Protein AF-0000000080837595 (afdb_homodimer)

Structure (mmCIF, N/CA/C/O backbone):
data_AF-0000000080837595-model_v1
#
loop_
_entity.id
_entity.type
_entity.pdbx_description
1 polymer 'ROK family protein'
#
loop_
_atom_site.group_PDB
_atom_site.id
_atom_site.type_symbol
_atom_site.label_atom_id
_atom_site.label_alt_id
_atom_site.label_comp_id
_atom_site.label_asym_id
_atom_site.label_entity_id
_atom_site.label_seq_id
_atom_site.pdbx_PDB_ins_code
_atom_site.Cartn_x
_atom_site.Cartn_y
_atom_site.Cartn_z
_atom_site.occupancy
_atom_site.B_iso_or_equiv
_atom_site.auth_seq_id
_atom_site.auth_comp_id
_atom_site.auth_asym_id
_atom_site.auth_atom_id
_atom_site.pdbx_PDB_model_num
ATOM 1 N N . MET A 1 1 ? -23.562 26.875 9.352 1 89.81 1 MET A N 1
ATOM 2 C CA . MET A 1 1 ? -23.062 26.297 10.602 1 89.81 1 MET A CA 1
ATOM 3 C C . MET A 1 1 ? -21.562 26.531 10.742 1 89.81 1 MET A C 1
ATOM 5 O O . MET A 1 1 ? -20.828 26.5 9.758 1 89.81 1 MET A O 1
ATOM 9 N N . ASN A 1 2 ? -21.172 26.953 11.961 1 97.06 2 ASN A N 1
ATOM 10 C CA . ASN A 1 2 ? -19.766 27.172 12.258 1 97.06 2 ASN A CA 1
ATOM 11 C C . ASN A 1 2 ? -19.141 25.969 12.969 1 97.06 2 ASN A C 1
ATOM 13 O O . ASN A 1 2 ? -19.734 25.422 13.891 1 97.06 2 ASN A O 1
ATOM 17 N N . ILE A 1 3 ? -18.016 25.594 12.461 1 98.75 3 ILE A N 1
ATOM 18 C CA . ILE A 1 3 ? -17.219 24.531 13.094 1 98.75 3 ILE A CA 1
ATOM 19 C C . ILE A 1 3 ? -15.945 25.125 13.672 1 98.75 3 ILE A C 1
ATOM 21 O O . ILE A 1 3 ? -15.242 25.891 13 1 98.75 3 ILE A O 1
ATOM 25 N N . LEU A 1 4 ? -15.711 24.938 14.914 1 98.88 4 LEU A N 1
ATOM 26 C CA . LEU A 1 4 ? -14.398 25.281 15.461 1 98.88 4 LEU A CA 1
ATOM 27 C C . LEU A 1 4 ? -13.383 24.188 15.117 1 98.88 4 LEU A C 1
ATOM 29 O O . LEU A 1 4 ? -13.508 23.047 15.57 1 98.88 4 LEU A O 1
ATOM 33 N N . ALA A 1 5 ? -12.422 24.547 14.281 1 98.94 5 ALA A N 1
ATOM 34 C CA . ALA A 1 5 ? -11.406 23.594 13.836 1 98.94 5 ALA A CA 1
ATOM 35 C C . ALA A 1 5 ? -10.055 23.891 14.484 1 98.94 5 ALA A C 1
ATOM 37 O O . ALA A 1 5 ? -9.641 25.047 14.57 1 98.94 5 ALA A O 1
ATOM 38 N N . ILE A 1 6 ? -9.383 22.859 14.961 1 98.94 6 ILE A N 1
ATOM 39 C CA . ILE A 1 6 ? -8.094 22.969 15.641 1 98.94 6 ILE A CA 1
ATOM 40 C C . ILE A 1 6 ? -7.125 21.938 15.062 1 98.94 6 ILE A C 1
ATOM 42 O O . ILE A 1 6 ? -7.449 20.75 14.984 1 98.94 6 ILE A O 1
ATOM 46 N N . ASP A 1 7 ? -6 22.328 14.602 1 98.75 7 ASP A N 1
ATOM 47 C CA . ASP A 1 7 ? -4.91 21.484 14.133 1 98.75 7 ASP A CA 1
ATOM 48 C C . ASP A 1 7 ? -3.729 21.516 15.094 1 98.75 7 ASP A C 1
ATOM 50 O O . ASP A 1 7 ? -2.984 22.5 15.141 1 98.75 7 ASP A O 1
ATOM 54 N N . ILE A 1 8 ? -3.551 20.469 15.781 1 98.38 8 ILE A N 1
ATOM 55 C CA . ILE A 1 8 ? -2.541 20.406 16.828 1 98.38 8 ILE A CA 1
ATOM 56 C C . ILE A 1 8 ? -1.27 19.75 16.281 1 98.38 8 ILE A C 1
ATOM 58 O O . ILE A 1 8 ? -1.194 18.531 16.156 1 98.38 8 ILE A O 1
ATOM 62 N N . GLY A 1 9 ? -0.281 20.531 16.031 1 95.38 9 GLY A N 1
ATOM 63 C CA . GLY A 1 9 ? 1.039 20.047 15.656 1 95.38 9 GLY A CA 1
ATOM 64 C C . GLY A 1 9 ? 2.029 20.062 16.797 1 95.38 9 GLY A C 1
ATOM 65 O O . GLY A 1 9 ? 1.714 20.547 17.891 1 95.38 9 GLY A O 1
ATOM 66 N N . GLY A 1 10 ? 3.164 19.531 16.562 1 91.25 10 GLY A N 1
ATOM 67 C CA . GLY A 1 10 ? 4.199 19.516 17.594 1 91.25 10 GLY A CA 1
ATOM 68 C C . GLY A 1 10 ? 4.746 20.891 17.906 1 91.25 10 GLY A C 1
ATOM 69 O O . GLY A 1 10 ? 5.211 21.141 19.016 1 91.25 10 GLY A O 1
ATOM 70 N N . THR A 1 11 ? 4.676 21.781 16.953 1 90.62 11 THR A N 1
ATOM 71 C CA . THR A 1 11 ? 5.293 23.109 17.109 1 90.62 11 THR A CA 1
ATOM 72 C C . THR A 1 11 ? 4.23 24.188 17.234 1 90.62 11 THR A C 1
ATOM 74 O O . THR A 1 11 ? 4.344 25.078 18.078 1 90.62 11 THR A O 1
ATOM 77 N N . MET A 1 12 ? 3.246 24.094 16.406 1 95.38 12 MET A N 1
ATOM 78 C CA . MET A 1 12 ? 2.197 25.109 16.391 1 95.38 12 MET A CA 1
ATOM 79 C C . MET A 1 12 ? 0.816 24.469 16.438 1 95.38 12 MET A C 1
ATOM 81 O O . MET A 1 12 ? 0.64 23.328 16 1 95.38 12 MET A O 1
ATOM 85 N N . ILE A 1 13 ? -0.054 25.188 16.953 1 98.31 13 ILE A N 1
ATOM 86 C CA . ILE A 1 13 ? -1.479 24.891 16.875 1 98.31 13 ILE A CA 1
ATOM 87 C C . ILE A 1 13 ? -2.18 25.922 16.016 1 98.31 13 ILE A C 1
ATOM 89 O O . ILE A 1 13 ? -2.068 27.125 16.266 1 98.31 13 ILE A O 1
ATOM 93 N N . LYS A 1 14 ? -2.807 25.453 14.961 1 98.31 14 LYS A N 1
ATOM 94 C CA . LYS A 1 14 ? -3.646 26.312 14.125 1 98.31 14 LYS A CA 1
ATOM 95 C C . LYS A 1 14 ? -5.125 26.094 14.445 1 98.31 14 LYS A C 1
ATOM 97 O O . LYS A 1 14 ? -5.562 24.969 14.68 1 98.31 14 LYS A O 1
ATOM 102 N N . TYR A 1 15 ? -5.816 27.188 14.516 1 98.75 15 TYR A N 1
ATOM 103 C CA . TYR A 1 15 ? -7.234 27.062 14.844 1 98.75 15 TYR A CA 1
ATOM 104 C C . TYR A 1 15 ? -8.055 28.156 14.172 1 98.75 15 TYR A C 1
ATOM 106 O O . TYR A 1 15 ? -7.5 29.156 13.711 1 98.75 15 TYR A O 1
ATOM 114 N N . GLY A 1 16 ? -9.328 27.875 14.031 1 98.25 16 GLY A N 1
ATOM 115 C CA . GLY A 1 16 ? -10.242 28.844 13.445 1 98.25 16 GLY A CA 1
ATOM 116 C C . GLY A 1 16 ? -11.625 28.281 13.18 1 98.25 16 GLY A C 1
ATOM 117 O O . GLY A 1 16 ? -11.984 27.234 13.711 1 98.25 16 GLY A O 1
ATOM 118 N N . LEU A 1 17 ? -12.438 29.109 12.477 1 98.75 17 LEU A N 1
ATOM 119 C CA . LEU A 1 17 ? -13.797 28.719 12.141 1 98.75 17 LEU A CA 1
ATOM 120 C C . LEU A 1 17 ? -13.883 28.25 10.688 1 98.75 17 LEU A C 1
ATOM 122 O O . LEU A 1 17 ? -13.297 28.859 9.797 1 98.75 17 LEU A O 1
ATOM 126 N N . VAL A 1 18 ? -14.5 27.094 10.523 1 98.69 18 VAL A N 1
ATOM 127 C CA . VAL A 1 18 ? -14.773 26.547 9.195 1 98.69 18 VAL A CA 1
ATOM 128 C C . VAL A 1 18 ? -16.281 26.469 8.969 1 98.69 18 VAL A C 1
ATOM 130 O O . VAL A 1 18 ? -17.031 26.047 9.859 1 98.69 18 VAL A O 1
ATOM 133 N N . SER A 1 19 ? -16.75 26.875 7.836 1 98.38 19 SER A N 1
ATOM 134 C CA . SER A 1 19 ? -18.172 26.828 7.512 1 98.38 19 SER A CA 1
ATOM 135 C C . SER A 1 19 ? -18.594 25.406 7.105 1 98.38 19 SER A C 1
ATOM 137 O O . SER A 1 19 ? -17.75 24.547 6.898 1 98.38 19 SER A O 1
ATOM 139 N N . SER A 1 20 ? -19.875 25.25 6.91 1 97.06 20 SER A N 1
ATOM 140 C CA . SER A 1 20 ? -20.438 23.938 6.613 1 97.06 20 SER A CA 1
ATOM 141 C C . SER A 1 20 ? -20.125 23.516 5.18 1 97.06 20 SER A C 1
ATOM 143 O O . SER A 1 20 ? -20.297 22.344 4.82 1 97.06 20 SER A O 1
ATOM 145 N N . ASP A 1 21 ? -19.625 24.453 4.379 1 97.62 21 ASP A N 1
ATOM 146 C CA . ASP A 1 21 ? -19.266 24.109 3.006 1 97.62 21 ASP A CA 1
ATOM 147 C C . ASP A 1 21 ? -17.75 24.062 2.826 1 97.62 21 ASP A C 1
ATOM 149 O O . ASP A 1 21 ? -17.25 24 1.7 1 97.62 21 ASP A O 1
ATOM 153 N N . GLY A 1 22 ? -17.016 24.172 3.943 1 98.19 22 GLY A N 1
ATOM 154 C CA . GLY A 1 22 ? -15.578 23.906 3.922 1 98.19 22 GLY A CA 1
ATOM 155 C C . GLY A 1 22 ? -14.75 25.156 3.727 1 98.19 22 GLY A C 1
ATOM 156 O O . GLY A 1 22 ? -13.555 25.078 3.43 1 98.19 22 GLY A O 1
ATOM 157 N N . LYS A 1 23 ? -15.344 26.359 3.945 1 98 23 LYS A N 1
ATOM 158 C CA . LYS A 1 23 ? -14.609 27.609 3.82 1 98 23 LYS A CA 1
ATOM 159 C C . LYS A 1 23 ? -14.023 28.047 5.16 1 98 23 LYS A C 1
ATOM 161 O O . LYS A 1 23 ? -14.68 27.938 6.195 1 98 23 LYS A O 1
ATOM 166 N N . ILE A 1 24 ? -12.781 28.531 5.121 1 98.19 24 ILE A N 1
ATOM 167 C CA . ILE A 1 24 ? -12.148 29.094 6.309 1 98.19 24 ILE A CA 1
ATOM 168 C C . ILE A 1 24 ? -12.703 30.5 6.578 1 98.19 24 ILE A C 1
ATOM 170 O O . ILE A 1 24 ? -12.625 31.375 5.719 1 98.19 24 ILE A O 1
ATOM 174 N N . LEU A 1 25 ? -13.234 30.719 7.719 1 98 25 LEU A N 1
ATOM 175 C CA . LEU A 1 25 ? -13.82 32 8.094 1 98 25 LEU A CA 1
ATOM 176 C C . LEU A 1 25 ? -12.852 32.812 8.93 1 98 25 LEU A C 1
ATOM 178 O O . LEU A 1 25 ? -12.914 34.062 8.938 1 98 25 LEU A O 1
ATOM 182 N N . SER A 1 26 ? -11.984 32.156 9.633 1 97 26 SER A N 1
ATOM 183 C CA . SER A 1 26 ? -10.93 32.781 10.445 1 97 26 SER A CA 1
ATOM 184 C C . SER A 1 26 ? -9.828 31.75 10.766 1 97 26 SER A C 1
ATOM 186 O O . SER A 1 26 ? -10.094 30.547 10.828 1 97 26 SER A O 1
ATOM 188 N N . THR A 1 27 ? -8.68 32.219 10.859 1 97.5 27 THR A N 1
ATOM 189 C CA . THR A 1 27 ? -7.574 31.359 11.234 1 97.5 27 THR A CA 1
ATOM 190 C C . THR A 1 27 ? -6.578 32.094 12.117 1 97.5 27 THR A C 1
ATOM 192 O O . THR A 1 27 ? -6.305 33.281 11.898 1 97.5 27 THR A O 1
ATOM 195 N N . GLU A 1 28 ? -6.043 31.453 13.102 1 97.75 28 GLU A N 1
ATOM 196 C CA . GLU A 1 28 ? -4.977 31.906 14 1 97.75 28 GLU A CA 1
ATOM 197 C C . GLU A 1 28 ? -4.035 30.766 14.359 1 97.75 28 GLU A C 1
ATOM 199 O O . GLU A 1 28 ? -4.297 29.609 14.023 1 97.75 28 GLU A O 1
ATOM 204 N N . GLU A 1 29 ? -2.934 31.125 14.914 1 98 29 GLU A N 1
ATOM 205 C CA . GLU A 1 29 ? -1.979 30.109 15.336 1 98 29 GLU A CA 1
ATOM 206 C C . GLU A 1 29 ? -1.313 30.484 16.656 1 98 29 GLU A C 1
ATOM 208 O O . GLU A 1 29 ? -1.174 31.672 16.969 1 98 29 GLU A O 1
ATOM 213 N N . ILE A 1 30 ? -0.955 29.562 17.406 1 98.25 30 ILE A N 1
ATOM 214 C CA . ILE A 1 30 ? -0.218 29.719 18.656 1 98.25 30 ILE A CA 1
ATOM 215 C C . ILE A 1 30 ? 0.822 28.609 18.797 1 98.25 30 ILE A C 1
ATOM 217 O O . ILE A 1 30 ? 0.703 27.562 18.156 1 98.25 30 ILE A O 1
ATOM 221 N N . LYS A 1 31 ? 1.827 28.828 19.594 1 98.12 31 LYS A N 1
ATOM 222 C CA . LYS A 1 31 ? 2.82 27.797 19.844 1 98.12 31 LYS A CA 1
ATOM 223 C C . LYS A 1 31 ? 2.205 26.625 20.609 1 98.12 31 LYS A C 1
ATOM 225 O O . LYS A 1 31 ? 1.42 26.828 21.531 1 98.12 31 LYS A O 1
ATOM 230 N N . THR A 1 32 ? 2.545 25.453 20.281 1 97.62 32 THR A N 1
ATOM 231 C CA . THR A 1 32 ? 2.027 24.266 20.953 1 97.62 32 THR A CA 1
ATOM 232 C C . THR A 1 32 ? 2.559 24.172 22.375 1 97.62 32 THR A C 1
ATOM 234 O O . THR A 1 32 ? 1.826 23.812 23.297 1 97.62 32 THR A O 1
ATOM 237 N N . GLU A 1 33 ? 3.871 24.625 22.5 1 98.06 33 GLU A N 1
ATOM 238 C CA . GLU A 1 33 ? 4.562 24.406 23.766 1 98.06 33 GLU A CA 1
ATOM 239 C C . GLU A 1 33 ? 4.441 22.953 24.234 1 98.06 33 GLU A C 1
ATOM 241 O O . GLU A 1 33 ? 4.035 22.703 25.375 1 98.06 33 GLU A O 1
ATOM 246 N N . ALA A 1 34 ? 4.852 22.109 23.375 1 97.06 34 ALA A N 1
ATOM 247 C CA . ALA A 1 34 ? 4.633 20.672 23.516 1 97.06 34 ALA A CA 1
ATOM 248 C C . ALA A 1 34 ? 5.188 20.156 24.828 1 97.06 34 ALA A C 1
ATOM 250 O O . ALA A 1 34 ? 4.582 19.297 25.469 1 97.06 34 ALA A O 1
ATOM 251 N N . SER A 1 35 ? 6.277 20.641 25.234 1 97.19 35 SER A N 1
ATOM 252 C CA . SER A 1 35 ? 6.961 20.156 26.438 1 97.19 35 SER A CA 1
ATOM 253 C C . SER A 1 35 ? 6.094 20.328 27.672 1 97.19 35 SER A C 1
ATOM 255 O O . SER A 1 35 ? 6.332 19.672 28.688 1 97.19 35 SER A O 1
ATOM 257 N N . LYS A 1 36 ? 5.078 21.219 27.547 1 98.06 36 LYS A N 1
ATOM 258 C CA . LYS A 1 36 ? 4.223 21.5 28.688 1 98.06 36 LYS A CA 1
ATOM 259 C C . LYS A 1 36 ? 3.127 20.453 28.828 1 98.06 36 LYS A C 1
ATOM 261 O O . LYS A 1 36 ? 2.41 20.422 29.844 1 98.06 36 LYS A O 1
ATOM 266 N N . GLY A 1 37 ? 2.938 19.656 27.828 1 97.88 37 GLY A N 1
ATOM 267 C CA . GLY A 1 37 ? 2.162 18.422 27.969 1 97.88 37 GLY A CA 1
ATOM 268 C C . GLY A 1 37 ? 0.682 18.625 27.703 1 97.88 37 GLY A C 1
ATOM 269 O O . GLY A 1 37 ? 0.261 19.703 27.281 1 97.88 37 GLY A O 1
ATOM 270 N N . LEU A 1 38 ? -0.055 17.547 28 1 98.19 38 LEU A N 1
ATOM 271 C CA . LEU A 1 38 ? -1.467 17.438 27.641 1 98.19 38 LEU A CA 1
ATOM 272 C C . LEU A 1 38 ? -2.283 18.531 28.328 1 98.19 38 LEU A C 1
ATOM 274 O O . LEU A 1 38 ? -3.152 19.141 27.703 1 98.19 38 LEU A O 1
ATOM 278 N N . ASN A 1 39 ? -2.039 18.75 29.562 1 98.25 39 ASN A N 1
ATOM 279 C CA . ASN A 1 39 ? -2.824 19.719 30.297 1 98.25 39 ASN A CA 1
ATOM 280 C C . ASN A 1 39 ? -2.725 21.109 29.672 1 98.25 39 ASN A C 1
ATOM 282 O O . ASN A 1 39 ? -3.709 21.844 29.625 1 98.25 39 ASN A O 1
ATOM 286 N N . ASN A 1 40 ? -1.543 21.391 29.25 1 98.62 40 ASN A N 1
ATOM 287 C CA . ASN A 1 40 ? -1.356 22.672 28.562 1 98.62 40 ASN A CA 1
ATOM 288 C C . ASN A 1 40 ? -2.145 22.719 27.25 1 98.62 40 ASN A C 1
ATOM 290 O O . ASN A 1 40 ? -2.715 23.75 26.906 1 98.62 40 ASN A O 1
ATOM 294 N N . ILE A 1 41 ? -2.146 21.641 26.531 1 98.69 41 ILE A N 1
ATOM 295 C CA . ILE A 1 41 ? -2.9 21.562 25.281 1 98.69 41 ILE A CA 1
ATOM 296 C C . ILE A 1 41 ? -4.387 21.75 25.562 1 98.69 41 ILE A C 1
ATOM 298 O O . ILE A 1 41 ? -5.07 22.5 24.859 1 98.69 41 ILE A O 1
ATOM 302 N N . LEU A 1 42 ? -4.887 21.094 26.609 1 98.75 42 LEU A N 1
ATOM 303 C CA . LEU A 1 42 ? -6.293 21.203 26.984 1 98.75 42 LEU A CA 1
ATOM 304 C C . LEU A 1 42 ? -6.641 22.641 27.359 1 98.75 42 LEU A C 1
ATOM 306 O O . LEU A 1 42 ? -7.711 23.125 27.016 1 98.75 42 LEU A O 1
ATOM 310 N N . ASN A 1 43 ? -5.746 23.234 28.078 1 98.75 43 ASN A N 1
ATOM 311 C CA . ASN A 1 43 ? -5.949 24.641 28.438 1 98.75 43 ASN A CA 1
ATOM 312 C C . ASN A 1 43 ? -6.012 25.531 27.203 1 98.75 43 ASN A C 1
ATOM 314 O O . ASN A 1 43 ? -6.828 26.453 27.141 1 98.75 43 ASN A O 1
ATOM 318 N N . LYS A 1 44 ? -5.156 25.266 26.297 1 98.81 44 LYS A N 1
ATOM 319 C CA . LYS A 1 44 ? -5.152 26.031 25.062 1 98.81 44 LYS A CA 1
ATOM 320 C C . LYS A 1 44 ? -6.449 25.828 24.281 1 98.81 44 LYS A C 1
ATOM 322 O O . LYS A 1 44 ? -7.016 26.797 23.75 1 98.81 44 LYS A O 1
ATOM 327 N N . ILE A 1 45 ? -6.883 24.594 24.266 1 98.75 45 ILE A N 1
ATOM 328 C CA . ILE A 1 45 ? -8.148 24.312 23.609 1 98.75 45 ILE A CA 1
ATOM 329 C C . ILE A 1 45 ? -9.281 25.062 24.281 1 98.75 45 ILE A C 1
ATOM 331 O O . ILE A 1 45 ? -10.156 25.625 23.625 1 98.75 45 ILE A O 1
ATOM 335 N N . ASP A 1 46 ? -9.234 25.125 25.578 1 98.75 46 ASP A N 1
ATOM 336 C CA . ASP A 1 46 ? -10.25 25.828 26.344 1 98.75 46 ASP A CA 1
ATOM 337 C C . ASP A 1 46 ? -10.25 27.328 26.016 1 98.75 46 ASP A C 1
ATOM 339 O O . ASP A 1 46 ? -11.312 27.922 25.828 1 98.75 46 ASP A O 1
ATOM 343 N N . ASN A 1 47 ? -9.047 27.891 26 1 98.69 47 ASN A N 1
ATOM 344 C CA . ASN A 1 47 ? -8.922 29.297 25.641 1 98.69 47 ASN A CA 1
ATOM 345 C C . ASN A 1 47 ? -9.422 29.562 24.234 1 98.69 47 ASN A C 1
ATOM 347 O O . ASN A 1 47 ? -10.07 30.578 23.984 1 98.69 47 ASN A O 1
ATOM 351 N N . ILE A 1 48 ? -9.156 28.672 23.328 1 98.75 48 ILE A N 1
ATOM 352 C CA . ILE A 1 48 ? -9.617 28.781 21.953 1 98.75 48 ILE A CA 1
ATOM 353 C C . ILE A 1 48 ? -11.141 28.703 21.906 1 98.75 48 ILE A C 1
ATOM 355 O O . ILE A 1 48 ? -11.789 29.516 21.25 1 98.75 48 ILE A O 1
ATOM 359 N N . PHE A 1 49 ? -11.664 27.75 22.609 1 98.56 49 PHE A N 1
ATOM 360 C CA . PHE A 1 49 ? -13.109 27.578 22.641 1 98.56 49 PHE A CA 1
ATOM 361 C C . PHE A 1 49 ? -13.789 28.844 23.156 1 98.56 49 PHE A C 1
ATOM 363 O O . PHE A 1 49 ? -14.789 29.297 22.594 1 98.56 49 PHE A O 1
ATOM 370 N N . LYS A 1 50 ? -13.258 29.422 24.266 1 98.25 50 LYS A N 1
ATOM 371 C CA . LYS A 1 50 ? -13.82 30.625 24.844 1 98.25 50 LYS A CA 1
ATOM 372 C C . LYS A 1 50 ? -13.812 31.781 23.859 1 98.25 50 LYS A C 1
ATOM 374 O O . LYS A 1 50 ? -14.758 32.562 23.797 1 98.25 50 LYS A O 1
ATOM 379 N N . ARG A 1 51 ? -12.766 31.812 23.109 1 97.5 51 ARG A N 1
ATOM 380 C CA . ARG A 1 51 ? -12.609 32.875 22.125 1 97.5 51 ARG A CA 1
ATOM 381 C C . ARG A 1 51 ? -13.695 32.781 21.062 1 97.5 51 ARG A C 1
ATOM 383 O O . ARG A 1 51 ? -14.141 33.812 20.531 1 97.5 51 ARG A O 1
ATOM 390 N N . TYR A 1 52 ? -14.164 31.609 20.75 1 97.69 52 TYR A N 1
ATOM 391 C CA . TYR A 1 52 ? -15.055 31.438 19.609 1 97.69 52 TYR A CA 1
ATOM 392 C C . TYR A 1 52 ? -16.453 31.031 20.078 1 97.69 52 TYR A C 1
ATOM 394 O O . TYR A 1 52 ? -17.328 30.766 19.25 1 97.69 52 TYR A O 1
ATOM 402 N N . LYS A 1 53 ? -16.641 31.016 21.359 1 96.94 53 LYS A N 1
ATOM 403 C CA . LYS A 1 53 ? -17.891 30.547 21.938 1 96.94 53 LYS A CA 1
ATOM 404 C C . LYS A 1 53 ? -19.078 31.328 21.375 1 96.94 53 LYS A C 1
ATOM 406 O O . LYS A 1 53 ? -20.141 30.75 21.109 1 96.94 53 LYS A O 1
ATOM 411 N N . GLU A 1 54 ? -18.922 32.625 21.172 1 97.12 54 GLU A N 1
ATOM 412 C CA . GLU A 1 54 ? -20 33.469 20.734 1 97.12 54 GLU A CA 1
ATOM 413 C C . GLU A 1 54 ? -20.391 33.188 19.281 1 97.12 54 GLU A C 1
ATOM 415 O O . GLU A 1 54 ? -21.469 33.594 18.828 1 97.12 54 GLU A O 1
ATOM 420 N N . ASN A 1 55 ? -19.531 32.5 18.547 1 97.56 55 ASN A N 1
ATOM 421 C CA . ASN A 1 55 ? -19.844 32.125 17.172 1 97.56 55 ASN A CA 1
ATOM 422 C C . ASN A 1 55 ? -20.75 30.891 17.125 1 97.56 55 ASN A C 1
ATOM 424 O O . ASN A 1 55 ? -21.125 30.422 16.047 1 97.56 55 ASN A O 1
ATOM 428 N N . ASN A 1 56 ? -21.062 30.312 18.25 1 97 56 ASN A N 1
ATOM 429 C CA . ASN A 1 56 ? -21.953 29.172 18.391 1 97 56 ASN A CA 1
ATOM 430 C C . ASN A 1 56 ? -21.531 28 17.516 1 97 56 ASN A C 1
ATOM 432 O O . ASN A 1 56 ? -22.312 27.516 16.703 1 97 56 ASN A O 1
ATOM 436 N N . PRO A 1 57 ? -20.359 27.531 17.703 1 98.06 57 PRO A N 1
ATOM 437 C CA . PRO A 1 57 ? -19.938 26.375 16.891 1 98.06 57 PRO A CA 1
ATOM 438 C C . PRO A 1 57 ? -20.797 25.141 17.156 1 98.06 57 PRO A C 1
ATOM 440 O O . PRO A 1 57 ? -21.172 24.875 18.297 1 98.06 57 PRO A O 1
ATOM 443 N N . VAL A 1 58 ? -21.062 24.375 16.078 1 98.12 58 VAL A N 1
ATOM 444 C CA . VAL A 1 58 ? -21.891 23.172 16.188 1 98.12 58 VAL A CA 1
ATOM 445 C C . VAL A 1 58 ? -21.062 22.031 16.766 1 98.12 58 VAL A C 1
ATOM 447 O O . VAL A 1 58 ? -21.625 21.016 17.188 1 98.12 58 VAL A O 1
ATOM 450 N N . GLY A 1 59 ? -19.766 22.156 16.797 1 98.69 59 GLY A N 1
ATOM 451 C CA . GLY A 1 59 ? -18.828 21.172 17.312 1 98.69 59 GLY A CA 1
ATOM 452 C C . GLY A 1 59 ? -17.375 21.594 17.172 1 98.69 59 GLY A C 1
ATOM 453 O O . GLY A 1 59 ? -17.094 22.703 16.688 1 98.69 59 GLY A O 1
ATOM 454 N N . ILE A 1 60 ? -16.453 20.797 17.641 1 98.88 60 ILE A N 1
ATOM 455 C CA . ILE A 1 60 ? -15.016 21.016 17.547 1 98.88 60 ILE A CA 1
ATOM 456 C C . ILE A 1 60 ? -14.367 19.891 16.75 1 98.88 60 ILE A C 1
ATOM 458 O O . ILE A 1 60 ? -14.562 18.719 17.047 1 98.88 60 ILE A O 1
ATOM 462 N N . ALA A 1 61 ? -13.711 20.266 15.68 1 98.94 61 ALA A N 1
ATOM 463 C CA . ALA A 1 61 ? -12.992 19.312 14.828 1 98.94 61 ALA A CA 1
ATOM 464 C C . ALA A 1 61 ? -11.484 19.422 15.039 1 98.94 61 ALA A C 1
ATOM 466 O O . ALA A 1 61 ? -10.891 20.484 14.82 1 98.94 61 ALA A O 1
ATOM 467 N N . VAL A 1 62 ? -10.859 18.328 15.43 1 98.94 62 VAL A N 1
ATOM 468 C CA . VAL A 1 62 ? -9.453 18.391 15.797 1 98.94 62 VAL A CA 1
ATOM 469 C C . VAL A 1 62 ? -8.633 17.5 14.875 1 98.94 62 VAL A C 1
ATOM 471 O O . VAL A 1 62 ? -8.922 16.297 14.727 1 98.94 62 VAL A O 1
ATOM 474 N N . SER A 1 63 ? -7.742 18.047 14.133 1 98.88 63 SER A N 1
ATOM 475 C CA . SER A 1 63 ? -6.617 17.375 13.484 1 98.88 63 SER A CA 1
ATOM 476 C C . SER A 1 63 ? -5.398 17.328 14.398 1 98.88 63 SER A C 1
ATOM 478 O O . SER A 1 63 ? -5.008 18.359 14.969 1 98.88 63 SER A O 1
ATOM 480 N N . GLY A 1 64 ? -4.828 16.188 14.578 1 98.12 64 GLY A N 1
ATOM 481 C CA . GLY A 1 64 ? -3.773 16.109 15.578 1 98.12 64 GLY A CA 1
ATOM 482 C C . GLY A 1 64 ? -2.566 15.32 15.117 1 98.12 64 GLY A C 1
ATOM 483 O O . GLY A 1 64 ? -2.688 14.438 14.266 1 98.12 64 GLY A O 1
ATOM 484 N N . THR A 1 65 ? -1.433 15.609 15.703 1 96.56 65 THR A N 1
ATOM 485 C CA . THR A 1 65 ? -0.216 14.836 15.484 1 96.56 65 THR A CA 1
ATOM 486 C C . THR A 1 65 ? -0.285 13.5 16.219 1 96.56 65 THR A C 1
ATOM 488 O O . THR A 1 65 ? -1.006 13.367 17.219 1 96.56 65 THR A O 1
ATOM 491 N N . GLY A 1 66 ? 0.435 12.523 15.664 1 96.75 66 GLY A N 1
ATOM 492 C CA . GLY A 1 66 ? 0.477 11.211 16.281 1 96.75 66 GLY A CA 1
ATOM 493 C C . GLY A 1 66 ? -0.363 10.18 15.555 1 96.75 66 GLY A C 1
ATOM 494 O O . GLY A 1 66 ? -0.977 10.484 14.531 1 96.75 66 GLY A O 1
ATOM 495 N N . GLN A 1 67 ? -0.235 8.969 16.031 1 98.12 67 GLN A N 1
ATOM 496 C CA . GLN A 1 67 ? -1.087 7.883 15.57 1 98.12 67 GLN A CA 1
ATOM 497 C C . GLN A 1 67 ? -2.426 7.879 16.297 1 98.12 67 GLN A C 1
ATOM 499 O O . GLN A 1 67 ? -2.465 7.809 17.531 1 98.12 67 GLN A O 1
ATOM 504 N N . ILE A 1 68 ? -3.535 7.965 15.547 1 98.69 68 ILE A N 1
ATOM 505 C CA . ILE A 1 68 ? -4.828 8.258 16.156 1 98.69 68 ILE A CA 1
ATOM 506 C C . ILE A 1 68 ? -5.863 7.238 15.68 1 98.69 68 ILE A C 1
ATOM 508 O O . ILE A 1 68 ? -5.965 6.953 14.484 1 98.69 68 ILE A O 1
ATOM 512 N N . ASN A 1 69 ? -6.5 6.594 16.625 1 98.62 69 ASN A N 1
ATOM 513 C CA . ASN A 1 69 ? -7.762 5.922 16.328 1 98.62 69 ASN A CA 1
ATOM 514 C C . ASN A 1 69 ? -8.898 6.922 16.125 1 98.62 69 ASN A C 1
ATOM 516 O O . ASN A 1 69 ? -9.516 7.367 17.094 1 98.62 69 ASN A O 1
ATOM 520 N N . GLY A 1 70 ? -9.117 7.254 14.898 1 98.38 70 GLY A N 1
ATOM 521 C CA . GLY A 1 70 ? -10.07 8.305 14.555 1 98.38 70 GLY A CA 1
ATOM 522 C C . GLY A 1 70 ? -11.508 7.902 14.789 1 98.38 70 GLY A C 1
ATOM 523 O O . GLY A 1 70 ? -12.406 8.75 14.781 1 98.38 70 GLY A O 1
ATOM 524 N N . MET A 1 71 ? -11.758 6.617 15.055 1 97.5 71 MET A N 1
ATOM 525 C CA . MET A 1 71 ? -13.117 6.137 15.305 1 97.5 71 MET A CA 1
ATOM 526 C C . MET A 1 71 ? -13.617 6.598 16.656 1 97.5 71 MET A C 1
ATOM 528 O O . MET A 1 71 ? -14.797 6.934 16.812 1 97.5 71 MET A O 1
ATOM 532 N N . ILE A 1 72 ? -12.664 6.668 17.594 1 97.62 72 ILE A N 1
ATOM 533 C CA . ILE A 1 72 ? -13.102 7.031 18.938 1 97.62 72 ILE A CA 1
ATOM 534 C C . ILE A 1 72 ? -12.391 8.305 19.391 1 97.62 72 ILE A C 1
ATOM 536 O O . ILE A 1 72 ? -12.68 8.836 20.469 1 97.62 72 ILE A O 1
ATOM 540 N N . GLY A 1 73 ? -11.422 8.758 18.547 1 98.31 73 GLY A N 1
ATOM 541 C CA . GLY A 1 73 ? -10.727 10 18.859 1 98.31 73 GLY A CA 1
ATOM 542 C C . GLY A 1 73 ? -9.703 9.859 19.969 1 98.31 73 GLY A C 1
ATOM 543 O O . GLY A 1 73 ? -9.648 10.688 20.875 1 98.31 73 GLY A O 1
ATOM 544 N N . LYS A 1 74 ? -8.906 8.805 19.891 1 98.62 74 LYS A N 1
ATOM 545 C CA . LYS A 1 74 ? -7.883 8.508 20.875 1 98.62 74 LYS A CA 1
ATOM 546 C C . LYS A 1 74 ? -6.5 8.445 20.234 1 98.62 74 LYS A C 1
ATOM 548 O O . LYS A 1 74 ? -6.328 7.859 19.172 1 98.62 74 LYS A O 1
ATOM 553 N N . VAL A 1 75 ? -5.543 9.109 20.906 1 98.62 75 VAL A N 1
ATOM 554 C CA . VAL A 1 75 ? -4.152 9.023 20.469 1 98.62 75 VAL A CA 1
ATOM 555 C C . VAL A 1 75 ? -3.555 7.691 20.922 1 98.62 75 VAL A C 1
ATOM 557 O O . VAL A 1 75 ? -3.436 7.43 22.125 1 98.62 75 VAL A O 1
ATOM 560 N N . ILE A 1 76 ? -3.135 6.883 20 1 98.19 76 ILE A N 1
ATOM 561 C CA . ILE A 1 76 ? -2.797 5.512 20.359 1 98.19 76 ILE A CA 1
ATOM 562 C C . ILE A 1 76 ? -1.286 5.309 20.266 1 98.19 76 ILE A C 1
ATOM 564 O O . ILE A 1 76 ? -0.757 4.305 20.75 1 98.19 76 ILE A O 1
ATOM 568 N N . GLY A 1 77 ? -0.616 6.219 19.641 1 97.19 77 GLY A N 1
ATOM 569 C CA . GLY A 1 77 ? 0.826 6.09 19.484 1 97.19 77 GLY A CA 1
ATOM 570 C C . GLY A 1 77 ? 1.464 7.289 18.812 1 97.19 77 GLY A C 1
ATOM 571 O O . GLY A 1 77 ? 0.835 8.344 18.672 1 97.19 77 GLY A O 1
ATOM 572 N N . GLY A 1 78 ? 2.75 7.133 18.438 1 93.88 78 GLY A N 1
ATOM 573 C CA . GLY A 1 78 ? 3.514 8.188 17.812 1 93.88 78 GLY A CA 1
ATOM 574 C C . GLY A 1 78 ? 4.746 8.594 18.594 1 93.88 78 GLY A C 1
ATOM 575 O O . GLY A 1 78 ? 5.148 7.902 19.531 1 93.88 78 GLY A O 1
ATOM 576 N N . ASN A 1 79 ? 5.391 9.641 18.094 1 89.19 79 ASN A N 1
ATOM 577 C CA . ASN A 1 79 ? 6.535 10.188 18.812 1 89.19 79 ASN A CA 1
ATOM 578 C C . ASN A 1 79 ? 6.105 10.914 20.094 1 89.19 79 ASN A C 1
ATOM 580 O O . ASN A 1 79 ? 5.203 11.75 20.047 1 89.19 79 ASN A O 1
ATOM 584 N N . PRO A 1 80 ? 6.758 10.617 21.109 1 91.12 80 PRO A N 1
ATOM 585 C CA . PRO A 1 80 ? 6.355 11.203 22.391 1 91.12 80 PRO A CA 1
ATOM 586 C C . PRO A 1 80 ? 6.855 12.633 22.562 1 91.12 80 PRO A C 1
ATOM 588 O O . PRO A 1 80 ? 7.562 12.93 23.531 1 91.12 80 PRO A O 1
ATOM 591 N N . ILE A 1 81 ? 6.371 13.484 21.781 1 91 81 ILE A N 1
ATOM 592 C CA . ILE A 1 81 ? 6.797 14.883 21.797 1 91 81 ILE A CA 1
ATOM 593 C C . ILE A 1 81 ? 5.988 15.656 22.828 1 91 81 ILE A C 1
ATOM 595 O O . ILE A 1 81 ? 6.508 16.562 23.484 1 91 81 ILE A O 1
ATOM 599 N N . ILE A 1 82 ? 4.758 15.328 22.984 1 96.06 82 ILE A N 1
ATOM 600 C CA . ILE A 1 82 ? 3.855 15.938 23.953 1 96.06 82 ILE A CA 1
ATOM 601 C C . ILE A 1 82 ? 3.592 14.969 25.094 1 96.06 82 ILE A C 1
ATOM 603 O O . ILE A 1 82 ? 2.889 13.969 24.922 1 96.06 82 ILE A O 1
ATOM 607 N N . PRO A 1 83 ? 4.133 15.297 26.234 1 97.31 83 PRO A N 1
ATOM 608 C CA . PRO A 1 83 ? 3.926 14.406 27.375 1 97.31 83 PRO A CA 1
ATOM 609 C C . PRO A 1 83 ? 2.449 14.117 27.641 1 97.31 83 PRO A C 1
ATOM 611 O O . PRO A 1 83 ? 1.624 15.039 27.625 1 97.31 83 PRO A O 1
ATOM 614 N N . ASN A 1 84 ? 2.084 12.867 27.812 1 97.38 84 ASN A N 1
ATOM 615 C CA . ASN A 1 84 ? 0.762 12.359 28.156 1 97.38 84 ASN A CA 1
ATOM 616 C C . ASN A 1 84 ? -0.219 12.484 27 1 97.38 84 ASN A C 1
ATOM 618 O O . ASN A 1 84 ? -1.429 12.344 27.188 1 97.38 84 ASN A O 1
ATOM 622 N N . TRP A 1 85 ? 0.346 12.812 25.859 1 97.88 85 TRP A N 1
ATOM 623 C CA . TRP A 1 85 ? -0.49 12.891 24.656 1 97.88 85 TRP A CA 1
ATOM 624 C C . TRP A 1 85 ? -0.923 11.508 24.203 1 97.88 85 TRP A C 1
ATOM 626 O O . TRP A 1 85 ? -2.104 11.281 23.922 1 97.88 85 TRP A O 1
ATOM 636 N N . ILE A 1 86 ? 0.038 10.57 24.172 1 97.56 86 ILE A N 1
ATOM 637 C CA . ILE A 1 86 ? -0.243 9.195 23.781 1 97.56 86 ILE A CA 1
ATOM 638 C C . ILE A 1 86 ? -1.105 8.523 24.844 1 97.56 86 ILE A C 1
ATOM 640 O O . ILE A 1 86 ? -0.809 8.609 26.047 1 97.56 86 ILE A O 1
ATOM 644 N N . GLY A 1 87 ? -2.146 7.938 24.422 1 97.81 87 GLY A N 1
ATOM 645 C CA . GLY A 1 87 ? -3.084 7.301 25.328 1 97.81 87 GLY A CA 1
ATOM 646 C C . GLY A 1 87 ? -4.309 8.148 25.625 1 97.81 87 GLY A C 1
ATOM 647 O O . GLY A 1 87 ? -5.305 7.652 26.156 1 97.81 87 GLY A O 1
ATOM 648 N N . THR A 1 88 ? -4.316 9.383 25.234 1 98.12 88 THR A N 1
ATOM 649 C CA . THR A 1 88 ? -5.383 10.328 25.547 1 98.12 88 THR A CA 1
ATOM 650 C C . THR A 1 88 ? -6.594 10.094 24.656 1 98.12 88 THR A C 1
ATOM 652 O O . THR A 1 88 ? -6.477 10.086 23.422 1 98.12 88 THR A O 1
ATOM 655 N N . ASN A 1 89 ? -7.73 9.828 25.25 1 98.69 89 ASN A N 1
ATOM 656 C CA . ASN A 1 89 ? -9 9.883 24.531 1 98.69 89 ASN A CA 1
ATOM 657 C C . ASN A 1 89 ? -9.562 11.305 24.484 1 98.69 89 ASN A C 1
ATOM 659 O O . ASN A 1 89 ? -10.43 11.664 25.297 1 98.69 89 ASN A O 1
ATOM 663 N N . LEU A 1 90 ? -9.031 12.094 23.594 1 98.75 90 LEU A N 1
ATOM 664 C CA . LEU A 1 90 ? -9.297 13.531 23.547 1 98.75 90 LEU A CA 1
ATOM 665 C C . LEU A 1 90 ? -10.781 13.797 23.312 1 98.75 90 LEU A C 1
ATOM 667 O O . LEU A 1 90 ? -11.344 14.727 23.891 1 98.75 90 LEU A O 1
ATOM 671 N N . VAL A 1 91 ? -11.398 13 22.438 1 98.88 91 VAL A N 1
ATOM 672 C CA . VAL A 1 91 ? -12.805 13.211 22.109 1 98.88 91 VAL A CA 1
ATOM 673 C C . VAL A 1 91 ? -13.664 13.039 23.359 1 98.88 91 VAL A C 1
ATOM 675 O O . VAL A 1 91 ? -14.531 13.867 23.641 1 98.88 91 VAL A O 1
ATOM 678 N N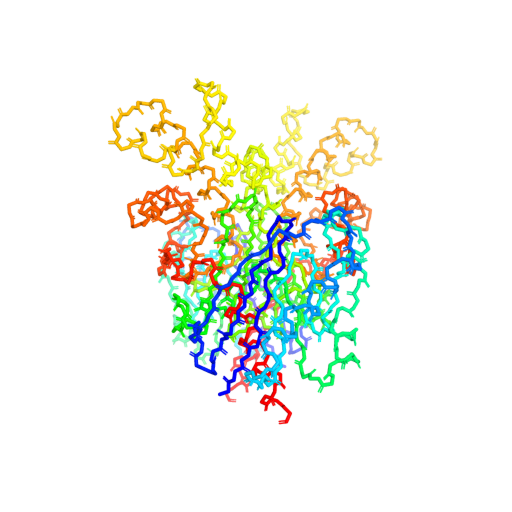 . LYS A 1 92 ? -13.391 11.969 24.094 1 98.75 92 LYS A N 1
ATOM 679 C CA . LYS A 1 92 ? -14.141 11.742 25.328 1 98.75 92 LYS A CA 1
ATOM 680 C C . LYS A 1 92 ? -13.984 12.922 26.281 1 98.75 92 LYS A C 1
ATOM 682 O O . LYS A 1 92 ? -14.977 13.422 26.828 1 98.75 92 LYS A O 1
ATOM 687 N N . ILE A 1 93 ? -12.773 13.375 26.469 1 98.69 93 ILE A N 1
ATOM 688 C CA . ILE A 1 93 ? -12.469 14.469 27.391 1 98.69 93 ILE A CA 1
ATOM 689 C C . ILE A 1 93 ? -13.219 15.727 26.953 1 98.69 93 ILE A C 1
ATOM 691 O O . ILE A 1 93 ? -13.883 16.375 27.766 1 98.69 93 ILE A O 1
ATOM 695 N N . LEU A 1 94 ? -13.156 16.062 25.703 1 98.81 94 LEU A N 1
ATOM 696 C CA . LEU A 1 94 ? -13.703 17.312 25.203 1 98.81 94 LEU A CA 1
ATOM 697 C C . LEU A 1 94 ? -15.227 17.25 25.141 1 98.81 94 LEU A C 1
ATOM 699 O O . LEU A 1 94 ? -15.906 18.25 25.375 1 98.81 94 LEU A O 1
ATOM 703 N N . GLU A 1 95 ? -15.75 16.109 24.75 1 98.62 95 GLU A N 1
ATOM 704 C CA . GLU A 1 95 ? -17.203 15.984 24.703 1 98.62 95 GLU A CA 1
ATOM 705 C C . GLU A 1 95 ? -17.812 16.125 26.094 1 98.62 95 GLU A C 1
ATOM 707 O O . GLU A 1 95 ? -18.875 16.719 26.266 1 98.62 95 GLU A O 1
ATOM 712 N N . GLU A 1 96 ? -17.172 15.492 27.078 1 98.38 96 GLU A N 1
ATOM 713 C CA . GLU A 1 96 ? -17.641 15.625 28.453 1 98.38 96 GLU A CA 1
ATOM 714 C C . GLU A 1 96 ? -17.578 17.078 28.922 1 98.38 96 GLU A C 1
ATOM 716 O O . GLU A 1 96 ? -18.469 17.531 29.656 1 98.38 96 GLU A O 1
ATOM 721 N N . LYS A 1 97 ? -16.625 17.75 28.484 1 98.12 97 LYS A N 1
ATOM 722 C CA . LYS A 1 97 ? -16.406 19.125 28.953 1 98.12 97 LYS A CA 1
ATOM 723 C C . LYS A 1 97 ? -17.344 20.094 28.266 1 98.12 97 LYS A C 1
ATOM 725 O O . LYS A 1 97 ? -17.906 21 28.906 1 98.12 97 LYS A O 1
ATOM 730 N N . TYR A 1 98 ? -17.562 19.984 26.922 1 98.19 98 TYR A N 1
ATOM 731 C CA . TYR A 1 98 ? -18.234 21.031 26.156 1 98.19 98 TYR A CA 1
ATOM 732 C C . TYR A 1 98 ? -19.641 20.609 25.766 1 98.19 98 TYR A C 1
ATOM 734 O O . TYR A 1 98 ? -20.438 21.438 25.328 1 98.19 98 TYR A O 1
ATOM 742 N N . ASN A 1 99 ? -19.969 19.359 25.828 1 97.81 99 ASN A N 1
ATOM 743 C CA . ASN A 1 99 ? -21.266 18.828 25.422 1 97.81 99 ASN A CA 1
ATOM 744 C C . ASN A 1 99 ? -21.562 19.156 23.953 1 97.81 99 ASN A C 1
ATOM 746 O O . ASN A 1 99 ? -22.656 19.656 23.656 1 97.81 99 ASN A O 1
ATOM 750 N N . LEU A 1 100 ? -20.562 19.062 23.141 1 98.19 100 LEU A N 1
ATOM 751 C CA . LEU A 1 100 ? -20.625 19.234 21.688 1 98.19 100 LEU A CA 1
ATOM 752 C C . LEU A 1 100 ? -20.031 18.031 20.969 1 98.19 100 LEU A C 1
ATOM 754 O O . LEU A 1 100 ? -19.219 17.297 21.531 1 98.19 100 LEU A O 1
ATOM 758 N N . PRO A 1 101 ? -20.531 17.812 19.688 1 98.38 101 PRO A N 1
ATOM 759 C CA . PRO A 1 101 ? -19.828 16.812 18.875 1 98.38 101 PRO A CA 1
ATOM 760 C C . PRO A 1 101 ? -18.359 17.141 18.672 1 98.38 101 PRO A C 1
ATOM 762 O O . PRO A 1 101 ? -18.016 18.281 18.359 1 98.38 101 PRO A O 1
ATOM 765 N N . ILE A 1 102 ? -17.5 16.203 18.938 1 98.81 102 ILE A N 1
ATOM 766 C CA . ILE A 1 102 ? -16.047 16.375 18.781 1 98.81 102 ILE A CA 1
ATOM 767 C C . ILE A 1 102 ? -15.492 15.234 17.938 1 98.81 102 ILE A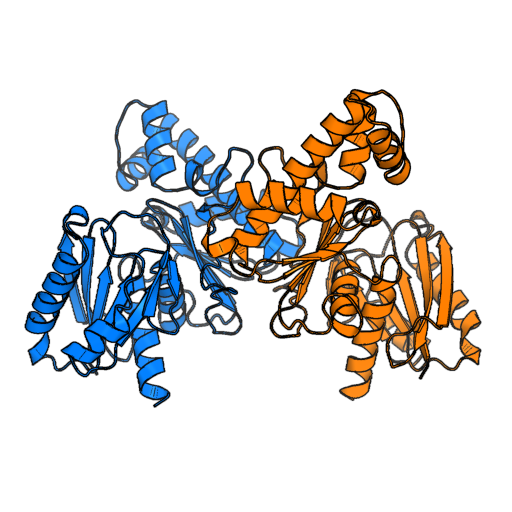 C 1
ATOM 769 O O . ILE A 1 102 ? -15.953 14.094 18.031 1 98.81 102 ILE A O 1
ATOM 773 N N . VAL A 1 103 ? -14.547 15.492 17.078 1 98.88 103 VAL A N 1
ATOM 774 C CA . VAL A 1 103 ? -13.789 14.469 16.375 1 98.88 103 VAL A CA 1
ATOM 775 C C . VAL A 1 103 ? -12.289 14.734 16.531 1 98.88 103 VAL A C 1
ATOM 777 O O . VAL A 1 103 ? -11.883 15.867 16.797 1 98.88 103 VAL A O 1
ATOM 780 N N . LEU A 1 104 ? -11.508 13.734 16.453 1 98.94 104 LEU A N 1
ATOM 781 C CA . LEU A 1 104 ? -10.055 13.75 16.359 1 98.94 104 LEU A CA 1
ATOM 782 C C . LEU A 1 104 ? -9.555 12.75 15.328 1 98.94 104 LEU A C 1
ATOM 784 O O . LEU A 1 104 ? -9.969 11.594 15.32 1 98.94 104 LEU A O 1
ATOM 788 N N . GLU A 1 105 ? -8.727 13.203 14.453 1 98.81 105 GLU A N 1
ATOM 789 C CA . GLU A 1 105 ? -8.086 12.359 13.445 1 98.81 105 GLU A CA 1
ATOM 790 C C . GLU A 1 105 ? -6.641 12.781 13.203 1 98.81 105 GLU A C 1
ATOM 792 O O . GLU A 1 105 ? -6.262 13.914 13.508 1 98.81 105 GLU A O 1
ATOM 797 N N . ASN A 1 106 ? -5.836 11.836 12.758 1 98.62 106 ASN A N 1
ATOM 798 C CA . ASN A 1 106 ? -4.449 12.109 12.391 1 98.62 106 ASN A CA 1
ATOM 799 C C . ASN A 1 106 ? -4.355 13.242 11.375 1 98.62 106 ASN A C 1
ATOM 801 O O . ASN A 1 106 ? -5.172 13.328 10.453 1 98.62 106 ASN A O 1
ATOM 805 N N . ASP A 1 107 ? -3.354 14.039 11.5 1 97.94 107 ASP A N 1
ATOM 806 C CA . ASP A 1 107 ? -3.232 15.266 10.727 1 97.94 107 ASP A CA 1
ATOM 807 C C . ASP A 1 107 ? -3.137 14.969 9.234 1 97.94 107 ASP A C 1
ATOM 809 O O . ASP A 1 107 ? -3.816 15.602 8.422 1 97.94 107 ASP A O 1
ATOM 813 N N . VAL A 1 108 ? -2.363 14.008 8.781 1 97.94 108 VAL A N 1
ATOM 814 C CA . VAL A 1 108 ? -2.205 13.766 7.352 1 97.94 108 VAL A CA 1
ATOM 815 C C . VAL A 1 108 ? -3.455 13.086 6.801 1 97.94 108 VAL A C 1
ATOM 817 O O . VAL A 1 108 ? -3.809 13.273 5.633 1 97.94 108 VAL A O 1
ATOM 820 N N . ASN A 1 109 ? -4.152 12.297 7.598 1 98.81 109 ASN A N 1
ATOM 821 C CA . ASN A 1 109 ? -5.477 11.82 7.211 1 98.81 109 ASN A CA 1
ATOM 822 C C . ASN A 1 109 ? -6.441 12.984 6.988 1 98.81 109 ASN A C 1
ATOM 824 O O . ASN A 1 109 ? -7.203 12.984 6.02 1 98.81 109 ASN A O 1
ATOM 828 N N . CYS A 1 110 ? -6.371 13.953 7.898 1 98.88 110 CYS A N 1
ATOM 829 C CA . CYS A 1 110 ? -7.23 15.125 7.758 1 98.88 110 CYS A CA 1
ATOM 830 C C . CYS A 1 110 ? -6.895 15.898 6.492 1 98.88 110 CYS A C 1
ATOM 832 O O . CYS A 1 110 ? -7.789 16.422 5.824 1 98.88 110 CYS A O 1
ATOM 834 N N . VAL A 1 111 ? -5.602 15.984 6.191 1 98.69 111 VAL A N 1
ATOM 835 C CA . VAL A 1 111 ? -5.199 16.656 4.957 1 98.69 111 VAL A CA 1
ATOM 836 C C . VAL A 1 111 ? -5.855 15.961 3.76 1 98.69 111 VAL A C 1
ATOM 838 O O . VAL A 1 111 ? -6.453 16.625 2.908 1 98.69 111 VAL A O 1
ATOM 841 N N . ALA A 1 112 ? -5.801 14.648 3.707 1 98.88 112 ALA A N 1
ATOM 842 C CA . ALA A 1 112 ? -6.418 13.898 2.617 1 98.88 112 ALA A CA 1
ATOM 843 C C . ALA A 1 112 ? -7.926 14.133 2.574 1 98.88 112 ALA A C 1
ATOM 845 O O . ALA A 1 112 ? -8.5 14.344 1.502 1 98.88 112 ALA A O 1
ATOM 846 N N . LEU A 1 113 ? -8.539 14.141 3.713 1 98.88 113 LEU A N 1
ATOM 847 C CA . LEU A 1 113 ? -9.977 14.336 3.801 1 98.88 113 LEU A CA 1
ATOM 848 C C . LEU A 1 113 ? -10.367 15.742 3.34 1 98.88 113 LEU A C 1
ATOM 850 O O . LEU A 1 113 ? -11.391 15.922 2.676 1 98.88 113 LEU A O 1
ATOM 854 N N . GLY A 1 114 ? -9.547 16.719 3.773 1 98.88 114 GLY A N 1
ATOM 855 C CA . GLY A 1 114 ? -9.797 18.062 3.305 1 98.88 114 GLY A CA 1
ATOM 856 C C . GLY A 1 114 ? -9.75 18.188 1.794 1 98.88 114 GLY A C 1
ATOM 857 O O . GLY A 1 114 ? -10.648 18.766 1.184 1 98.88 114 GLY A O 1
ATOM 858 N N . GLU A 1 115 ? -8.703 17.625 1.216 1 98.88 115 GLU A N 1
ATOM 859 C CA . GLU A 1 115 ? -8.562 17.656 -0.237 1 98.88 115 GLU A CA 1
ATOM 860 C C . GLU A 1 115 ? -9.711 16.906 -0.916 1 98.88 115 GLU A C 1
ATOM 862 O O . GLU A 1 115 ? -10.148 17.281 -2.004 1 98.88 115 GLU A O 1
ATOM 867 N N . LYS A 1 116 ? -10.203 15.844 -0.285 1 98.81 116 LYS A N 1
ATOM 868 C CA . LYS A 1 116 ? -11.344 15.094 -0.797 1 98.81 116 LYS A CA 1
ATOM 869 C C . LYS A 1 116 ? -12.617 15.938 -0.777 1 98.81 116 LYS A C 1
ATOM 871 O O . LYS A 1 116 ? -13.422 15.875 -1.707 1 98.81 116 LYS A O 1
ATOM 876 N N . TRP A 1 117 ? -12.734 16.703 0.233 1 98.69 117 TRP A N 1
ATOM 877 C CA . TRP A 1 117 ? -13.969 17.453 0.451 1 98.69 117 TRP A CA 1
ATOM 878 C C . TRP A 1 117 ? -14.055 18.656 -0.479 1 98.69 117 TRP A C 1
ATOM 880 O O . TRP A 1 117 ? -14.961 18.75 -1.305 1 98.69 117 TRP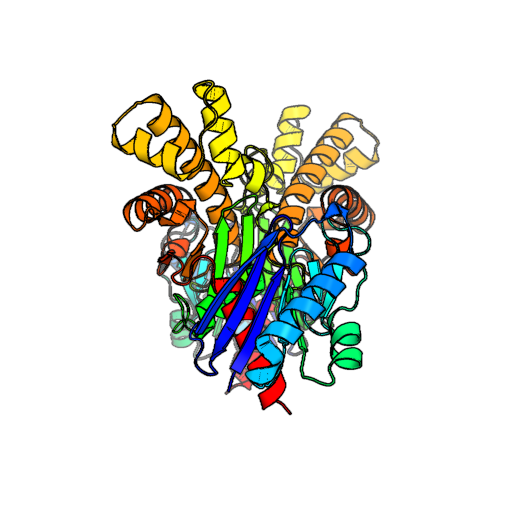 A O 1
ATOM 890 N N . VAL A 1 118 ? -13 19.531 -0.46 1 98.75 118 VAL A N 1
ATOM 891 C CA . VAL A 1 118 ? -13.141 20.781 -1.2 1 98.75 118 VAL A CA 1
ATOM 892 C C . VAL A 1 118 ? -11.82 21.125 -1.895 1 98.75 118 VAL A C 1
ATOM 894 O O . VAL A 1 118 ? -11.633 22.234 -2.373 1 98.75 118 VAL A O 1
ATOM 897 N N . GLY A 1 119 ? -10.883 20.234 -1.919 1 98.69 119 GLY A N 1
ATOM 898 C CA . GLY A 1 119 ? -9.578 20.516 -2.488 1 98.69 119 GLY A CA 1
ATOM 899 C C . GLY A 1 119 ? -9.32 19.781 -3.793 1 98.69 119 GLY A C 1
ATOM 900 O O . GLY A 1 119 ? -10.219 19.672 -4.629 1 98.69 119 GLY A O 1
ATOM 901 N N . ALA A 1 120 ? -8.086 19.312 -3.996 1 98.56 120 ALA A N 1
ATOM 902 C CA . ALA A 1 120 ? -7.613 18.734 -5.254 1 98.56 120 ALA A CA 1
ATOM 903 C C . ALA A 1 120 ? -8.266 17.375 -5.512 1 98.56 120 ALA A C 1
ATOM 905 O O . ALA A 1 120 ? -8.328 16.922 -6.656 1 98.56 120 ALA A O 1
ATOM 906 N N . GLY A 1 121 ? -8.797 16.75 -4.477 1 98.62 121 GLY A N 1
ATOM 907 C CA . GLY A 1 121 ? -9.359 15.414 -4.609 1 98.62 121 GLY A CA 1
ATOM 908 C C . GLY A 1 121 ? -10.883 15.406 -4.648 1 98.62 121 GLY A C 1
ATOM 909 O O . GLY A 1 121 ? -11.508 14.352 -4.531 1 98.62 121 GLY A O 1
ATOM 910 N N . LYS A 1 122 ? -11.492 16.547 -4.75 1 98.38 122 LYS A N 1
ATOM 911 C CA . LYS A 1 122 ? -12.938 16.688 -4.562 1 98.38 122 LYS A CA 1
ATOM 912 C C . LYS A 1 122 ? -13.703 15.812 -5.543 1 98.38 122 LYS A C 1
ATOM 914 O O . LYS A 1 122 ? -14.766 15.273 -5.203 1 98.38 122 LYS A O 1
ATOM 919 N N . ASP A 1 123 ? -13.203 15.594 -6.746 1 98.25 123 ASP A N 1
ATOM 920 C CA . ASP A 1 123 ? -13.906 14.82 -7.766 1 98.25 123 ASP A CA 1
ATOM 921 C C . ASP A 1 123 ? -13.289 13.43 -7.914 1 98.25 123 ASP A C 1
ATOM 923 O O . ASP A 1 123 ? -13.57 12.719 -8.883 1 98.25 123 ASP A O 1
ATOM 927 N N . LEU A 1 124 ? -12.461 13.062 -6.988 1 98.38 124 LEU A N 1
ATOM 928 C CA . LEU A 1 124 ? -11.766 11.781 -7.059 1 98.38 124 LEU A CA 1
ATOM 929 C C . LEU A 1 124 ? -12.305 10.82 -6.008 1 98.38 124 LEU A C 1
ATOM 931 O O . LEU A 1 124 ? -12.57 11.219 -4.871 1 98.38 124 LEU A O 1
ATOM 935 N N . SER A 1 125 ? -12.5 9.586 -6.371 1 98 125 SER A N 1
ATOM 936 C CA . SER A 1 125 ? -12.977 8.57 -5.434 1 98 125 SER A CA 1
ATOM 937 C C . SER A 1 125 ? -11.805 7.812 -4.809 1 98 125 SER A C 1
ATOM 939 O O . SER A 1 125 ? -11.961 7.18 -3.762 1 98 125 SER A O 1
ATOM 941 N N . ASN A 1 126 ? -10.68 7.766 -5.535 1 98.31 126 ASN A N 1
ATOM 942 C CA . ASN A 1 126 ? -9.469 7.062 -5.121 1 98.31 126 ASN A CA 1
ATOM 943 C C . ASN A 1 126 ? -8.227 7.918 -5.336 1 98.31 126 ASN A C 1
ATOM 945 O O . ASN A 1 126 ? -7.961 8.367 -6.453 1 98.31 126 ASN A O 1
ATOM 949 N N . PHE A 1 127 ? -7.488 8.148 -4.207 1 98.81 127 PHE A N 1
ATOM 950 C CA . PHE A 1 127 ? -6.195 8.812 -4.352 1 98.81 127 PHE A CA 1
ATOM 951 C C . PHE A 1 127 ? -5.363 8.648 -3.084 1 98.81 127 PHE A C 1
ATOM 953 O O . PHE A 1 127 ? -5.891 8.273 -2.033 1 98.81 127 PHE A O 1
ATOM 960 N N . ILE A 1 128 ? -4.102 8.852 -3.189 1 98.88 128 ILE A N 1
ATOM 961 C CA . ILE A 1 128 ? -3.152 8.898 -2.084 1 98.88 128 ILE A CA 1
ATOM 962 C C . ILE A 1 128 ? -2.615 10.32 -1.927 1 98.88 128 ILE A C 1
ATOM 964 O O . ILE A 1 128 ? -2.26 10.969 -2.914 1 98.88 128 ILE A O 1
ATOM 968 N N . CYS A 1 129 ? -2.656 10.828 -0.745 1 98.88 129 CYS A N 1
ATOM 969 C CA . CYS A 1 129 ? -2.17 12.164 -0.43 1 98.88 129 CYS A CA 1
ATOM 970 C C . CYS A 1 129 ? -0.905 12.102 0.419 1 98.88 129 CYS A C 1
ATOM 972 O O . CYS A 1 129 ? -0.871 11.406 1.437 1 98.88 129 CYS A O 1
ATOM 974 N N . LEU A 1 130 ? 0.143 12.719 -0.043 1 98.75 130 LEU A N 1
ATOM 975 C CA . LEU A 1 130 ? 1.375 12.805 0.733 1 98.75 130 LEU A CA 1
ATOM 976 C C . LEU A 1 130 ? 1.663 14.242 1.137 1 98.75 130 LEU A C 1
ATOM 978 O O . LEU A 1 130 ? 1.519 15.164 0.325 1 98.75 130 LEU A O 1
ATOM 982 N N . THR A 1 131 ? 1.999 14.414 2.35 1 97.75 131 THR A N 1
ATOM 983 C CA . THR A 1 131 ? 2.48 15.695 2.855 1 97.75 131 THR A CA 1
ATOM 984 C C . THR A 1 131 ? 3.986 15.648 3.107 1 97.75 131 THR A C 1
ATOM 986 O O . THR A 1 131 ? 4.457 14.852 3.926 1 97.75 131 THR A O 1
ATOM 989 N N . ILE A 1 132 ? 4.715 16.469 2.389 1 97.5 132 ILE A N 1
ATOM 990 C CA . ILE A 1 132 ? 6.168 16.531 2.504 1 97.5 132 ILE A CA 1
ATOM 991 C C . ILE A 1 132 ? 6.566 17.719 3.375 1 97.5 132 ILE A C 1
ATOM 993 O O . ILE A 1 132 ? 6.52 18.875 2.93 1 97.5 132 ILE A O 1
ATOM 997 N N . GLY A 1 133 ? 6.938 17.516 4.566 1 94.25 133 GLY A N 1
ATOM 998 C CA . GLY A 1 133 ? 7.355 18.516 5.535 1 94.25 133 GLY A CA 1
ATOM 999 C C . GLY A 1 133 ? 8.5 18.062 6.418 1 94.25 133 GLY A C 1
ATOM 1000 O O . GLY A 1 133 ? 9.523 17.578 5.918 1 94.25 133 GLY A O 1
ATOM 1001 N N . THR A 1 134 ? 8.258 18.172 7.758 1 90.69 134 THR A N 1
ATOM 1002 C CA . THR A 1 134 ? 9.266 17.641 8.664 1 90.69 134 THR A CA 1
ATOM 1003 C C . THR A 1 134 ? 9.523 16.156 8.391 1 90.69 134 THR A C 1
ATOM 1005 O O . THR A 1 134 ? 10.672 15.711 8.391 1 90.69 134 THR A O 1
ATOM 1008 N N . GLY A 1 135 ? 8.578 15.438 8.227 1 94.75 135 GLY A N 1
ATOM 1009 C CA . GLY A 1 135 ? 8.586 14.078 7.711 1 94.75 135 GLY A CA 1
ATOM 1010 C C . GLY A 1 135 ? 7.727 13.898 6.473 1 94.75 135 GLY A C 1
ATOM 1011 O O . GLY A 1 135 ? 7.465 14.859 5.75 1 94.75 135 GLY A O 1
ATOM 1012 N N . ILE A 1 136 ? 7.461 12.719 6.125 1 97.62 136 ILE A N 1
ATOM 1013 C CA . ILE A 1 136 ? 6.523 12.406 5.051 1 97.62 136 ILE A CA 1
ATOM 1014 C C . ILE A 1 136 ? 5.371 11.57 5.602 1 97.62 136 ILE A C 1
ATOM 1016 O O . ILE A 1 136 ? 5.59 10.492 6.168 1 97.62 136 ILE A O 1
ATOM 1020 N N . GLY A 1 137 ? 4.195 12.102 5.57 1 96.25 137 GLY A N 1
ATOM 1021 C CA . GLY A 1 137 ? 2.99 11.383 5.949 1 96.25 137 GLY A CA 1
ATOM 1022 C C . GLY A 1 137 ? 1.977 11.281 4.828 1 96.25 137 GLY A C 1
ATOM 1023 O O . GLY A 1 137 ? 2.08 11.992 3.824 1 96.25 137 GLY A O 1
ATOM 1024 N N . GLY A 1 138 ? 1.116 10.375 4.98 1 97.62 138 GLY A N 1
ATOM 1025 C CA . GLY A 1 138 ? 0.158 10.211 3.9 1 97.62 138 GLY A CA 1
ATOM 1026 C C . GLY A 1 138 ? -1.209 9.758 4.375 1 97.62 138 GLY A C 1
ATOM 1027 O O . GLY A 1 138 ? -1.341 9.219 5.477 1 97.62 138 GLY A O 1
ATOM 1028 N N . GLY A 1 139 ? -2.232 10.148 3.68 1 98.81 139 GLY A N 1
ATOM 1029 C CA . GLY A 1 139 ? -3.59 9.641 3.777 1 98.81 139 GLY A CA 1
ATOM 1030 C C . GLY A 1 139 ? -4.055 8.938 2.516 1 98.81 139 GLY A C 1
ATOM 1031 O O . GLY A 1 139 ? -3.643 9.297 1.412 1 98.81 139 GLY A O 1
ATOM 1032 N N . ILE A 1 140 ? -4.859 7.938 2.719 1 98.94 140 ILE A N 1
ATOM 1033 C CA . ILE A 1 140 ? -5.336 7.117 1.607 1 98.94 140 ILE A CA 1
ATOM 1034 C C . ILE A 1 140 ? -6.859 7.195 1.528 1 98.94 140 ILE A C 1
ATOM 1036 O O . ILE A 1 140 ? -7.551 6.945 2.518 1 98.94 140 ILE A O 1
ATOM 1040 N N . ILE A 1 141 ? -7.367 7.621 0.383 1 98.88 141 ILE A N 1
ATOM 1041 C CA . ILE A 1 141 ? -8.797 7.609 0.116 1 98.88 141 ILE A CA 1
ATOM 1042 C C . ILE A 1 141 ? -9.125 6.52 -0.904 1 98.88 141 ILE A C 1
ATOM 1044 O O . ILE A 1 141 ? -8.617 6.543 -2.029 1 98.88 141 ILE A O 1
ATOM 1048 N N . LEU A 1 142 ? -9.883 5.535 -0.528 1 98.19 142 LEU A N 1
ATOM 1049 C CA . LEU A 1 142 ? -10.383 4.469 -1.386 1 98.19 142 LEU A CA 1
ATOM 1050 C C . LEU A 1 142 ? -11.906 4.441 -1.392 1 98.19 142 LEU A C 1
ATOM 1052 O O . LEU A 1 142 ? -12.531 4.383 -0.332 1 98.19 142 LEU A O 1
ATOM 1056 N N . ASN A 1 143 ? -12.477 4.477 -2.533 1 96.81 143 ASN A N 1
ATOM 1057 C CA . ASN A 1 143 ? -13.93 4.48 -2.674 1 96.81 143 ASN A CA 1
ATOM 1058 C C . ASN A 1 143 ? -14.578 5.559 -1.81 1 96.81 143 ASN A C 1
ATOM 1060 O O . ASN A 1 143 ? -15.492 5.277 -1.039 1 96.81 143 ASN A O 1
ATOM 1064 N N . ASN A 1 144 ? -14.008 6.703 -1.806 1 97.56 144 ASN A N 1
ATOM 1065 C CA . ASN A 1 144 ? -14.5 7.918 -1.165 1 97.56 144 ASN A CA 1
ATOM 1066 C C . ASN A 1 144 ? -14.375 7.84 0.354 1 97.56 144 ASN A C 1
ATOM 1068 O O . ASN A 1 144 ? -14.953 8.656 1.071 1 97.56 144 ASN A O 1
ATOM 1072 N N . GLN A 1 145 ? -13.617 6.836 0.823 1 97.56 145 GLN A N 1
ATOM 1073 C CA . GLN A 1 145 ? -13.477 6.672 2.266 1 97.56 145 GLN A CA 1
ATOM 1074 C C . GLN A 1 145 ? -12.008 6.672 2.676 1 97.56 145 GLN A C 1
ATOM 1076 O O . GLN A 1 145 ? -11.156 6.16 1.946 1 97.56 145 GLN A O 1
ATOM 1081 N N . LEU A 1 146 ? -11.789 7.188 3.842 1 98.56 146 LEU A N 1
ATOM 1082 C CA . LEU A 1 146 ? -10.445 7.152 4.406 1 98.56 146 LEU A CA 1
ATOM 1083 C C . LEU A 1 146 ? -10.039 5.723 4.758 1 98.56 146 LEU A C 1
ATOM 1085 O O . LEU A 1 146 ? -10.797 5.008 5.426 1 98.56 146 LEU A O 1
ATOM 1089 N N . PHE A 1 147 ? -8.977 5.305 4.227 1 98.62 147 PHE A N 1
ATOM 1090 C CA . PHE A 1 147 ? -8.406 4 4.555 1 98.62 147 PHE A CA 1
ATOM 1091 C C . PHE A 1 147 ? -7.441 4.113 5.73 1 98.62 147 PHE A C 1
ATOM 1093 O O . PHE A 1 147 ? -6.324 4.609 5.578 1 98.62 147 PHE A O 1
ATOM 1100 N N . ARG A 1 148 ? -7.801 3.629 6.871 1 98.38 148 ARG A N 1
ATOM 1101 C CA . ARG A 1 148 ? -7.055 3.857 8.102 1 98.38 148 ARG A CA 1
ATOM 1102 C C . ARG A 1 148 ? -6.137 2.678 8.414 1 98.38 148 ARG A C 1
ATOM 1104 O O . ARG A 1 148 ? -5.211 2.801 9.219 1 98.38 148 ARG A O 1
ATOM 1111 N N . GLY A 1 149 ? -6.344 1.442 7.797 1 97.81 149 GLY A N 1
ATOM 1112 C CA . GLY A 1 149 ? -5.633 0.228 8.172 1 97.81 149 GLY A CA 1
ATOM 1113 C C . GLY A 1 149 ? -6.207 -0.443 9.406 1 97.81 149 GLY A C 1
ATOM 1114 O O . GLY A 1 149 ? -7.168 0.049 9.992 1 97.81 149 GLY A O 1
ATOM 1115 N N . GLU A 1 150 ? -5.656 -1.553 9.75 1 97.44 150 GLU A N 1
ATOM 1116 C CA . GLU A 1 150 ? -6.195 -2.383 10.82 1 97.44 150 GLU A CA 1
ATOM 1117 C C . GLU A 1 150 ? -6.141 -1.655 12.164 1 97.44 150 GLU A C 1
ATOM 1119 O O . GLU A 1 150 ? -7.105 -1.685 12.93 1 97.44 150 GLU A O 1
ATOM 1124 N N . ASN A 1 151 ? -5.027 -0.97 12.391 1 97.44 151 ASN A N 1
ATOM 1125 C CA . ASN A 1 151 ? -4.812 -0.297 13.664 1 97.44 151 ASN A CA 1
ATOM 1126 C C . ASN A 1 151 ? -4.707 1.215 13.492 1 97.44 151 ASN A C 1
ATOM 1128 O O . ASN A 1 151 ? -4.031 1.889 14.273 1 97.44 151 ASN A O 1
ATOM 1132 N N . PHE A 1 152 ? -5.27 1.724 12.367 1 98 152 PHE A N 1
ATOM 1133 C CA . PHE A 1 152 ? -5.461 3.152 12.141 1 98 152 PHE A CA 1
ATOM 1134 C C . PHE A 1 152 ? -4.133 3.834 11.828 1 98 152 PHE A C 1
ATOM 1136 O O . PHE A 1 152 ? -3.963 5.023 12.094 1 98 152 PHE A O 1
ATOM 1143 N N . VAL A 1 153 ? -3.156 3.041 11.328 1 98.12 153 VAL A N 1
ATOM 1144 C CA . VAL A 1 153 ? -1.853 3.66 11.117 1 98.12 153 VAL A CA 1
ATOM 1145 C C . VAL A 1 153 ? -1.387 3.406 9.688 1 98.12 153 VAL A C 1
ATOM 1147 O O . VAL A 1 153 ? -0.19 3.467 9.398 1 98.12 153 VAL A O 1
ATOM 1150 N N . ALA A 1 154 ? -2.361 3.086 8.812 1 98.38 154 ALA A N 1
ATOM 1151 C CA . ALA A 1 154 ? -2 2.957 7.398 1 98.38 154 ALA A CA 1
ATOM 1152 C C . ALA A 1 154 ? -1.466 4.273 6.848 1 98.38 154 ALA A C 1
ATOM 1154 O O . ALA A 1 154 ? -1.839 5.352 7.32 1 98.38 154 ALA A O 1
ATOM 1155 N N . GLY A 1 155 ? -0.609 4.188 5.867 1 98.25 155 GLY A N 1
ATOM 1156 C CA . GLY A 1 155 ? -0.177 5.363 5.129 1 98.25 155 GLY A CA 1
ATOM 1157 C C . GLY A 1 155 ? 0.993 6.078 5.777 1 98.25 155 GLY A C 1
ATOM 1158 O O . GLY A 1 155 ? 1.241 7.254 5.5 1 98.25 155 GLY A O 1
ATOM 1159 N N . GLU A 1 156 ? 1.681 5.418 6.703 1 97.94 156 GLU A N 1
ATOM 1160 C CA . GLU A 1 156 ? 2.908 5.996 7.242 1 97.94 156 GLU A CA 1
ATOM 1161 C C . GLU A 1 156 ? 4.07 5.824 6.27 1 97.94 156 GLU A C 1
ATOM 1163 O O . GLU A 1 156 ? 5.086 5.207 6.605 1 97.94 156 GLU A O 1
ATOM 1168 N N . PHE A 1 157 ? 3.959 6.508 5.199 1 98.56 157 PHE A N 1
ATOM 1169 C CA . PHE A 1 157 ? 4.816 6.332 4.031 1 98.56 157 PHE A CA 1
ATOM 1170 C C . PHE A 1 157 ? 6.246 6.754 4.34 1 98.56 157 PHE A C 1
ATOM 1172 O O . PHE A 1 157 ? 7.191 6.27 3.717 1 98.56 157 PHE A O 1
ATOM 1179 N N . GLY A 1 158 ? 6.383 7.656 5.246 1 98.44 158 GLY A N 1
ATOM 1180 C CA . GLY A 1 158 ? 7.719 8.133 5.57 1 98.44 158 GLY A CA 1
ATOM 1181 C C . GLY A 1 158 ? 8.656 7.02 6.008 1 98.44 158 GLY A C 1
ATOM 1182 O O . GLY A 1 158 ? 9.875 7.145 5.875 1 98.44 158 GLY A O 1
ATOM 1183 N N . HIS A 1 159 ? 8.117 5.906 6.422 1 98.38 159 HIS A N 1
ATOM 1184 C CA . HIS A 1 159 ? 8.906 4.84 7.027 1 98.38 159 HIS A CA 1
ATOM 1185 C C . HIS A 1 159 ? 9.219 3.746 6.016 1 98.38 159 HIS A C 1
ATOM 1187 O O . HIS A 1 159 ? 10 2.832 6.305 1 98.38 159 HIS A O 1
ATOM 1193 N N . ILE A 1 160 ? 8.633 3.809 4.84 1 98.81 160 ILE A N 1
ATOM 1194 C CA . ILE A 1 160 ? 9.008 2.795 3.859 1 98.81 160 ILE A CA 1
ATOM 1195 C C . ILE A 1 160 ? 10.469 2.984 3.459 1 98.81 160 ILE A C 1
ATOM 1197 O O . ILE A 1 160 ? 11.094 3.99 3.809 1 98.81 160 ILE A O 1
ATOM 1201 N N . LEU A 1 161 ? 11.008 2.002 2.77 1 98.75 161 LEU A N 1
ATOM 1202 C CA . LEU A 1 161 ? 12.43 2.047 2.459 1 98.75 161 LEU A CA 1
ATOM 1203 C C . LEU A 1 161 ? 12.656 2.482 1.015 1 98.75 161 LEU A C 1
ATOM 1205 O O . LEU A 1 161 ? 11.875 2.139 0.127 1 98.75 161 LEU A O 1
ATOM 1209 N N . ILE A 1 162 ? 13.633 3.256 0.817 1 98.62 162 ILE A N 1
ATOM 1210 C CA . ILE A 1 162 ? 14.297 3.447 -0.468 1 98.62 162 ILE A CA 1
ATOM 1211 C C . ILE A 1 162 ? 15.742 2.973 -0.38 1 98.62 162 ILE A C 1
ATOM 1213 O O . ILE A 1 162 ? 16.172 2.475 0.662 1 98.62 162 ILE A O 1
ATOM 1217 N N . LYS A 1 163 ? 16.5 3.055 -1.445 1 98 163 LYS A N 1
ATOM 1218 C CA . LYS A 1 163 ? 17.844 2.479 -1.515 1 98 163 LYS A CA 1
ATOM 1219 C C . LYS A 1 163 ?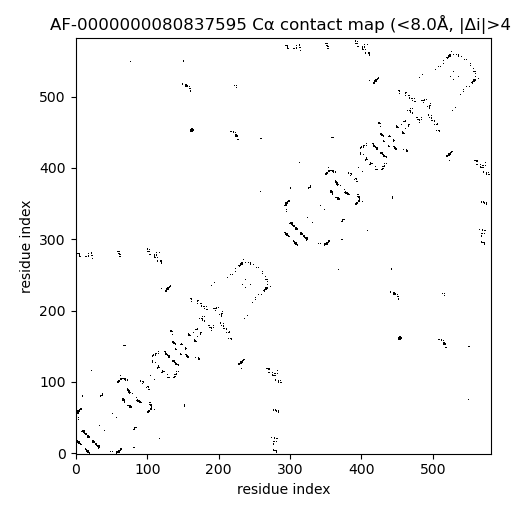 18.734 3.043 -0.419 1 98 163 LYS A C 1
ATOM 1221 O O . LYS A 1 163 ? 19.562 2.324 0.147 1 98 163 LYS A O 1
ATOM 1226 N N . LYS A 1 164 ? 18.5 4.273 -0.006 1 97.94 164 LYS A N 1
ATOM 1227 C CA . LYS A 1 164 ? 19.391 4.953 0.934 1 97.94 164 LYS A CA 1
ATOM 1228 C C . LYS A 1 164 ? 18.953 4.719 2.375 1 97.94 164 LYS A C 1
ATOM 1230 O O . LYS A 1 164 ? 19.703 4.973 3.312 1 97.94 164 LYS A O 1
ATOM 1235 N N . GLY A 1 165 ? 17.75 4.297 2.594 1 98 165 GLY A N 1
ATOM 1236 C CA . GLY A 1 165 ? 17.203 4.129 3.928 1 98 165 GLY A CA 1
ATOM 1237 C C . GLY A 1 165 ? 15.719 4.461 4.008 1 98 165 GLY A C 1
ATOM 1238 O O . GLY A 1 165 ? 14.977 4.238 3.049 1 98 165 GLY A O 1
ATOM 1239 N N . GLU A 1 166 ? 15.297 4.926 5.164 1 98.19 166 GLU A N 1
ATOM 1240 C CA . GLU A 1 166 ? 13.898 5.301 5.332 1 98.19 166 GLU A CA 1
ATOM 1241 C C . GLU A 1 166 ? 13.539 6.492 4.445 1 98.19 166 GLU A C 1
ATOM 1243 O O . GLU A 1 166 ? 14.273 7.48 4.398 1 98.19 166 GLU A O 1
ATOM 1248 N N . PHE A 1 167 ? 12.469 6.445 3.82 1 98.81 167 PHE A N 1
ATOM 1249 C CA . PHE A 1 167 ? 11.992 7.359 2.789 1 98.81 167 PHE A CA 1
ATOM 1250 C C . PHE A 1 167 ? 12.055 8.805 3.273 1 98.81 167 PHE A C 1
ATOM 1252 O O . PHE A 1 167 ? 12.695 9.648 2.648 1 98.81 167 PHE A O 1
ATOM 1259 N N . GLU A 1 168 ? 11.562 9.141 4.453 1 98.5 168 GLU A N 1
ATOM 1260 C CA . GLU A 1 168 ? 11.453 10.531 4.879 1 98.5 168 GLU A CA 1
ATOM 1261 C C . GLU A 1 168 ? 12.82 11.094 5.266 1 98.5 168 GLU A C 1
ATOM 1263 O O . GLU A 1 168 ? 13.023 12.312 5.238 1 98.5 168 GLU A O 1
ATOM 1268 N N . GLN A 1 169 ? 13.805 10.25 5.566 1 98.25 169 GLN A N 1
ATOM 1269 C CA . GLN A 1 169 ? 15.141 10.695 5.941 1 98.25 169 GLN A CA 1
ATOM 1270 C C . GLN A 1 169 ? 15.883 11.281 4.742 1 98.25 169 GLN A C 1
ATOM 1272 O O . GLN A 1 169 ? 16.891 11.977 4.902 1 98.25 169 GLN A O 1
ATOM 1277 N N . PHE A 1 170 ? 15.328 11.062 3.576 1 98.44 170 PHE A N 1
ATOM 1278 C CA . PHE A 1 170 ? 16.078 11.477 2.396 1 98.44 170 PHE A CA 1
ATOM 1279 C C . PHE A 1 170 ? 15.203 12.305 1.46 1 98.44 170 PHE A C 1
ATOM 1281 O O . PHE A 1 170 ? 15.703 12.93 0.526 1 98.44 170 PHE A O 1
ATOM 1288 N N . ALA A 1 171 ? 13.906 12.32 1.733 1 98.69 171 ALA A N 1
ATOM 1289 C CA . ALA A 1 171 ? 13.039 12.93 0.733 1 98.69 171 ALA A CA 1
ATOM 1290 C C . ALA A 1 171 ? 12.141 13.992 1.362 1 98.69 171 ALA A C 1
ATOM 1292 O O . ALA A 1 171 ? 11.375 14.664 0.664 1 98.69 171 ALA A O 1
ATOM 1293 N N . SER A 1 172 ? 12.156 14.172 2.686 1 98.25 172 SER A N 1
ATOM 1294 C CA . SER A 1 172 ? 11.367 15.203 3.35 1 98.25 172 SER A CA 1
ATOM 1295 C C . SER A 1 172 ? 11.984 16.578 3.145 1 98.25 172 SER A C 1
ATOM 1297 O O . SER A 1 172 ? 13.07 16.703 2.578 1 98.25 172 SER A O 1
ATOM 1299 N N . THR A 1 173 ? 11.258 17.609 3.543 1 97.19 173 THR A N 1
ATOM 1300 C CA . THR A 1 173 ? 11.82 18.953 3.525 1 97.19 173 THR A CA 1
ATOM 1301 C C . THR A 1 173 ? 13 19.062 4.484 1 97.19 173 THR A C 1
ATOM 1303 O O . THR A 1 173 ? 14.008 19.703 4.172 1 97.19 173 THR A O 1
ATOM 1306 N N . THR A 1 174 ? 12.867 18.406 5.645 1 96.62 174 THR A N 1
ATOM 1307 C CA . THR A 1 174 ? 13.977 18.344 6.59 1 96.62 174 THR A CA 1
ATOM 1308 C C . THR A 1 174 ? 15.211 17.734 5.934 1 96.62 174 THR A C 1
ATOM 1310 O O . THR A 1 174 ? 16.328 18.219 6.125 1 96.62 174 THR A O 1
ATOM 1313 N N . ALA A 1 175 ? 15.016 16.719 5.176 1 98.12 175 ALA A N 1
ATOM 1314 C CA . ALA A 1 175 ? 16.125 16.078 4.473 1 98.12 175 ALA A CA 1
ATOM 1315 C C . ALA A 1 175 ? 16.75 17.016 3.459 1 98.12 175 ALA A C 1
ATOM 1317 O O . ALA A 1 175 ? 17.984 17.078 3.344 1 98.12 175 ALA A O 1
ATOM 1318 N N . LEU A 1 176 ? 15.938 17.75 2.725 1 98.06 176 LEU A N 1
ATOM 1319 C CA . LEU A 1 176 ? 16.438 18.719 1.748 1 98.06 176 LEU A CA 1
ATOM 1320 C C . LEU A 1 176 ? 17.312 19.766 2.418 1 98.06 176 LEU A C 1
ATOM 1322 O O . LEU A 1 176 ? 18.406 20.062 1.944 1 98.06 176 LEU A O 1
ATOM 1326 N N . ILE A 1 177 ? 16.812 20.266 3.5 1 97.75 177 ILE A N 1
ATOM 1327 C CA . ILE A 1 177 ? 17.531 21.281 4.254 1 97.75 177 ILE A CA 1
ATOM 1328 C C . ILE A 1 177 ? 18.875 20.719 4.734 1 97.75 177 ILE A C 1
ATOM 1330 O O . ILE A 1 177 ? 19.906 21.391 4.613 1 97.75 177 ILE A O 1
ATOM 1334 N N . ARG A 1 178 ? 18.859 19.531 5.219 1 97.81 178 ARG A N 1
ATOM 1335 C CA . ARG A 1 178 ? 20.078 18.875 5.691 1 97.81 178 ARG A CA 1
ATOM 1336 C C . ARG A 1 178 ? 21.062 18.672 4.555 1 97.81 178 ARG A C 1
ATOM 1338 O O . ARG A 1 178 ? 22.25 18.953 4.703 1 97.81 178 ARG A O 1
ATOM 1345 N N . LEU A 1 179 ? 20.594 18.188 3.436 1 96.75 179 LEU A N 1
ATOM 1346 C CA . LEU A 1 179 ? 21.453 17.953 2.275 1 96.75 179 LEU A CA 1
ATOM 1347 C C . LEU A 1 179 ? 22.109 19.25 1.815 1 96.75 179 LEU A C 1
ATOM 1349 O O . LEU A 1 179 ? 23.297 19.25 1.464 1 96.75 179 LEU A O 1
ATOM 1353 N N . VAL A 1 180 ? 21.391 20.344 1.823 1 97.38 180 VAL A N 1
ATOM 1354 C CA . VAL A 1 180 ? 21.922 21.641 1.413 1 97.38 180 VAL A CA 1
ATOM 1355 C C . VAL A 1 180 ? 23 22.094 2.395 1 97.38 180 VAL A C 1
ATOM 1357 O O . VAL A 1 180 ? 24.062 22.562 1.983 1 97.38 180 VAL A O 1
ATOM 1360 N N . LYS A 1 181 ? 22.656 21.922 3.615 1 97.75 181 LYS A N 1
ATOM 1361 C CA . LYS A 1 181 ? 23.625 22.297 4.637 1 97.75 181 LYS A CA 1
ATOM 1362 C C . LYS A 1 181 ? 24.938 21.516 4.484 1 97.75 181 LYS A C 1
ATOM 1364 O O . LYS A 1 181 ? 26.016 22.078 4.594 1 97.75 181 LYS A O 1
ATOM 1369 N N . GLU A 1 182 ? 24.812 20.25 4.285 1 96.94 182 GLU A N 1
ATOM 1370 C CA . GLU A 1 182 ? 25.969 19.391 4.113 1 96.94 182 GLU A CA 1
ATOM 1371 C C . GLU A 1 182 ? 26.797 19.812 2.902 1 96.94 182 GLU A C 1
ATOM 1373 O O . GLU A 1 182 ? 28.031 19.734 2.932 1 96.94 182 GLU A O 1
ATOM 1378 N N . ARG A 1 183 ? 26.094 20.281 1.901 1 95.5 183 ARG A N 1
ATOM 1379 C CA . ARG A 1 183 ? 26.766 20.578 0.636 1 95.5 183 ARG A CA 1
ATOM 1380 C C . ARG A 1 183 ? 27.312 22 0.633 1 95.5 183 ARG A C 1
ATOM 1382 O O . ARG A 1 183 ? 28.391 22.25 0.074 1 95.5 183 ARG A O 1
ATOM 1389 N N . THR A 1 184 ? 26.688 22.953 1.257 1 95.44 184 THR A N 1
ATOM 1390 C CA . THR A 1 184 ? 27.016 24.359 1.063 1 95.44 184 THR A CA 1
ATOM 1391 C C . THR A 1 184 ? 27.484 25 2.375 1 95.44 184 THR A C 1
ATOM 1393 O O . THR A 1 184 ? 28.047 26.094 2.377 1 95.44 184 THR A O 1
ATOM 1396 N N . GLY A 1 185 ? 27.125 24.297 3.467 1 96 185 GLY A N 1
ATOM 1397 C CA . GLY A 1 185 ? 27.453 24.844 4.777 1 96 185 GLY A CA 1
ATOM 1398 C C . GLY A 1 185 ? 26.422 25.859 5.262 1 96 185 GLY A C 1
ATOM 1399 O O . GLY A 1 185 ? 26.516 26.344 6.391 1 96 185 GLY A O 1
ATOM 1400 N N . LYS A 1 186 ? 25.406 26.141 4.504 1 96.19 186 LYS A N 1
ATOM 1401 C CA . LYS A 1 186 ? 24.406 27.172 4.84 1 96.19 186 LYS A CA 1
ATOM 1402 C C . LYS A 1 186 ? 23.125 26.531 5.367 1 96.19 186 LYS A C 1
ATOM 1404 O O . LYS A 1 186 ? 22.688 25.484 4.871 1 96.19 186 LYS A O 1
ATOM 1409 N N . THR A 1 187 ? 22.609 27.109 6.418 1 95.81 187 THR A N 1
ATOM 1410 C CA . THR A 1 187 ? 21.297 26.719 6.914 1 95.81 187 THR A CA 1
ATOM 1411 C C . THR A 1 187 ? 20.203 27.562 6.27 1 95.81 187 THR A C 1
ATOM 1413 O O . THR A 1 187 ? 20.094 28.766 6.531 1 95.81 187 THR A O 1
ATOM 1416 N N . LEU A 1 188 ? 19.453 26.984 5.418 1 95.94 188 LEU A N 1
ATOM 1417 C CA . LEU A 1 188 ? 18.406 27.641 4.652 1 95.94 188 LEU A CA 1
ATOM 1418 C C . LEU A 1 188 ? 17.078 26.922 4.832 1 95.94 188 LEU A C 1
ATOM 1420 O O . LEU A 1 188 ? 17.047 25.75 5.184 1 95.94 188 LEU A O 1
ATOM 1424 N N . ASN A 1 189 ? 15.984 27.594 4.715 1 94.38 189 ASN A N 1
ATOM 1425 C CA . ASN A 1 189 ? 14.688 26.938 4.664 1 94.38 189 ASN A CA 1
ATOM 1426 C C . ASN A 1 189 ? 14.297 26.562 3.236 1 94.38 189 ASN A C 1
ATOM 1428 O O . ASN A 1 189 ? 15.016 26.891 2.291 1 94.38 189 ASN A O 1
ATOM 1432 N N . GLY A 1 190 ? 13.227 25.859 3.064 1 93.5 190 GLY A N 1
ATOM 1433 C CA . GLY A 1 190 ? 12.797 25.359 1.766 1 93.5 190 GLY A CA 1
ATOM 1434 C C . GLY A 1 190 ? 12.672 26.469 0.724 1 93.5 190 GLY A C 1
ATOM 1435 O O . GLY A 1 190 ? 13.172 26.328 -0.395 1 93.5 190 GLY A O 1
ATOM 1436 N N . LYS A 1 191 ? 12.07 27.531 1.117 1 92.94 191 LYS A N 1
ATOM 1437 C CA . LYS A 1 191 ? 11.844 28.641 0.192 1 92.94 191 LYS A CA 1
ATOM 1438 C C . LYS A 1 191 ? 13.172 29.234 -0.291 1 92.94 191 LYS A C 1
ATOM 1440 O O . LYS A 1 191 ? 13.352 29.469 -1.486 1 92.94 191 LYS A O 1
ATOM 1445 N N . GLU A 1 192 ? 14.047 29.406 0.577 1 95.19 192 GLU A N 1
ATOM 1446 C CA . GLU A 1 192 ? 15.352 29.969 0.247 1 95.19 192 GLU A CA 1
ATOM 1447 C C . GLU A 1 192 ? 16.125 29.062 -0.704 1 95.19 192 GLU A C 1
ATOM 1449 O O . GLU A 1 192 ? 16.781 29.531 -1.634 1 95.19 192 GLU A O 1
ATOM 1454 N N . ILE A 1 193 ? 16.016 27.828 -0.42 1 96.44 193 ILE A N 1
ATOM 1455 C CA . ILE A 1 193 ? 16.734 26.844 -1.234 1 96.44 193 ILE A CA 1
ATOM 1456 C C . ILE A 1 193 ? 16.25 26.922 -2.68 1 96.44 193 ILE A C 1
ATOM 1458 O O . ILE A 1 193 ? 17.047 27.016 -3.607 1 96.44 193 ILE A O 1
ATOM 1462 N N . PHE A 1 194 ? 14.992 26.953 -2.916 1 94.88 194 PHE A N 1
ATOM 1463 C CA . PHE A 1 194 ? 14.438 26.969 -4.266 1 94.88 194 PHE A CA 1
ATOM 1464 C C . PHE A 1 194 ? 14.664 28.312 -4.938 1 94.88 194 PHE A C 1
ATOM 1466 O O . PHE A 1 194 ? 14.844 28.391 -6.152 1 94.88 194 PHE A O 1
ATOM 1473 N N . ASP A 1 195 ? 14.688 29.375 -4.133 1 93.88 195 ASP A N 1
ATOM 1474 C CA . ASP A 1 195 ? 15.016 30.688 -4.68 1 93.88 195 ASP A CA 1
ATOM 1475 C C . ASP A 1 195 ? 16.438 30.703 -5.238 1 93.88 195 ASP A C 1
ATOM 1477 O O . ASP A 1 195 ? 16.688 31.297 -6.293 1 93.88 195 ASP A O 1
ATOM 1481 N N . LEU A 1 196 ? 17.281 30.094 -4.547 1 94.25 196 LEU A N 1
ATOM 1482 C CA . LEU A 1 196 ? 18.672 30.047 -4.977 1 94.25 196 LEU A CA 1
ATOM 1483 C C . LEU A 1 196 ? 18.828 29.125 -6.191 1 94.25 196 LEU A C 1
ATOM 1485 O O . LEU A 1 196 ? 19.688 29.375 -7.051 1 94.25 196 LEU A O 1
ATOM 1489 N N . GLU A 1 197 ? 18.109 28.062 -6.234 1 93.38 197 GLU A N 1
ATOM 1490 C CA . GLU A 1 197 ? 18.125 27.219 -7.418 1 93.38 197 GLU A CA 1
ATOM 1491 C C . GLU A 1 197 ? 17.734 28 -8.672 1 93.38 197 GLU A C 1
ATOM 1493 O O . GLU A 1 197 ? 18.328 27.812 -9.734 1 93.38 197 GLU A O 1
ATOM 1498 N N . LYS A 1 198 ? 16.766 28.875 -8.531 1 92.12 198 LYS A N 1
ATOM 1499 C CA . LYS A 1 198 ? 16.281 29.688 -9.648 1 92.12 198 LYS A CA 1
ATOM 1500 C C . LYS A 1 198 ? 17.375 30.625 -10.148 1 92.12 198 LYS A C 1
ATOM 1502 O O . LYS A 1 198 ? 17.344 31.062 -11.305 1 92.12 198 LYS A O 1
ATOM 1507 N N . LYS A 1 199 ? 18.281 30.891 -9.312 1 93.69 199 LYS A N 1
ATOM 1508 C CA . LYS A 1 199 ? 19.406 31.734 -9.703 1 93.69 199 LYS A CA 1
ATOM 1509 C C . LYS A 1 199 ? 20.484 30.922 -10.414 1 93.69 199 LYS A C 1
ATOM 1511 O O . LYS A 1 199 ? 21.578 31.406 -10.656 1 93.69 199 LYS A O 1
ATOM 1516 N N . GLU A 1 200 ? 20.219 29.641 -10.594 1 91.81 200 GLU A N 1
ATOM 1517 C CA . GLU A 1 200 ? 21.016 28.719 -11.391 1 91.81 200 GLU A CA 1
ATOM 1518 C C . GLU A 1 200 ? 22.359 28.438 -10.711 1 91.81 200 GLU A C 1
ATOM 1520 O O . GLU A 1 200 ? 23.375 28.297 -11.391 1 91.81 200 GLU A O 1
ATOM 1525 N N . ILE A 1 201 ? 22.359 28.5 -9.484 1 91.69 201 ILE A N 1
ATOM 1526 C CA . ILE A 1 201 ? 23.547 28.062 -8.742 1 91.69 201 ILE A CA 1
ATOM 1527 C C . ILE A 1 201 ? 23.625 26.547 -8.734 1 91.69 201 ILE A C 1
ATOM 1529 O O . ILE A 1 201 ? 22.734 25.859 -8.195 1 91.69 201 ILE A O 1
ATOM 1533 N N . VAL A 1 202 ? 24.672 25.984 -9.195 1 93.12 202 VAL A N 1
ATOM 1534 C CA . VAL A 1 202 ? 24.812 24.578 -9.578 1 93.12 202 VAL A CA 1
ATOM 1535 C C . VAL A 1 202 ? 24.656 23.688 -8.344 1 93.12 202 VAL A C 1
ATOM 1537 O O . VAL A 1 202 ? 24.031 22.625 -8.414 1 93.12 202 VAL A O 1
ATOM 1540 N N . GLU A 1 203 ? 25.188 24.141 -7.211 1 94.19 203 GLU A N 1
ATOM 1541 C CA . GLU A 1 203 ? 25.156 23.344 -5.988 1 94.19 203 GLU A CA 1
ATOM 1542 C C . GLU A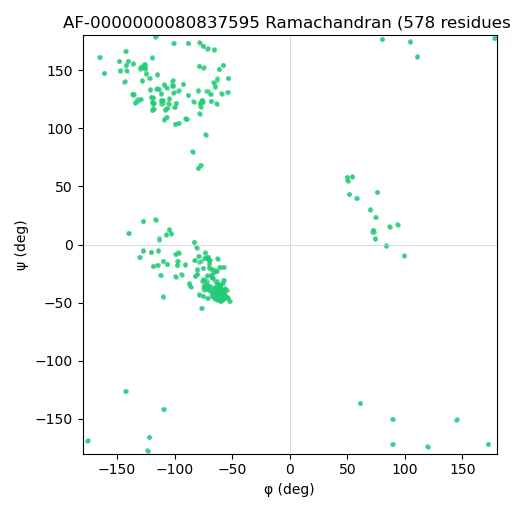 1 203 ? 23.719 23.062 -5.566 1 94.19 203 GLU A C 1
ATOM 1544 O O . GLU A 1 203 ? 23.391 21.938 -5.16 1 94.19 203 GLU A O 1
ATOM 1549 N N . TYR A 1 204 ? 22.891 24.047 -5.676 1 95.94 204 TYR A N 1
ATOM 1550 C CA . TYR A 1 204 ? 21.5 23.906 -5.266 1 95.94 204 TYR A CA 1
ATOM 1551 C C . TYR A 1 204 ? 20.719 23.078 -6.281 1 95.94 204 TYR A C 1
ATOM 1553 O O . TYR A 1 204 ? 19.828 22.297 -5.91 1 95.94 204 TYR A O 1
ATOM 1561 N N . GLN A 1 205 ? 21.016 23.188 -7.516 1 96.19 205 GLN A N 1
ATOM 1562 C CA . GLN A 1 205 ? 20.391 22.391 -8.555 1 96.19 205 GLN A CA 1
ATOM 1563 C C . GLN A 1 205 ? 20.672 20.906 -8.352 1 96.19 205 GLN A C 1
ATOM 1565 O O . GLN A 1 205 ? 19.781 20.062 -8.477 1 96.19 205 GLN A O 1
ATOM 1570 N N . GLU A 1 206 ? 21.891 20.625 -8.008 1 96.94 206 GLU A N 1
ATOM 1571 C CA . GLU A 1 206 ? 22.297 19.234 -7.805 1 96.94 206 GLU A CA 1
ATOM 1572 C C . GLU A 1 206 ? 21.609 18.625 -6.594 1 96.94 206 GLU A C 1
ATOM 1574 O O . GLU A 1 206 ? 21.156 17.484 -6.645 1 96.94 206 GLU A O 1
ATOM 1579 N N . VAL A 1 207 ? 21.547 19.375 -5.523 1 97.5 207 VAL A N 1
ATOM 1580 C CA . VAL A 1 207 ? 20.938 18.875 -4.297 1 97.5 207 VAL A CA 1
ATOM 1581 C C . VAL A 1 207 ? 19.453 18.656 -4.508 1 97.5 207 VAL A C 1
ATOM 1583 O O . VAL A 1 207 ? 18.906 17.625 -4.078 1 97.5 207 VAL A O 1
ATOM 1586 N N . ILE A 1 208 ? 18.812 19.562 -5.172 1 97.75 208 ILE A N 1
ATOM 1587 C CA . ILE A 1 208 ? 17.375 19.453 -5.438 1 97.75 208 ILE A CA 1
ATOM 1588 C C . ILE A 1 208 ? 17.125 18.25 -6.352 1 97.75 208 ILE A C 1
ATOM 1590 O O . ILE A 1 208 ? 16.172 17.5 -6.145 1 97.75 208 ILE A O 1
ATOM 1594 N N . SER A 1 209 ? 17.984 18.109 -7.324 1 97.94 209 SER A N 1
ATOM 1595 C CA . SER A 1 209 ? 17.859 16.969 -8.219 1 97.94 209 SER A CA 1
ATOM 1596 C C . SER A 1 209 ? 17.969 15.656 -7.457 1 97.94 209 SER A C 1
ATOM 1598 O O . SER A 1 209 ? 17.188 14.727 -7.688 1 97.94 209 SER A O 1
ATOM 1600 N N . GLU A 1 210 ? 18.922 15.586 -6.586 1 98.25 210 GLU A N 1
ATOM 1601 C CA . GLU A 1 210 ? 19.094 14.398 -5.75 1 98.25 210 GLU A CA 1
ATOM 1602 C C . GLU A 1 210 ? 17.859 14.164 -4.875 1 98.25 210 GLU A C 1
ATOM 1604 O O . GLU A 1 210 ? 17.391 13.031 -4.75 1 98.25 210 GLU A O 1
ATOM 1609 N N . TRP A 1 211 ? 17.391 15.211 -4.281 1 98.56 211 TRP A N 1
ATOM 1610 C CA . TRP A 1 211 ? 16.219 15.148 -3.428 1 98.56 211 TRP A CA 1
ATOM 1611 C C . TRP A 1 211 ? 15 14.648 -4.207 1 98.56 211 TRP A C 1
ATOM 1613 O O . TRP A 1 211 ? 14.258 13.789 -3.732 1 98.56 211 TRP A O 1
ATOM 1623 N N . ILE A 1 212 ? 14.82 15.109 -5.406 1 98.69 212 ILE A N 1
ATOM 1624 C CA . ILE A 1 212 ? 13.719 14.711 -6.273 1 98.69 212 ILE A CA 1
ATOM 1625 C C . ILE A 1 212 ? 13.844 13.227 -6.617 1 98.69 212 ILE A C 1
ATOM 1627 O O . ILE A 1 212 ? 12.844 12.5 -6.656 1 98.69 212 ILE A O 1
ATOM 1631 N N . GLU A 1 213 ? 15.047 12.773 -6.824 1 98.81 213 GLU A N 1
ATOM 1632 C CA . GLU A 1 213 ? 15.289 11.359 -7.102 1 98.81 213 GLU A CA 1
ATOM 1633 C C . GLU A 1 213 ? 14.867 10.484 -5.93 1 98.81 213 GLU A C 1
ATOM 1635 O O . GLU A 1 213 ? 14.227 9.445 -6.125 1 98.81 213 GLU A O 1
ATOM 1640 N N . ASN A 1 214 ? 15.219 10.906 -4.754 1 98.81 214 ASN A N 1
ATOM 1641 C CA . ASN A 1 214 ? 14.828 10.164 -3.559 1 98.81 214 ASN A CA 1
ATOM 1642 C C . ASN A 1 214 ? 13.312 10.148 -3.385 1 98.81 214 ASN A C 1
ATOM 1644 O O . ASN A 1 214 ? 12.734 9.117 -3.033 1 98.81 214 ASN A O 1
ATOM 1648 N N . LEU A 1 215 ? 12.695 11.273 -3.641 1 98.88 215 LEU A N 1
ATOM 1649 C CA . LEU A 1 215 ? 11.242 11.375 -3.562 1 98.88 215 LEU A CA 1
ATOM 1650 C C . LEU A 1 215 ? 10.578 10.43 -4.559 1 98.88 215 LEU A C 1
ATOM 1652 O O . LEU A 1 215 ? 9.633 9.719 -4.211 1 98.88 215 LEU A O 1
ATOM 1656 N N . ALA A 1 216 ? 11.102 10.398 -5.75 1 98.88 216 ALA A N 1
ATOM 1657 C CA . ALA A 1 216 ? 10.562 9.547 -6.805 1 98.88 216 ALA A CA 1
ATOM 1658 C C . ALA A 1 216 ? 10.711 8.07 -6.441 1 98.88 216 ALA A C 1
ATOM 1660 O O . ALA A 1 216 ? 9.836 7.258 -6.77 1 98.88 216 ALA A O 1
ATOM 1661 N N . GLU A 1 217 ? 11.773 7.723 -5.781 1 98.81 217 GLU A N 1
ATOM 1662 C CA . GLU A 1 217 ? 11.969 6.34 -5.355 1 98.81 217 GLU A CA 1
ATOM 1663 C C . GLU A 1 217 ? 10.875 5.906 -4.383 1 98.81 217 GLU A C 1
ATOM 1665 O O . GLU A 1 217 ? 10.281 4.836 -4.543 1 98.81 217 GLU A O 1
ATOM 1670 N N . GLY A 1 218 ? 10.609 6.727 -3.387 1 98.88 218 GLY A N 1
ATOM 1671 C CA . GLY A 1 218 ? 9.539 6.406 -2.455 1 98.88 218 GLY A CA 1
ATOM 1672 C C . GLY A 1 218 ? 8.18 6.324 -3.115 1 98.88 218 GLY A C 1
ATOM 1673 O O . GLY A 1 218 ? 7.41 5.395 -2.857 1 98.88 218 GLY A O 1
ATOM 1674 N N . LEU A 1 219 ? 7.906 7.266 -3.988 1 98.88 219 LEU A N 1
ATOM 1675 C CA . LEU A 1 219 ? 6.645 7.281 -4.715 1 98.88 219 LEU A CA 1
ATOM 1676 C C . LEU A 1 219 ? 6.496 6.031 -5.578 1 98.88 219 LEU A C 1
ATOM 1678 O O . LEU A 1 219 ? 5.398 5.484 -5.703 1 98.88 219 LEU A O 1
ATOM 1682 N N . SER A 1 220 ? 7.582 5.617 -6.184 1 98.88 220 SER A N 1
ATOM 1683 C CA . SER A 1 220 ? 7.527 4.422 -7.02 1 98.88 220 SER A CA 1
ATOM 1684 C C . SER A 1 220 ? 7.051 3.211 -6.227 1 98.88 220 SER A C 1
ATOM 1686 O O . SER A 1 220 ? 6.215 2.439 -6.703 1 98.88 220 SER A O 1
ATOM 1688 N N . SER A 1 221 ? 7.547 3.049 -5.008 1 98.88 221 SER A N 1
ATOM 1689 C CA . SER A 1 221 ? 7.133 1.929 -4.164 1 98.88 221 SER A CA 1
ATOM 1690 C C . SER A 1 221 ? 5.652 2.012 -3.822 1 98.88 221 SER A C 1
ATOM 1692 O O . SER A 1 221 ? 4.945 1.003 -3.852 1 98.88 221 SER A O 1
ATOM 1694 N N . ILE A 1 222 ? 5.199 3.205 -3.523 1 98.88 222 ILE A N 1
ATOM 1695 C CA . ILE A 1 222 ? 3.791 3.414 -3.209 1 98.88 222 ILE A CA 1
ATOM 1696 C C . ILE A 1 222 ? 2.934 3.047 -4.418 1 98.88 222 ILE A C 1
ATOM 1698 O O . ILE A 1 222 ? 1.905 2.379 -4.277 1 98.88 222 ILE A O 1
ATOM 1702 N N . ILE A 1 223 ? 3.387 3.379 -5.586 1 98.81 223 ILE A N 1
ATOM 1703 C CA . ILE A 1 223 ? 2.658 3.141 -6.828 1 98.81 223 ILE A CA 1
ATOM 1704 C C . ILE A 1 223 ? 2.617 1.644 -7.121 1 98.81 223 ILE A C 1
ATOM 1706 O O . ILE A 1 223 ? 1.578 1.11 -7.52 1 98.81 223 ILE A O 1
ATOM 1710 N N . TYR A 1 224 ? 3.676 0.951 -6.891 1 98.69 224 TYR A N 1
ATOM 1711 C CA . TYR A 1 224 ? 3.701 -0.491 -7.109 1 98.69 224 TYR A CA 1
ATOM 1712 C C . TYR A 1 224 ? 2.783 -1.208 -6.125 1 98.69 224 TYR A C 1
ATOM 1714 O O . TYR A 1 224 ? 2.213 -2.252 -6.449 1 98.69 224 TYR A O 1
ATOM 1722 N N . CYS A 1 225 ? 2.592 -0.639 -4.953 1 98.69 225 CYS A N 1
ATOM 1723 C CA . CYS A 1 225 ? 1.721 -1.226 -3.939 1 98.69 225 CYS A CA 1
ATOM 1724 C C . CYS A 1 225 ? 0.254 -1.021 -4.297 1 98.69 225 CYS A C 1
ATOM 1726 O O . CYS A 1 225 ? -0.531 -1.972 -4.285 1 98.69 225 CYS A O 1
ATOM 1728 N N . PHE A 1 226 ? -0.08 0.221 -4.734 1 98.69 226 PHE A N 1
ATOM 1729 C CA . PHE A 1 226 ? -1.493 0.578 -4.742 1 98.69 226 PHE A CA 1
ATOM 1730 C C . PHE A 1 226 ? -2.006 0.73 -6.172 1 98.69 226 PHE A C 1
ATOM 1732 O O . PHE A 1 226 ? -3.215 0.69 -6.41 1 98.69 226 PHE A O 1
ATOM 1739 N N . ASN A 1 227 ? -1.119 1.058 -7.121 1 98.56 227 ASN A N 1
ATOM 1740 C CA . ASN A 1 227 ? -1.51 1.41 -8.484 1 98.56 227 ASN A CA 1
ATOM 1741 C C . ASN A 1 227 ? -2.613 2.465 -8.492 1 98.56 227 ASN A C 1
ATOM 1743 O O . ASN A 1 227 ? -3.678 2.248 -9.07 1 98.56 227 ASN A O 1
ATOM 1747 N N . PRO A 1 228 ? -2.311 3.643 -7.863 1 98.25 228 PRO A N 1
ATOM 1748 C CA . PRO A 1 228 ? -3.318 4.703 -7.84 1 98.25 228 PRO A CA 1
ATOM 1749 C C . PRO A 1 228 ? -3.396 5.473 -9.156 1 98.25 228 PRO A C 1
ATOM 1751 O O . PRO A 1 228 ? -2.406 5.559 -9.891 1 98.25 228 PRO A O 1
ATOM 1754 N N . ALA A 1 229 ? -4.566 6.043 -9.453 1 97.25 229 ALA A N 1
ATOM 1755 C CA . ALA A 1 229 ? -4.676 6.945 -10.594 1 97.25 229 ALA A CA 1
ATOM 1756 C C . ALA A 1 229 ? -4.203 8.352 -10.234 1 97.25 229 ALA A C 1
ATOM 1758 O O . ALA A 1 229 ? -3.781 9.117 -11.102 1 97.25 229 ALA A O 1
ATOM 1759 N N . ASN A 1 230 ? -4.312 8.695 -8.945 1 98.62 230 ASN A N 1
ATOM 1760 C CA . ASN A 1 230 ? -4.027 10.055 -8.5 1 98.62 230 ASN A CA 1
ATOM 1761 C C . ASN A 1 230 ? -3.197 10.07 -7.223 1 98.62 230 ASN A C 1
ATOM 1763 O O . ASN A 1 230 ? -3.516 9.359 -6.266 1 98.62 230 ASN A O 1
ATOM 1767 N N . ILE A 1 231 ? -2.139 10.797 -7.246 1 98.88 231 ILE A N 1
ATOM 1768 C CA . ILE A 1 231 ? -1.355 11.125 -6.062 1 98.88 231 ILE A CA 1
ATOM 1769 C C . ILE A 1 231 ? -1.356 12.641 -5.852 1 98.88 231 ILE A C 1
ATOM 1771 O O . ILE A 1 231 ? -1.004 13.398 -6.758 1 98.88 231 ILE A O 1
ATOM 1775 N N . ILE A 1 232 ? -1.83 13.078 -4.711 1 98.88 232 ILE A N 1
ATOM 1776 C CA . ILE A 1 232 ? -1.833 14.484 -4.344 1 98.88 232 ILE A CA 1
ATOM 1777 C C . ILE A 1 232 ? -0.645 14.789 -3.432 1 98.88 232 ILE A C 1
ATOM 1779 O O . ILE A 1 232 ? -0.474 14.141 -2.395 1 98.88 232 ILE A O 1
ATOM 1783 N N . LEU A 1 233 ? 0.204 15.695 -3.83 1 98.75 233 LEU A N 1
ATOM 1784 C CA . LEU A 1 233 ? 1.374 16.078 -3.047 1 98.75 233 LEU A CA 1
ATOM 1785 C C . LEU A 1 233 ? 1.161 17.438 -2.385 1 98.75 233 LEU A C 1
ATOM 1787 O O . LEU A 1 233 ? 0.767 18.391 -3.045 1 98.75 233 LEU A O 1
ATOM 1791 N N . GLY A 1 234 ? 1.339 17.438 -1.095 1 97.81 234 GLY A N 1
ATOM 1792 C CA . GLY A 1 234 ? 1.294 18.672 -0.329 1 97.81 234 GLY A CA 1
ATOM 1793 C C . GLY A 1 234 ? 2.561 18.922 0.465 1 97.81 234 GLY A C 1
ATOM 1794 O O . GLY A 1 234 ? 3.531 18.172 0.356 1 97.81 234 GLY A O 1
ATOM 1795 N N . GLY A 1 235 ? 2.529 20 1.21 1 94.81 235 GLY A N 1
ATOM 1796 C CA . GLY A 1 235 ? 3.695 20.469 1.948 1 94.81 235 GLY A CA 1
ATOM 1797 C C . GLY A 1 235 ? 4.277 21.75 1.407 1 94.81 235 GLY A C 1
ATOM 1798 O O . GLY A 1 235 ? 3.996 22.141 0.27 1 94.81 235 GLY A O 1
ATOM 1799 N N . GLY A 1 236 ? 5.066 22.422 2.225 1 91.81 236 GLY A N 1
ATOM 1800 C CA . GLY A 1 236 ? 5.582 23.734 1.906 1 91.81 236 GLY A CA 1
ATOM 1801 C C . GLY A 1 236 ? 6.375 23.781 0.615 1 91.81 236 GLY A C 1
ATOM 1802 O O . GLY A 1 236 ? 6.172 24.656 -0.223 1 91.81 236 GLY A O 1
ATOM 1803 N N . VAL A 1 237 ? 7.191 22.797 0.403 1 92.75 237 VAL A N 1
ATOM 1804 C CA . VAL A 1 237 ? 8.094 22.797 -0.744 1 92.75 237 VAL A CA 1
ATOM 1805 C C . VAL A 1 237 ? 7.297 22.562 -2.027 1 92.75 237 VAL A C 1
ATOM 1807 O O . VAL A 1 237 ? 7.707 23.016 -3.105 1 92.75 237 VAL A O 1
ATOM 1810 N N . ILE A 1 238 ? 6.18 21.922 -1.946 1 94.75 238 ILE A N 1
ATOM 1811 C CA . ILE A 1 238 ? 5.355 21.641 -3.113 1 94.75 238 ILE A CA 1
ATOM 1812 C C . ILE A 1 238 ? 4.68 22.906 -3.604 1 94.75 238 ILE A C 1
ATOM 1814 O O . ILE A 1 238 ? 4.203 22.969 -4.738 1 94.75 238 ILE A O 1
ATOM 1818 N N . GLY A 1 239 ? 4.77 23.938 -2.791 1 90.88 239 GLY A N 1
ATOM 1819 C CA . GLY A 1 239 ? 4.254 25.25 -3.164 1 90.88 239 GLY A CA 1
ATOM 1820 C C . GLY A 1 239 ? 4.953 25.844 -4.371 1 90.88 239 GLY A C 1
ATOM 1821 O O . GLY A 1 239 ? 4.461 26.797 -4.977 1 90.88 239 GLY A O 1
ATOM 1822 N N . GLN A 1 240 ? 6.098 25.266 -4.828 1 91.5 240 GLN A N 1
ATOM 1823 C CA . GLN A 1 240 ? 6.801 25.688 -6.035 1 91.5 240 GLN A CA 1
ATOM 1824 C C . GLN A 1 240 ? 5.941 25.469 -7.277 1 91.5 240 GLN A C 1
ATOM 1826 O O . GLN A 1 240 ? 6.23 26.016 -8.344 1 91.5 240 GLN A O 1
ATOM 1831 N N . GLY A 1 241 ? 4.992 24.562 -7.148 1 93.25 241 GLY A N 1
ATOM 1832 C CA . GLY A 1 241 ? 3.959 24.453 -8.164 1 93.25 241 GLY A CA 1
ATOM 1833 C C . GLY A 1 241 ? 4.328 23.5 -9.289 1 93.25 241 GLY A C 1
ATOM 1834 O O . GLY A 1 241 ? 5.016 22.5 -9.07 1 93.25 241 GLY A O 1
ATOM 1835 N N . GLU A 1 242 ? 3.824 23.766 -10.438 1 95.44 242 GLU A N 1
ATOM 1836 C CA . GLU A 1 242 ? 3.844 22.859 -11.586 1 95.44 242 GLU A CA 1
ATOM 1837 C C . GLU A 1 242 ? 5.273 22.516 -11.992 1 95.44 242 GLU A C 1
ATOM 1839 O O . GLU A 1 242 ? 5.562 21.375 -12.336 1 95.44 242 GLU A O 1
ATOM 1844 N N . PRO A 1 243 ? 6.188 23.438 -11.93 1 95.62 243 PRO A N 1
ATOM 1845 C CA . PRO A 1 243 ? 7.547 23.094 -12.336 1 95.62 243 PRO A CA 1
ATOM 1846 C C . PRO A 1 243 ? 8.141 21.969 -11.492 1 95.62 243 PRO A C 1
ATOM 1848 O O . PRO A 1 243 ? 8.758 21.047 -12.023 1 95.62 243 PRO A O 1
ATOM 1851 N N . LEU A 1 244 ? 7.973 22.078 -10.203 1 97.12 244 LEU A N 1
ATOM 1852 C CA . LEU A 1 244 ? 8.5 21.031 -9.328 1 97.12 244 LEU A CA 1
ATOM 1853 C C . LEU A 1 244 ? 7.75 19.734 -9.531 1 97.12 244 LEU A C 1
ATOM 1855 O O . LEU A 1 244 ? 8.359 18.656 -9.609 1 97.12 244 LEU A O 1
ATOM 1859 N N . ILE A 1 245 ? 6.426 19.797 -9.648 1 98.06 245 ILE A N 1
ATOM 1860 C CA . ILE A 1 245 ? 5.586 18.625 -9.844 1 98.06 245 ILE A CA 1
ATOM 1861 C C . ILE A 1 245 ? 6.012 17.891 -11.117 1 98.06 245 ILE A C 1
ATOM 1863 O O . ILE A 1 245 ? 6.121 16.672 -11.125 1 98.06 245 ILE A O 1
ATOM 1867 N N . ASN A 1 246 ? 6.277 18.641 -12.148 1 97.94 246 ASN A N 1
ATOM 1868 C CA . ASN A 1 246 ? 6.691 18.062 -13.414 1 97.94 246 ASN A CA 1
ATOM 1869 C C . ASN A 1 246 ? 8.031 17.344 -13.289 1 97.94 246 ASN A C 1
ATOM 1871 O O . ASN A 1 246 ? 8.227 16.266 -13.859 1 97.94 246 ASN A O 1
ATOM 1875 N N . ARG A 1 247 ? 8.93 17.953 -12.57 1 98.12 247 ARG A N 1
ATOM 1876 C CA . ARG A 1 247 ? 10.227 17.328 -12.352 1 98.12 247 ARG A CA 1
ATOM 1877 C C . ARG A 1 247 ? 10.07 16.016 -11.578 1 98.12 247 ARG A C 1
ATOM 1879 O O . ARG A 1 247 ? 10.727 15.023 -11.891 1 98.12 247 ARG A O 1
ATOM 1886 N N . ILE A 1 248 ? 9.227 16.031 -10.594 1 98.62 248 ILE A N 1
ATOM 1887 C CA . ILE A 1 248 ? 8.953 14.844 -9.805 1 98.62 248 ILE A CA 1
ATOM 1888 C C . ILE A 1 248 ? 8.352 13.758 -10.688 1 98.62 248 ILE A C 1
ATOM 1890 O O . ILE A 1 248 ? 8.789 12.609 -10.664 1 98.62 248 ILE A O 1
ATOM 1894 N N . LYS A 1 249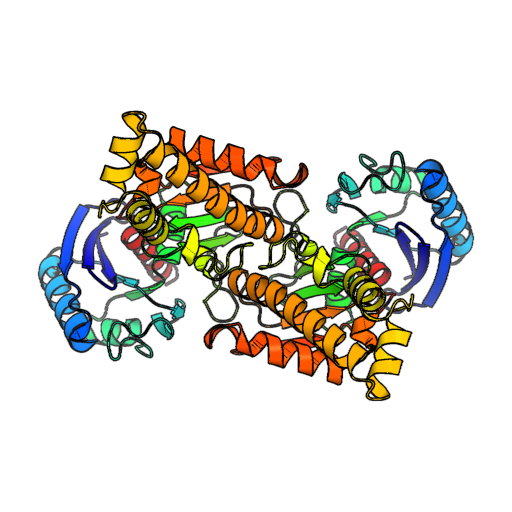 ? 7.391 14.148 -11.477 1 98.25 249 LYS A N 1
ATOM 1895 C CA . LYS A 1 249 ? 6.715 13.227 -12.383 1 98.25 249 LYS A CA 1
ATOM 1896 C C . LYS A 1 249 ? 7.703 12.594 -13.359 1 98.25 249 LYS A C 1
ATOM 1898 O O . LYS A 1 249 ? 7.676 11.383 -13.586 1 98.25 249 LYS A O 1
ATOM 1903 N N . ASN A 1 250 ? 8.555 13.383 -13.93 1 98.31 250 ASN A N 1
ATOM 1904 C CA . ASN A 1 250 ? 9.539 12.898 -14.891 1 98.31 250 ASN A CA 1
ATOM 1905 C C . ASN A 1 250 ? 10.484 11.883 -14.258 1 98.31 250 ASN A C 1
ATOM 1907 O O . ASN A 1 250 ? 10.789 10.852 -14.859 1 98.31 250 ASN A O 1
ATOM 1911 N N . SER A 1 251 ? 10.977 12.227 -13.086 1 98.62 251 SER A N 1
ATOM 1912 C CA . SER A 1 251 ? 11.852 11.305 -12.367 1 98.62 251 SER A CA 1
ATOM 1913 C C . SER A 1 251 ? 11.117 10.008 -12.031 1 98.62 251 SER A C 1
ATOM 1915 O O . SER A 1 251 ? 11.672 8.914 -12.203 1 98.62 251 SER A O 1
ATOM 1917 N N . LEU A 1 252 ? 9.875 10.125 -11.609 1 98.69 252 LEU A N 1
ATOM 1918 C CA . LEU A 1 252 ? 9.039 8.992 -11.219 1 98.69 252 LEU A CA 1
ATOM 1919 C C . LEU A 1 252 ? 8.766 8.086 -12.414 1 98.69 252 LEU A C 1
ATOM 1921 O O . LEU A 1 252 ? 8.867 6.859 -12.297 1 98.69 252 LEU A O 1
ATOM 1925 N N . PHE A 1 253 ? 8.484 8.633 -13.562 1 98.25 253 PHE A N 1
ATOM 1926 C CA . PHE A 1 253 ? 8.086 7.887 -14.75 1 98.25 253 PHE A CA 1
ATOM 1927 C C . PHE A 1 253 ? 9.258 7.055 -15.266 1 98.25 253 PHE A C 1
ATOM 1929 O O . PHE A 1 253 ? 9.047 6.051 -15.953 1 98.25 253 PHE A O 1
ATOM 1936 N N . LYS A 1 254 ? 10.438 7.414 -14.906 1 98.06 254 LYS A N 1
ATOM 1937 C CA . LYS A 1 254 ? 11.609 6.633 -15.273 1 98.06 254 LYS A CA 1
ATOM 1938 C C . LYS A 1 254 ? 11.766 5.414 -14.367 1 98.06 254 LYS A C 1
ATOM 1940 O O . LYS A 1 254 ? 12.555 4.516 -14.664 1 98.06 254 LYS A O 1
ATOM 1945 N N . LYS A 1 255 ? 10.984 5.363 -13.305 1 98 255 LYS A N 1
ATOM 1946 C CA . LYS A 1 255 ? 11.234 4.367 -12.266 1 98 255 LYS A CA 1
ATOM 1947 C C . LYS A 1 255 ? 10.094 3.359 -12.18 1 98 255 LYS A C 1
ATOM 1949 O O . LYS A 1 255 ? 10.18 2.383 -11.43 1 98 255 LYS A O 1
ATOM 1954 N N . ILE A 1 256 ? 9.031 3.559 -12.93 1 98.06 256 ILE A N 1
ATOM 1955 C CA . ILE A 1 256 ? 7.887 2.664 -12.82 1 98.06 256 ILE A CA 1
ATOM 1956 C C . ILE A 1 256 ? 7.527 2.115 -14.195 1 98.06 256 ILE A C 1
ATOM 1958 O O . ILE A 1 256 ? 7.863 2.715 -15.219 1 98.06 256 ILE A O 1
ATOM 1962 N N . GLY A 1 257 ? 6.863 0.934 -14.227 1 96.81 257 GLY A N 1
ATOM 1963 C CA . GLY A 1 257 ? 6.496 0.265 -15.469 1 96.81 257 GLY A CA 1
ATOM 1964 C C . GLY A 1 257 ? 5.383 0.971 -16.219 1 96.81 257 GLY A C 1
ATOM 1965 O O . GLY A 1 257 ? 4.695 1.827 -15.656 1 96.81 257 GLY A O 1
ATOM 1966 N N . LEU A 1 258 ? 5.152 0.592 -17.391 1 95.88 258 LEU A N 1
ATOM 1967 C CA . LEU A 1 258 ? 4.25 1.247 -18.328 1 95.88 258 LEU A CA 1
ATOM 1968 C C . LEU A 1 258 ? 2.82 1.251 -17.797 1 95.88 258 LEU A C 1
ATOM 1970 O O . LEU A 1 258 ? 2.156 2.291 -17.797 1 95.88 258 LEU A O 1
ATOM 1974 N N . GLN A 1 259 ? 2.369 0.126 -17.344 1 96.12 259 GLN A N 1
ATOM 1975 C CA . GLN A 1 259 ? 0.981 0.011 -16.906 1 96.12 259 GLN A CA 1
ATOM 1976 C C . GLN A 1 259 ? 0.72 0.871 -15.664 1 96.12 259 GLN A C 1
ATOM 1978 O O . GLN A 1 259 ? -0.416 1.277 -15.414 1 96.12 259 GLN A O 1
ATOM 1983 N N . PHE A 1 260 ? 1.8 1.161 -14.914 1 97.19 260 PHE A N 1
ATOM 1984 C CA . PHE A 1 260 ? 1.671 1.982 -13.711 1 97.19 260 PHE A CA 1
ATOM 1985 C C . PHE A 1 260 ? 1.612 3.461 -14.078 1 97.19 260 PHE A C 1
ATOM 1987 O O . PHE A 1 260 ? 1.118 4.277 -13.297 1 97.19 260 PHE A O 1
ATOM 1994 N N . LYS A 1 261 ? 2.117 3.82 -15.266 1 96.19 261 LYS A N 1
ATOM 1995 C CA . LYS A 1 261 ? 2.105 5.203 -15.742 1 96.19 261 LYS A CA 1
ATOM 1996 C C . LYS A 1 261 ? 0.745 5.57 -16.328 1 96.19 261 LYS A C 1
ATOM 1998 O O . LYS A 1 261 ? 0.351 6.738 -16.297 1 96.19 261 LYS A O 1
ATOM 2003 N N . GLU A 1 262 ? 0.127 4.477 -16.75 1 93 262 GLU A N 1
ATOM 2004 C CA . GLU A 1 262 ? -1.143 4.727 -17.422 1 93 262 GLU A CA 1
ATOM 2005 C C . GLU A 1 262 ? -2.16 5.348 -16.469 1 93 262 GLU A C 1
ATOM 2007 O O . GLU A 1 262 ? -2.422 4.809 -15.398 1 93 262 GLU A O 1
ATOM 2012 N N . LYS A 1 263 ? -2.68 6.531 -16.781 1 94 263 LYS A N 1
ATOM 2013 C CA . LYS A 1 263 ? -3.734 7.246 -16.062 1 94 263 LYS A CA 1
ATOM 2014 C C . LYS A 1 263 ? -3.211 7.852 -14.766 1 94 263 LYS A C 1
ATOM 2016 O O . LYS A 1 263 ? -3.992 8.328 -13.938 1 94 263 LYS A O 1
ATOM 2021 N N . LEU A 1 264 ? -1.843 7.738 -14.523 1 97.81 264 LEU A N 1
ATOM 2022 C CA . LEU A 1 264 ? -1.289 8.266 -13.281 1 97.81 264 LEU A CA 1
ATOM 2023 C C . LEU A 1 264 ? -1.187 9.789 -13.336 1 97.81 264 LEU A C 1
ATOM 2025 O O . LEU A 1 264 ? -0.599 10.344 -14.266 1 97.81 264 LEU A O 1
ATOM 2029 N N . ASN A 1 265 ? -1.784 10.445 -12.375 1 97.88 265 ASN A N 1
ATOM 2030 C CA . ASN A 1 265 ? -1.711 11.898 -12.227 1 97.88 265 ASN A CA 1
ATOM 2031 C C . ASN A 1 265 ? -1.061 12.289 -10.898 1 97.88 265 ASN A C 1
ATOM 2033 O O . ASN A 1 265 ? -1.4 11.742 -9.852 1 97.88 265 ASN A O 1
ATOM 2037 N N . ILE A 1 266 ? -0.049 13.109 -10.977 1 98.5 266 ILE A N 1
ATOM 2038 C CA . ILE A 1 266 ? 0.529 13.75 -9.805 1 98.5 266 ILE A CA 1
ATOM 2039 C C . ILE A 1 266 ? 0.001 15.18 -9.688 1 98.5 266 ILE A C 1
ATOM 2041 O O . ILE A 1 266 ? 0.222 16 -10.57 1 98.5 266 ILE A O 1
ATOM 2045 N N . ILE A 1 267 ? -0.684 15.445 -8.594 1 97.88 267 ILE A N 1
ATOM 2046 C CA . ILE A 1 267 ? -1.427 16.688 -8.445 1 97.88 267 ILE A CA 1
ATOM 2047 C C . ILE A 1 267 ? -0.929 17.453 -7.215 1 97.88 267 ILE A C 1
ATOM 2049 O O . ILE A 1 267 ? -0.552 16.828 -6.211 1 97.88 267 ILE A O 1
ATOM 2053 N N . GLN A 1 268 ? -0.892 18.75 -7.336 1 98.19 268 GLN A N 1
ATOM 2054 C CA . GLN A 1 268 ? -0.569 19.594 -6.184 1 98.19 268 GLN A CA 1
ATOM 2055 C C . GLN A 1 268 ? -1.78 19.766 -5.27 1 98.19 268 GLN A C 1
ATOM 2057 O O . GLN A 1 268 ? -2.889 20.016 -5.742 1 98.19 268 GLN A O 1
ATOM 2062 N N . ALA A 1 269 ? -1.576 19.578 -3.994 1 98.25 269 ALA A N 1
ATOM 2063 C CA . ALA A 1 269 ? -2.621 19.875 -3.021 1 98.25 269 ALA A CA 1
ATOM 2064 C C . ALA A 1 269 ? -3.049 21.344 -3.117 1 98.25 269 ALA A C 1
ATOM 2066 O O . ALA A 1 269 ? -2.256 22.203 -3.51 1 98.25 269 ALA A O 1
ATOM 2067 N N . LYS A 1 270 ? -4.277 21.641 -2.715 1 97.88 270 LYS A N 1
ATOM 2068 C CA . LYS A 1 270 ? -4.812 22.969 -2.984 1 97.88 270 LYS A CA 1
ATOM 2069 C C . LYS A 1 270 ? -5.051 23.75 -1.688 1 97.88 270 LYS A C 1
ATOM 2071 O O . LYS A 1 270 ? -5.105 24.969 -1.691 1 97.88 270 LYS A O 1
ATOM 2076 N N . LEU A 1 271 ? -5.109 23.047 -0.576 1 97.44 271 LEU A N 1
ATOM 2077 C CA . LEU A 1 271 ? -5.664 23.688 0.613 1 97.44 271 LEU A CA 1
ATOM 2078 C C . LEU A 1 271 ? -4.555 24.234 1.507 1 97.44 271 LEU A C 1
ATOM 2080 O O . LEU A 1 271 ? -4.816 24.969 2.455 1 97.44 271 LEU A O 1
ATOM 2084 N N . GLY A 1 272 ? -3.32 23.797 1.239 1 94.19 272 GLY A N 1
ATOM 2085 C CA . GLY A 1 272 ? -2.184 24.312 1.99 1 94.19 272 GLY A CA 1
ATOM 2086 C C . GLY A 1 272 ? -2.273 24.016 3.477 1 94.19 272 GLY A C 1
ATOM 2087 O O . GLY A 1 272 ? -2.609 22.906 3.879 1 94.19 272 GLY A O 1
ATOM 2088 N N . ASN A 1 273 ? -1.951 25.016 4.262 1 92.69 273 ASN A N 1
ATOM 2089 C CA . ASN A 1 273 ? -1.81 24.844 5.707 1 92.69 273 ASN A CA 1
ATOM 2090 C C . ASN A 1 273 ? -3.166 24.688 6.387 1 92.69 273 ASN A C 1
ATOM 2092 O O . ASN A 1 273 ? -3.236 24.328 7.562 1 92.69 273 ASN A O 1
ATOM 2096 N N . ASN A 1 274 ? -4.219 24.859 5.668 1 96.44 274 ASN A N 1
ATOM 2097 C CA . ASN A 1 274 ? -5.555 24.781 6.25 1 96.44 274 ASN A CA 1
ATOM 2098 C C . ASN A 1 274 ? -6.164 23.391 6.062 1 96.44 274 ASN A C 1
ATOM 2100 O O . ASN A 1 274 ? -7.223 23.094 6.621 1 96.44 274 ASN A O 1
ATOM 2104 N N . ALA A 1 275 ? -5.5 22.547 5.312 1 97.69 275 ALA A N 1
ATOM 2105 C CA . ALA A 1 275 ? -6.066 21.266 4.91 1 97.69 275 ALA A CA 1
ATOM 2106 C C . ALA A 1 275 ? -6.461 20.422 6.125 1 97.69 275 ALA A C 1
ATOM 2108 O O . ALA A 1 275 ? -7.516 19.797 6.133 1 97.69 275 ALA A O 1
ATOM 2109 N N . GLY A 1 276 ? -5.625 20.453 7.117 1 98.25 276 GLY A N 1
ATOM 2110 C CA . GLY A 1 276 ? -5.906 19.672 8.32 1 98.25 276 GLY A CA 1
ATOM 2111 C C . GLY A 1 276 ? -7.203 20.078 8.992 1 98.25 276 GLY A C 1
ATOM 2112 O O . GLY A 1 276 ? -8.039 19.234 9.305 1 98.25 276 GLY A O 1
ATOM 2113 N N . MET A 1 277 ? -7.387 21.391 9.195 1 98.75 277 MET A N 1
ATOM 2114 C CA . MET A 1 277 ? -8.602 21.906 9.82 1 98.75 277 MET A CA 1
ATOM 2115 C C . MET A 1 277 ? -9.828 21.594 8.969 1 98.75 277 MET A C 1
ATOM 2117 O O . MET A 1 277 ? -10.867 21.188 9.5 1 98.75 277 MET A O 1
ATOM 2121 N N . ILE A 1 278 ? -9.672 21.734 7.707 1 98.81 278 ILE A N 1
ATOM 2122 C CA . ILE A 1 278 ? -10.789 21.516 6.793 1 98.81 278 ILE A CA 1
ATOM 2123 C C . ILE A 1 278 ? -11.164 20.031 6.801 1 98.81 278 ILE A C 1
ATOM 2125 O O . ILE A 1 278 ? -12.344 19.688 6.875 1 98.81 278 ILE A O 1
ATOM 2129 N N . GLY A 1 279 ? -10.172 19.172 6.746 1 98.88 279 GLY A N 1
ATOM 2130 C CA . GLY A 1 279 ? -10.438 17.75 6.785 1 98.88 279 GLY A CA 1
ATOM 2131 C C . GLY A 1 279 ? -11.109 17.297 8.062 1 98.88 279 GLY A C 1
ATOM 2132 O O . GLY A 1 279 ? -12.031 16.484 8.031 1 98.88 279 GLY A O 1
ATOM 2133 N N . ALA A 1 280 ? -10.602 17.781 9.188 1 98.88 280 ALA A N 1
ATOM 2134 C CA . ALA A 1 280 ? -11.234 17.469 10.469 1 98.88 280 ALA A CA 1
ATOM 2135 C C . ALA A 1 280 ? -12.688 17.938 10.484 1 98.88 280 ALA A C 1
ATOM 2137 O O . ALA A 1 280 ? -13.57 17.25 11.008 1 98.88 280 ALA A O 1
ATOM 2138 N N . SER A 1 281 ? -12.969 19.078 9.922 1 98.88 281 SER A N 1
ATOM 2139 C CA . SER A 1 281 ? -14.32 19.625 9.859 1 98.88 281 SER A CA 1
ATOM 2140 C C . SER A 1 281 ? -15.242 18.734 9.047 1 98.88 281 SER A C 1
ATOM 2142 O O . SER A 1 281 ? -16.406 18.531 9.414 1 98.88 281 SER A O 1
ATOM 2144 N N . TYR A 1 282 ? -14.734 18.266 7.98 1 98.69 282 TYR A N 1
ATOM 2145 C CA . TYR A 1 282 ? -15.492 17.312 7.164 1 98.69 282 TYR A CA 1
ATOM 2146 C C . TYR A 1 282 ? -15.938 16.125 7.992 1 98.69 282 TYR A C 1
ATOM 2148 O O . TYR A 1 282 ? -17.109 15.719 7.934 1 98.69 282 TYR A O 1
ATOM 2156 N N . LEU A 1 283 ? -15.039 15.578 8.781 1 98.5 283 LEU A N 1
ATOM 2157 C CA . LEU A 1 283 ? -15.328 14.43 9.625 1 98.5 283 LEU A CA 1
ATOM 2158 C C . LEU A 1 283 ? -16.406 14.766 10.656 1 98.5 283 LEU A C 1
ATOM 2160 O O . LEU A 1 283 ? -17.266 13.945 10.961 1 98.5 283 LEU A O 1
ATOM 2164 N N . LEU A 1 284 ? -16.297 15.953 11.18 1 98.75 284 LEU A N 1
ATOM 2165 C CA . LEU A 1 284 ? -17.281 16.375 12.172 1 98.75 284 LEU A CA 1
ATOM 2166 C C . LEU A 1 284 ? -18.672 16.438 11.562 1 98.75 284 LEU A C 1
ATOM 2168 O O . LEU A 1 284 ? -19.656 16.031 12.188 1 98.75 284 LEU A O 1
ATOM 2172 N N . LEU A 1 285 ? -18.766 16.984 10.391 1 98.25 285 LEU A N 1
ATOM 2173 C CA . LEU A 1 285 ? -20.062 17.062 9.711 1 98.25 285 LEU A CA 1
ATOM 2174 C C . LEU A 1 285 ? -20.625 15.68 9.445 1 98.25 285 LEU A C 1
ATOM 2176 O O . LEU A 1 285 ? -21.828 15.461 9.57 1 98.25 285 LEU A O 1
ATOM 2180 N N . GLU A 1 286 ? -19.781 14.773 9.062 1 97.38 286 GLU A N 1
ATOM 2181 C CA . GLU A 1 286 ? -20.234 13.398 8.867 1 97.38 286 GLU A CA 1
ATOM 2182 C C . GLU A 1 286 ? -20.797 12.812 10.156 1 97.38 286 GLU A C 1
ATOM 2184 O O . GLU A 1 286 ? -21.797 12.102 10.133 1 97.38 286 GLU A O 1
ATOM 2189 N N . LYS A 1 287 ? -20.062 13.094 11.242 1 97.19 287 LYS A N 1
ATOM 2190 C CA . LYS A 1 287 ? -20.5 12.617 12.547 1 97.19 287 LYS A CA 1
ATOM 2191 C C . LYS A 1 287 ? -21.875 13.195 12.914 1 97.19 287 LYS A C 1
ATOM 2193 O O . LYS A 1 287 ? -22.75 12.477 13.398 1 97.19 287 LYS A O 1
ATOM 2198 N N . ILE A 1 288 ? -22.078 14.477 12.617 1 96.81 288 ILE A N 1
ATOM 2199 C CA . ILE A 1 288 ? -23.312 15.172 12.969 1 96.81 288 ILE A CA 1
ATOM 2200 C C . ILE A 1 288 ? -24.453 14.68 12.078 1 96.81 288 ILE A C 1
ATOM 2202 O O . ILE A 1 288 ? -25.594 14.5 12.547 1 96.81 288 ILE A O 1
ATOM 2206 N N . ASN A 1 289 ? -24.219 14.422 10.836 1 92.75 289 ASN A N 1
ATOM 2207 C CA . ASN A 1 289 ? -25.25 14 9.883 1 92.75 289 ASN A CA 1
ATOM 2208 C C . ASN A 1 289 ? -25.641 12.539 10.086 1 92.75 289 ASN A C 1
ATOM 2210 O O . ASN A 1 289 ? -26.719 12.125 9.695 1 92.75 289 ASN A O 1
ATOM 2214 N N . LYS A 1 290 ? -24.797 11.727 10.492 1 80.94 290 LYS A N 1
ATOM 2215 C CA . LYS A 1 290 ? -25.109 10.328 10.773 1 80.94 290 LYS A CA 1
ATOM 2216 C C . LYS A 1 290 ? -26 10.195 12.008 1 80.94 290 LYS A C 1
ATOM 2218 O O . LYS A 1 290 ? -26.609 9.148 12.234 1 80.94 290 LYS A O 1
ATOM 2223 N N . ARG A 1 291 ? -26.141 11.203 12.758 1 62.91 291 ARG A N 1
ATOM 2224 C CA . ARG A 1 291 ? -27.047 11.227 13.906 1 62.91 291 ARG A CA 1
ATOM 2225 C C . ARG A 1 291 ? -28.438 11.68 13.492 1 62.91 291 ARG A C 1
ATOM 2227 O O . ARG A 1 291 ? -28.594 12.461 12.555 1 62.91 291 ARG A O 1
ATOM 2234 N N . MET B 1 1 ? -20.688 -29.391 -9.461 1 89.81 1 MET B N 1
ATOM 2235 C CA . MET B 1 1 ? -20.266 -28.766 -10.711 1 89.81 1 MET B CA 1
ATOM 2236 C C . MET B 1 1 ? -18.75 -28.828 -10.859 1 89.81 1 MET B C 1
ATOM 2238 O O . MET B 1 1 ? -18.016 -28.703 -9.875 1 89.81 1 MET B O 1
ATOM 2242 N N . ASN B 1 2 ? -18.312 -29.219 -12.086 1 97.12 2 ASN B N 1
ATOM 2243 C CA . ASN B 1 2 ? -16.891 -29.281 -12.391 1 97.12 2 ASN B CA 1
ATOM 2244 C C . ASN B 1 2 ? -16.406 -28.016 -13.102 1 97.12 2 ASN B C 1
ATOM 2246 O O . ASN B 1 2 ? -17.078 -27.531 -14.016 1 97.12 2 ASN B O 1
ATOM 2250 N N . ILE B 1 3 ? -15.32 -27.516 -12.617 1 98.75 3 ILE B N 1
ATOM 2251 C CA . ILE B 1 3 ? -14.656 -26.391 -13.258 1 98.75 3 ILE B CA 1
ATOM 2252 C C . ILE B 1 3 ? -13.32 -26.844 -13.852 1 98.75 3 ILE B C 1
ATOM 2254 O O . ILE B 1 3 ? -12.539 -27.531 -13.195 1 98.75 3 ILE B O 1
ATOM 2258 N N . LEU B 1 4 ? -13.125 -26.641 -15.102 1 98.88 4 LEU B N 1
ATOM 2259 C CA . LEU B 1 4 ? -11.797 -26.828 -15.656 1 98.88 4 LEU B CA 1
ATOM 2260 C C . LEU B 1 4 ? -10.891 -25.641 -15.328 1 98.88 4 LEU B C 1
ATOM 2262 O O . LEU B 1 4 ? -11.141 -24.531 -15.781 1 98.88 4 LEU B O 1
ATOM 2266 N N . ALA B 1 5 ? -9.898 -25.891 -14.5 1 98.94 5 ALA B N 1
ATOM 2267 C CA . ALA B 1 5 ? -8.977 -24.844 -14.062 1 98.94 5 ALA B CA 1
ATOM 2268 C C . ALA B 1 5 ? -7.613 -25 -14.734 1 98.94 5 ALA B C 1
ATOM 2270 O O . ALA B 1 5 ? -7.082 -26.109 -14.828 1 98.94 5 ALA B O 1
ATOM 2271 N N . ILE B 1 6 ? -7.062 -23.906 -15.227 1 98.94 6 ILE B N 1
ATOM 2272 C CA . ILE B 1 6 ? -5.781 -23.875 -15.914 1 98.94 6 ILE B CA 1
ATOM 2273 C C . ILE B 1 6 ? -4.914 -22.75 -15.359 1 98.94 6 ILE B C 1
ATOM 2275 O O . ILE B 1 6 ? -5.355 -21.609 -15.281 1 98.94 6 ILE B O 1
ATOM 2279 N N . ASP B 1 7 ? -3.754 -23.031 -14.898 1 98.75 7 ASP B N 1
ATOM 2280 C CA . ASP B 1 7 ? -2.754 -22.062 -14.438 1 98.75 7 ASP B CA 1
ATOM 2281 C C . ASP B 1 7 ? -1.583 -21.984 -15.414 1 98.75 7 ASP B C 1
ATOM 2283 O O . ASP B 1 7 ? -0.742 -22.891 -15.461 1 98.75 7 ASP B O 1
ATOM 2287 N N . ILE B 1 8 ? -1.524 -20.922 -16.109 1 98.38 8 ILE B N 1
ATOM 2288 C CA . ILE B 1 8 ? -0.54 -20.75 -17.172 1 98.38 8 ILE B CA 1
ATOM 2289 C C . ILE B 1 8 ? 0.664 -19.984 -16.641 1 98.38 8 ILE B C 1
ATOM 2291 O O . ILE B 1 8 ? 0.612 -18.75 -16.5 1 98.38 8 ILE B O 1
ATOM 2295 N N . GLY B 1 9 ? 1.739 -20.641 -16.406 1 95.44 9 GLY B N 1
ATOM 2296 C CA . GLY B 1 9 ? 3.006 -20.031 -16.047 1 95.44 9 GLY B CA 1
ATOM 2297 C C . GLY B 1 9 ? 3.979 -19.938 -17.203 1 95.44 9 GLY B C 1
ATOM 2298 O O . GLY B 1 9 ? 3.701 -20.453 -18.297 1 95.44 9 GLY B O 1
ATOM 2299 N N . GLY B 1 10 ? 5.051 -19.297 -16.984 1 91.25 10 GLY B N 1
ATOM 2300 C CA . GLY B 1 10 ? 6.062 -19.172 -18.016 1 91.25 10 GLY B CA 1
ATOM 2301 C C . GLY B 1 10 ? 6.746 -20.484 -18.344 1 91.25 10 GLY B C 1
ATOM 2302 O O . GLY B 1 10 ? 7.215 -20.688 -19.469 1 91.25 10 GLY B O 1
ATOM 2303 N N . THR B 1 11 ? 6.785 -21.391 -17.406 1 90.62 11 THR B N 1
ATOM 2304 C CA . THR B 1 11 ? 7.535 -22.625 -17.562 1 90.62 11 THR B CA 1
ATOM 2305 C C . THR B 1 11 ? 6.59 -23.812 -17.688 1 90.62 11 THR B C 1
ATOM 2307 O O . THR B 1 11 ? 6.781 -24.688 -18.531 1 90.62 11 THR B O 1
ATOM 2310 N N . MET B 1 12 ? 5.613 -23.828 -16.844 1 95.44 12 MET B N 1
ATOM 2311 C CA . MET B 1 12 ? 4.676 -24.953 -16.797 1 95.44 12 MET B CA 1
ATOM 2312 C C . MET B 1 12 ? 3.234 -24.453 -16.828 1 95.44 12 MET B C 1
ATOM 2314 O O . MET B 1 12 ? 2.947 -23.344 -16.391 1 95.44 12 MET B O 1
ATOM 2318 N N . ILE B 1 13 ? 2.443 -25.234 -17.344 1 98.25 13 ILE B N 1
ATOM 2319 C CA . ILE B 1 13 ? 0.995 -25.094 -17.234 1 98.25 13 ILE B CA 1
ATOM 2320 C C . ILE B 1 13 ? 0.418 -26.203 -16.359 1 98.25 13 ILE B C 1
ATOM 2322 O O . ILE B 1 13 ? 0.652 -27.391 -16.625 1 98.25 13 ILE B O 1
ATOM 2326 N N . LYS B 1 14 ? -0.245 -25.797 -15.305 1 98.31 14 LYS B N 1
ATOM 2327 C CA . LYS B 1 14 ? -0.984 -26.734 -14.461 1 98.31 14 LYS B CA 1
ATOM 2328 C C . LYS B 1 14 ? -2.48 -26.672 -14.758 1 98.31 14 LYS B C 1
ATOM 2330 O O . LYS B 1 14 ? -3.035 -25.594 -14.992 1 98.31 14 LYS B O 1
ATOM 2335 N N . TYR B 1 15 ? -3.045 -27.844 -14.812 1 98.75 15 TYR B N 1
ATOM 2336 C CA . TYR B 1 15 ? -4.469 -27.859 -15.133 1 98.75 15 TYR B CA 1
ATOM 2337 C C . TYR B 1 15 ? -5.16 -29.031 -14.453 1 98.75 15 TYR B C 1
ATOM 2339 O O . TYR B 1 15 ? -4.5 -29.969 -14 1 98.75 15 TYR B O 1
ATOM 2347 N N . GLY B 1 16 ? -6.461 -28.875 -14.297 1 98.31 16 GLY B N 1
ATOM 2348 C CA . GLY B 1 16 ? -7.258 -29.938 -13.703 1 98.31 16 GLY B CA 1
ATOM 2349 C C . GLY B 1 16 ? -8.688 -29.531 -13.414 1 98.31 16 GLY B C 1
ATOM 2350 O O . GLY B 1 16 ? -9.164 -28.516 -13.93 1 98.31 16 GLY B O 1
ATOM 2351 N N . LEU B 1 17 ? -9.398 -30.438 -12.711 1 98.75 17 LEU B N 1
ATOM 2352 C CA . LEU B 1 17 ? -10.789 -30.188 -12.359 1 98.75 17 LEU B CA 1
ATOM 2353 C C . LEU B 1 17 ? -10.906 -29.719 -10.906 1 98.75 17 LEU B C 1
ATOM 2355 O O . LEU B 1 17 ? -10.242 -30.266 -10.023 1 98.75 17 LEU B O 1
ATOM 2359 N N . VAL B 1 18 ? -11.641 -28.641 -10.727 1 98.69 18 VAL B N 1
ATOM 2360 C CA . VAL B 1 18 ? -11.945 -28.125 -9.398 1 98.69 18 VAL B CA 1
ATOM 2361 C C . VAL B 1 18 ? -13.453 -28.203 -9.148 1 98.69 18 VAL B C 1
ATOM 2363 O O . VAL B 1 18 ? -14.25 -27.891 -10.031 1 98.69 18 VAL B O 1
ATOM 2366 N N . SER B 1 19 ? -13.867 -28.672 -8.008 1 98.38 19 SER B N 1
ATOM 2367 C CA . SER B 1 19 ? -15.281 -28.766 -7.664 1 98.38 19 SER B CA 1
ATOM 2368 C C . SER B 1 19 ? -15.852 -27.406 -7.258 1 98.38 19 SER B C 1
ATOM 2370 O O . SER B 1 19 ? -15.102 -26.453 -7.062 1 98.38 19 SER B O 1
ATOM 2372 N N . SER B 1 20 ? -17.141 -27.391 -7.059 1 97.06 20 SER B N 1
ATOM 2373 C CA . SER B 1 20 ? -17.844 -26.141 -6.754 1 97.06 20 SER B CA 1
ATOM 2374 C C . SER B 1 20 ? -17.562 -25.688 -5.328 1 97.06 20 SER B C 1
ATOM 2376 O O . SER B 1 20 ? -17.859 -24.547 -4.965 1 97.06 20 SER B O 1
ATOM 2378 N N . ASP B 1 21 ? -16.953 -26.562 -4.523 1 97.56 21 ASP B N 1
ATOM 2379 C CA . ASP B 1 21 ? -16.609 -26.172 -3.154 1 97.56 21 ASP B CA 1
ATOM 2380 C C . ASP B 1 21 ? -15.109 -25.969 -2.99 1 97.56 21 ASP B C 1
ATOM 2382 O O . ASP B 1 21 ? -14.609 -25.859 -1.868 1 97.56 21 ASP B O 1
ATOM 2386 N N . GLY B 1 22 ? -14.375 -25.984 -4.113 1 98.12 22 GLY B N 1
ATOM 2387 C CA . GLY B 1 22 ? -12.977 -25.578 -4.105 1 98.12 22 GLY B CA 1
ATOM 2388 C C . GLY B 1 22 ? -12.016 -26.734 -3.916 1 98.12 22 GLY B C 1
ATOM 2389 O O . GLY B 1 22 ? -10.844 -26.531 -3.611 1 98.12 22 GLY B O 1
ATOM 2390 N N . LYS B 1 23 ? -12.484 -27.984 -4.141 1 97.94 23 LYS B N 1
ATOM 2391 C CA . LYS B 1 23 ? -11.625 -29.156 -4.023 1 97.94 23 LYS B CA 1
ATOM 2392 C C . LYS B 1 23 ? -11.008 -29.531 -5.371 1 97.94 23 LYS B C 1
ATOM 2394 O O . LYS B 1 23 ? -11.688 -29.5 -6.398 1 97.94 23 LYS B O 1
ATOM 2399 N N . ILE B 1 24 ? -9.719 -29.891 -5.34 1 98.12 24 ILE B N 1
ATOM 2400 C CA . ILE B 1 24 ? -9.047 -30.375 -6.539 1 98.12 24 ILE B CA 1
ATOM 2401 C C . ILE B 1 24 ? -9.461 -31.828 -6.801 1 98.12 24 ILE B C 1
ATOM 2403 O O . ILE B 1 24 ? -9.281 -32.688 -5.945 1 98.12 24 ILE B O 1
ATOM 2407 N N . LEU B 1 25 ? -9.969 -32.094 -7.934 1 97.94 25 LEU B N 1
ATOM 2408 C CA . LEU B 1 25 ? -10.422 -33.438 -8.297 1 97.94 25 LEU B CA 1
ATOM 2409 C C . LEU B 1 25 ? -9.383 -34.156 -9.156 1 97.94 25 LEU B C 1
ATOM 2411 O O . LEU B 1 25 ? -9.312 -35.375 -9.156 1 97.94 25 LEU B O 1
ATOM 2415 N N . SER B 1 26 ? -8.602 -33.406 -9.867 1 97.06 26 SER B N 1
ATOM 2416 C CA . SER B 1 26 ? -7.496 -33.906 -10.688 1 97.06 26 SER B CA 1
ATOM 2417 C C . SER B 1 26 ? -6.512 -32.781 -11.016 1 97.06 26 SER B C 1
ATOM 2419 O O . SER B 1 26 ? -6.895 -31.609 -11.07 1 97.06 26 SER B O 1
ATOM 2421 N N . THR B 1 27 ? -5.328 -33.125 -11.125 1 97.5 27 THR B N 1
ATOM 2422 C CA . THR B 1 27 ? -4.316 -32.156 -11.508 1 97.5 27 THR B CA 1
ATOM 2423 C C . THR B 1 27 ? -3.256 -32.781 -12.398 1 97.5 27 THR B C 1
ATOM 2425 O O . THR B 1 27 ? -2.857 -33.938 -12.18 1 97.5 27 THR B O 1
ATOM 2428 N N . GLU B 1 28 ? -2.812 -32.094 -13.398 1 97.75 28 GLU B N 1
ATOM 2429 C CA . GLU B 1 28 ? -1.719 -32.438 -14.305 1 97.75 28 GLU B CA 1
ATOM 2430 C C . GLU B 1 28 ? -0.909 -31.203 -14.68 1 97.75 28 GLU B C 1
ATOM 2432 O O . GLU B 1 28 ? -1.287 -30.078 -14.336 1 97.75 28 GLU B O 1
ATOM 2437 N N . GLU B 1 29 ? 0.219 -31.438 -15.242 1 98 29 GLU B N 1
ATOM 2438 C CA . GLU B 1 29 ? 1.054 -30.328 -15.688 1 98 29 GLU B CA 1
ATOM 2439 C C . GLU B 1 29 ? 1.741 -30.641 -17.016 1 98 29 GLU B C 1
ATOM 2441 O O . GLU B 1 29 ? 2.004 -31.812 -17.312 1 98 29 GLU B O 1
ATOM 2446 N N . ILE B 1 30 ? 1.984 -29.688 -17.781 1 98.25 30 ILE B N 1
ATOM 2447 C CA . ILE B 1 30 ? 2.717 -29.781 -19.031 1 98.25 30 ILE B CA 1
ATOM 2448 C C . ILE B 1 30 ? 3.633 -28.562 -19.188 1 98.25 30 ILE B C 1
ATOM 2450 O O . ILE B 1 30 ? 3.416 -27.531 -18.531 1 98.25 30 ILE B O 1
ATOM 2454 N N . LYS B 1 31 ? 4.652 -28.688 -20 1 98.12 31 LYS B N 1
ATOM 2455 C CA . LYS B 1 31 ? 5.527 -27.562 -20.266 1 98.12 31 LYS B CA 1
ATOM 2456 C C . LYS B 1 31 ? 4.785 -26.453 -21.016 1 98.12 31 LYS B C 1
ATOM 2458 O O . LYS B 1 31 ? 4.016 -26.734 -21.938 1 98.12 31 LYS B O 1
ATOM 2463 N N . THR B 1 32 ? 4.996 -25.25 -20.688 1 97.62 32 THR B N 1
ATOM 2464 C CA . THR B 1 32 ? 4.348 -24.125 -21.359 1 97.62 32 THR B CA 1
ATOM 2465 C C . THR B 1 32 ? 4.848 -23.984 -22.781 1 97.62 32 THR B C 1
ATOM 2467 O O . THR B 1 32 ? 4.066 -23.703 -23.703 1 97.62 32 THR B O 1
ATOM 2470 N N . GLU B 1 33 ? 6.215 -24.281 -22.922 1 98.06 33 GLU B N 1
ATOM 2471 C CA . GLU B 1 33 ? 6.863 -24 -24.203 1 98.06 33 GLU B CA 1
ATOM 2472 C C . GLU B 1 33 ? 6.59 -22.578 -24.656 1 98.06 33 GLU B C 1
ATOM 2474 O O . GLU B 1 33 ? 6.141 -22.359 -25.797 1 98.06 33 GLU B O 1
ATOM 2479 N N . ALA B 1 34 ? 6.91 -21.688 -23.812 1 97.06 34 ALA B N 1
ATOM 2480 C CA . ALA B 1 34 ? 6.543 -20.281 -23.953 1 97.06 34 ALA B CA 1
ATOM 2481 C C . ALA B 1 34 ? 7.027 -19.703 -25.281 1 97.06 34 ALA B C 1
ATOM 2483 O O . ALA B 1 34 ? 6.328 -18.906 -25.906 1 97.06 34 ALA B O 1
ATOM 2484 N N . SER B 1 35 ? 8.148 -20.094 -25.688 1 97.19 35 SER B N 1
ATOM 2485 C CA . SER B 1 35 ? 8.766 -19.531 -26.891 1 97.19 35 SER B CA 1
ATOM 2486 C C . SER B 1 35 ? 7.91 -19.781 -28.125 1 97.19 35 SER B C 1
ATOM 2488 O O . SER B 1 35 ? 8.062 -19.109 -29.156 1 97.19 35 SER B O 1
ATOM 2490 N N . LYS B 1 36 ? 6.996 -20.781 -27.984 1 98 36 LYS B N 1
ATOM 2491 C CA . LYS B 1 36 ? 6.16 -21.156 -29.125 1 98 36 LYS B CA 1
ATOM 2492 C C . LYS B 1 36 ? 4.957 -20.219 -29.25 1 98 36 LYS B C 1
ATOM 2494 O O . LYS B 1 36 ? 4.23 -20.281 -30.25 1 98 36 LYS B O 1
ATOM 2499 N N . GLY B 1 37 ? 4.711 -19.453 -28.25 1 97.88 37 GLY B N 1
ATOM 2500 C CA . GLY B 1 37 ? 3.811 -18.312 -28.375 1 97.88 37 GLY B CA 1
ATOM 2501 C C . GLY B 1 37 ? 2.363 -18.656 -28.094 1 97.88 37 GLY B C 1
ATOM 2502 O O . GLY B 1 37 ? 2.061 -19.781 -27.656 1 97.88 37 GLY B O 1
ATOM 2503 N N . LEU B 1 38 ? 1.512 -17.656 -28.375 1 98.19 38 LEU B N 1
ATOM 2504 C CA . LEU B 1 38 ? 0.099 -17.688 -28 1 98.19 38 LEU B CA 1
ATOM 2505 C C . LEU B 1 38 ? -0.609 -18.859 -28.688 1 98.19 38 LEU B C 1
ATOM 2507 O O . LEU B 1 38 ? -1.399 -19.562 -28.047 1 98.19 38 LEU B O 1
ATOM 2511 N N . ASN B 1 39 ? -0.355 -19.062 -29.906 1 98.25 39 ASN B N 1
ATOM 2512 C CA . ASN B 1 39 ? -1.045 -20.125 -30.641 1 98.25 39 ASN B CA 1
ATOM 2513 C C . ASN B 1 39 ? -0.791 -21.484 -30 1 98.25 39 ASN B C 1
ATOM 2515 O O . ASN B 1 39 ? -1.693 -22.328 -29.953 1 98.25 39 ASN B O 1
ATOM 2519 N N . ASN B 1 40 ? 0.412 -21.641 -29.609 1 98.62 40 ASN B N 1
ATOM 2520 C CA . ASN B 1 40 ? 0.739 -22.891 -28.922 1 98.62 40 ASN B CA 1
ATOM 2521 C C . ASN B 1 40 ? -0.022 -23.016 -27.594 1 98.62 40 ASN B C 1
ATOM 2523 O O . ASN B 1 40 ? -0.479 -24.109 -27.25 1 98.62 40 ASN B O 1
ATOM 2527 N N . ILE B 1 41 ? -0.129 -21.953 -26.891 1 98.69 41 ILE B N 1
ATOM 2528 C CA . ILE B 1 41 ? -0.871 -21.938 -25.625 1 98.69 41 ILE B CA 1
ATOM 2529 C C . ILE B 1 41 ? -2.334 -22.297 -25.891 1 98.69 41 ILE B C 1
ATOM 2531 O O . ILE B 1 41 ? -2.924 -23.109 -25.188 1 98.69 41 ILE B O 1
ATOM 2535 N N . LEU B 1 42 ? -2.91 -21.688 -26.922 1 98.75 42 LEU B N 1
ATOM 2536 C CA . LEU B 1 42 ? -4.301 -21.938 -27.281 1 98.75 42 LEU B CA 1
ATOM 2537 C C . LEU B 1 42 ? -4.504 -23.406 -27.656 1 98.75 42 LEU B C 1
ATOM 2539 O O . LEU B 1 42 ? -5.512 -24.016 -27.297 1 98.75 42 LEU B O 1
ATOM 2543 N N . ASN B 1 43 ? -3.562 -23.906 -28.391 1 98.75 43 ASN B N 1
ATOM 2544 C CA . ASN B 1 43 ? -3.623 -25.328 -28.75 1 98.75 43 ASN B CA 1
ATOM 2545 C C . ASN B 1 43 ? -3.572 -26.219 -27.5 1 98.75 43 ASN B C 1
ATOM 2547 O O . ASN B 1 43 ? -4.289 -27.219 -27.422 1 98.75 43 ASN B O 1
ATOM 2551 N N . LYS B 1 44 ? -2.738 -25.875 -26.625 1 98.81 44 LYS B N 1
ATOM 2552 C CA . LYS B 1 44 ? -2.639 -26.625 -25.375 1 98.81 44 LYS B CA 1
ATOM 2553 C C . LYS B 1 44 ? -3.943 -26.562 -24.578 1 98.81 44 LYS B C 1
ATOM 2555 O O . LYS B 1 44 ? -4.398 -27.562 -24.047 1 98.81 44 LYS B O 1
ATOM 2560 N N . ILE B 1 45 ? -4.496 -25.391 -24.547 1 98.75 45 ILE B N 1
ATOM 2561 C CA . ILE B 1 45 ? -5.777 -25.219 -23.875 1 98.75 45 ILE B CA 1
ATOM 2562 C C . ILE B 1 45 ? -6.832 -26.094 -24.547 1 98.75 45 ILE B C 1
ATOM 2564 O O . ILE B 1 45 ? -7.637 -26.75 -23.875 1 98.75 45 ILE B O 1
ATOM 2568 N N . ASP B 1 46 ? -6.797 -26.141 -25.844 1 98.69 46 ASP B N 1
ATOM 2569 C CA . ASP B 1 46 ? -7.742 -26.953 -26.609 1 98.69 46 ASP B CA 1
ATOM 2570 C C . ASP B 1 46 ? -7.582 -28.438 -26.266 1 98.69 46 ASP B C 1
ATOM 2572 O O . ASP B 1 46 ? -8.57 -29.141 -26.078 1 98.69 46 ASP B O 1
ATOM 2576 N N . ASN B 1 47 ? -6.328 -28.875 -26.25 1 98.69 47 ASN B N 1
ATOM 2577 C CA . ASN B 1 47 ? -6.059 -30.266 -25.906 1 98.69 47 ASN B CA 1
ATOM 2578 C C . ASN B 1 47 ? -6.512 -30.594 -24.484 1 98.69 47 ASN B C 1
ATOM 2580 O O . ASN B 1 47 ? -7.047 -31.672 -24.234 1 98.69 47 ASN B O 1
ATOM 2584 N N . ILE B 1 48 ? -6.32 -29.656 -23.594 1 98.75 48 ILE B N 1
ATOM 2585 C CA . ILE B 1 48 ? -6.75 -29.828 -22.219 1 98.75 48 ILE B CA 1
ATOM 2586 C C . ILE B 1 48 ? -8.273 -29.906 -22.156 1 98.75 48 ILE B C 1
ATOM 2588 O O . ILE B 1 48 ? -8.828 -30.781 -21.469 1 98.75 48 ILE B O 1
ATOM 2592 N N . PHE B 1 49 ? -8.906 -29.016 -22.844 1 98.56 49 PHE B N 1
ATOM 2593 C CA . PHE B 1 49 ? -10.359 -29 -22.859 1 98.56 49 PHE B CA 1
ATOM 2594 C C . PHE B 1 49 ? -10.914 -30.312 -23.375 1 98.56 49 PHE B C 1
ATOM 2596 O O . PHE B 1 49 ? -11.844 -30.875 -22.797 1 98.56 49 PHE B O 1
ATOM 2603 N N . LYS B 1 50 ? -10.32 -30.844 -24.469 1 98.25 50 LYS B N 1
ATOM 2604 C CA . LYS B 1 50 ? -10.766 -32.094 -25.047 1 98.25 50 LYS B CA 1
ATOM 2605 C C . LYS B 1 50 ? -10.625 -33.25 -24.062 1 98.25 50 LYS B C 1
ATOM 2607 O O . LYS B 1 50 ? -11.484 -34.125 -24 1 98.25 50 LYS B O 1
ATOM 2612 N N . ARG B 1 51 ? -9.562 -33.188 -23.328 1 97.5 51 ARG B N 1
ATOM 2613 C CA . ARG B 1 51 ? -9.281 -34.219 -22.344 1 97.5 51 ARG B CA 1
ATOM 2614 C C . ARG B 1 51 ? -10.359 -34.25 -21.266 1 97.5 51 ARG B C 1
ATOM 2616 O O . ARG B 1 51 ? -10.695 -35.312 -20.734 1 97.5 51 ARG B O 1
ATOM 2623 N N . TYR B 1 52 ? -10.953 -33.125 -20.953 1 97.75 52 TYR B N 1
ATOM 2624 C CA . TYR B 1 52 ? -11.844 -33.031 -19.797 1 97.75 52 TYR B CA 1
ATOM 2625 C C . TYR B 1 52 ? -13.281 -32.781 -20.25 1 97.75 52 TYR B C 1
ATOM 2627 O O . TYR B 1 52 ? -14.172 -32.594 -19.406 1 97.75 52 TYR B O 1
ATOM 2635 N N . LYS B 1 53 ? -13.484 -32.781 -21.531 1 96.88 53 LYS B N 1
ATOM 2636 C CA . LYS B 1 53 ? -14.789 -32.469 -22.094 1 96.88 53 LYS B CA 1
ATOM 2637 C C . LYS B 1 53 ? -15.883 -33.344 -21.516 1 96.88 53 LYS B C 1
ATOM 2639 O O . LYS B 1 53 ? -16.984 -32.875 -21.234 1 96.88 53 LYS B O 1
ATOM 2644 N N . GLU B 1 54 ? -15.578 -34.625 -21.312 1 97.06 54 GLU B N 1
ATOM 2645 C CA . GLU B 1 54 ? -16.562 -35.594 -20.859 1 97.06 54 GLU B CA 1
ATOM 2646 C C . GLU B 1 54 ? -16.969 -35.344 -19.406 1 97.06 54 GLU B C 1
ATOM 2648 O O . GLU B 1 54 ? -17.984 -35.844 -18.938 1 97.06 54 GLU B O 1
ATOM 2653 N N . ASN B 1 55 ? -16.188 -34.562 -18.672 1 97.56 55 ASN B N 1
ATOM 2654 C CA . ASN B 1 55 ? -16.516 -34.219 -17.297 1 97.56 55 ASN B CA 1
ATOM 2655 C C . ASN B 1 55 ? -17.531 -33.062 -17.25 1 97.56 55 ASN B C 1
ATOM 2657 O O . ASN B 1 55 ? -17.938 -32.656 -16.172 1 97.56 55 ASN B O 1
ATOM 2661 N N . ASN B 1 56 ? -17.922 -32.531 -18.359 1 96.94 56 ASN B N 1
ATOM 2662 C CA . ASN B 1 56 ? -18.938 -31.5 -18.5 1 96.94 56 ASN B CA 1
ATOM 2663 C C . ASN B 1 56 ? -18.625 -30.297 -17.625 1 96.94 56 ASN B C 1
ATOM 2665 O O . ASN B 1 56 ? -19.438 -29.891 -16.812 1 96.94 56 ASN B O 1
ATOM 2669 N N . PRO B 1 57 ? -17.5 -29.703 -17.828 1 98.06 57 PRO B N 1
ATOM 2670 C CA . PRO B 1 57 ? -17.203 -28.516 -17.031 1 98.06 57 PRO B CA 1
ATOM 2671 C C . PRO B 1 57 ? -18.172 -27.359 -17.281 1 98.06 57 PRO B C 1
ATOM 2673 O O . PRO B 1 57 ? -18.594 -27.141 -18.422 1 98.06 57 PRO B O 1
ATOM 2676 N N . VAL B 1 58 ? -18.516 -26.641 -16.203 1 98.12 58 VAL B N 1
ATOM 2677 C CA . VAL B 1 58 ? -19.469 -25.531 -16.297 1 98.12 58 VAL B CA 1
ATOM 2678 C C . VAL B 1 58 ? -18.781 -24.312 -16.891 1 98.12 58 VAL B C 1
ATOM 2680 O O . VAL B 1 58 ? -19.453 -23.359 -17.297 1 98.12 58 VAL B O 1
ATOM 2683 N N . GLY B 1 59 ? -17.484 -24.297 -16.953 1 98.69 59 GLY B N 1
ATOM 2684 C CA . GLY B 1 59 ? -16.656 -23.219 -17.469 1 98.69 59 GLY B CA 1
ATOM 2685 C C . GLY B 1 59 ? -15.164 -23.484 -17.344 1 98.69 59 GLY B C 1
ATOM 2686 O O . GLY B 1 59 ? -14.766 -24.562 -16.875 1 98.69 59 GLY B O 1
ATOM 2687 N N . ILE B 1 60 ? -14.344 -22.594 -17.828 1 98.88 60 ILE B N 1
ATOM 2688 C CA . ILE B 1 60 ? -12.883 -22.656 -17.75 1 98.88 60 ILE B CA 1
ATOM 2689 C C . ILE B 1 60 ? -12.352 -21.484 -16.953 1 98.88 60 ILE B C 1
ATOM 2691 O O . ILE B 1 60 ? -12.672 -20.328 -17.25 1 98.88 60 ILE B O 1
ATOM 2695 N N . ALA B 1 61 ? -11.641 -21.781 -15.883 1 98.94 61 ALA B N 1
ATOM 2696 C CA . ALA B 1 61 ? -11.016 -20.766 -15.039 1 98.94 61 ALA B CA 1
ATOM 2697 C C . ALA B 1 61 ? -9.508 -20.703 -15.273 1 98.94 61 ALA B C 1
ATOM 2699 O O . ALA B 1 61 ? -8.805 -21.703 -15.062 1 98.94 61 ALA B O 1
ATOM 2700 N N . VAL B 1 62 ? -9.008 -19.547 -15.672 1 98.94 62 VAL B N 1
ATOM 2701 C CA . VAL B 1 62 ? -7.605 -19.453 -16.062 1 98.94 62 VAL B CA 1
ATOM 2702 C C . VAL B 1 62 ? -6.871 -18.484 -15.141 1 98.94 62 VAL B C 1
ATOM 2704 O O . VAL B 1 62 ? -7.281 -17.328 -15 1 98.94 62 VAL B O 1
ATOM 2707 N N . SER B 1 63 ? -5.918 -18.938 -14.406 1 98.88 63 SER B N 1
ATOM 2708 C CA . SER B 1 63 ? -4.863 -18.156 -13.781 1 98.88 63 SER B CA 1
ATOM 2709 C C . SER B 1 63 ? -3.668 -17.984 -14.711 1 98.88 63 SER B C 1
ATOM 2711 O O . SER B 1 63 ? -3.18 -18.969 -15.289 1 98.88 63 SER B O 1
ATOM 2713 N N . GLY B 1 64 ? -3.225 -16.781 -14.906 1 98.12 64 GLY B N 1
ATOM 2714 C CA . GLY B 1 64 ? -2.197 -16.609 -15.914 1 98.12 64 GLY B CA 1
ATOM 2715 C C . GLY B 1 64 ? -1.072 -15.695 -15.469 1 98.12 64 GLY B C 1
ATOM 2716 O O . GLY B 1 64 ? -1.273 -14.82 -14.617 1 98.12 64 GLY B O 1
ATOM 2717 N N . THR B 1 65 ? 0.074 -15.867 -16.078 1 96.56 65 THR B N 1
ATOM 2718 C CA . THR B 1 65 ? 1.207 -14.969 -15.875 1 96.56 65 THR B CA 1
ATOM 2719 C C . THR B 1 65 ? 0.987 -13.648 -16.609 1 96.56 65 THR B C 1
ATOM 2721 O O . THR B 1 65 ? 0.247 -13.586 -17.594 1 96.56 65 THR B O 1
ATOM 2724 N N . GLY B 1 66 ? 1.613 -12.594 -16.047 1 96.69 66 GLY B N 1
ATOM 2725 C CA . GLY B 1 66 ? 1.509 -11.281 -16.656 1 96.69 66 GLY B CA 1
ATOM 2726 C C . GLY B 1 66 ? 0.57 -10.344 -15.922 1 96.69 66 GLY B C 1
ATOM 2727 O O . GLY B 1 66 ? 0.008 -10.711 -14.891 1 96.69 66 GLY B O 1
ATOM 2728 N N . GLN B 1 67 ? 0.556 -9.133 -16.406 1 98.12 67 GLN B N 1
ATOM 2729 C CA . GLN B 1 67 ? -0.403 -8.148 -15.922 1 98.12 67 GLN B CA 1
ATOM 2730 C C . GLN B 1 67 ? -1.741 -8.281 -16.641 1 98.12 67 GLN B C 1
ATOM 2732 O O . GLN B 1 67 ? -1.802 -8.219 -17.875 1 98.12 67 GLN B O 1
ATOM 2737 N N . ILE B 1 68 ? -2.822 -8.484 -15.875 1 98.69 68 ILE B N 1
ATOM 2738 C CA . ILE B 1 68 ? -4.086 -8.914 -16.469 1 98.69 68 ILE B CA 1
ATOM 2739 C C . ILE B 1 68 ? -5.215 -8 -15.984 1 98.69 68 ILE B C 1
ATOM 2741 O O . ILE B 1 68 ? -5.332 -7.727 -14.789 1 98.69 68 ILE B O 1
ATOM 2745 N N . ASN B 1 69 ? -5.93 -7.434 -16.922 1 98.62 69 ASN B N 1
ATOM 2746 C CA . ASN B 1 69 ? -7.25 -6.898 -16.609 1 98.62 69 ASN B CA 1
ATOM 2747 C C . ASN B 1 69 ? -8.273 -8.008 -16.406 1 98.62 69 ASN B C 1
ATOM 2749 O O . ASN B 1 69 ? -8.859 -8.516 -17.375 1 98.62 69 ASN B O 1
ATOM 2753 N N . GLY B 1 70 ? -8.453 -8.367 -15.172 1 98.31 70 GLY B N 1
ATOM 2754 C CA . GLY B 1 70 ? -9.281 -9.508 -14.82 1 98.31 70 GLY B CA 1
ATOM 2755 C C . GLY B 1 70 ? -10.758 -9.258 -15.039 1 98.31 70 GLY B C 1
ATOM 2756 O O . GLY B 1 70 ? -11.555 -10.195 -15.031 1 98.31 70 GLY B O 1
ATOM 2757 N N . MET B 1 71 ? -11.133 -8 -15.305 1 97.44 71 MET B N 1
ATOM 2758 C CA . MET B 1 71 ? -12.539 -7.668 -15.531 1 97.44 71 MET B CA 1
ATOM 2759 C C . MET B 1 71 ? -13 -8.18 -16.891 1 97.44 71 MET B C 1
ATOM 2761 O O . MET B 1 71 ? -14.141 -8.633 -17.031 1 97.44 71 MET B O 1
ATOM 2765 N N . ILE B 1 72 ? -12.055 -8.148 -17.828 1 97.5 72 ILE B N 1
ATOM 2766 C CA . ILE B 1 72 ? -12.469 -8.555 -19.172 1 97.5 72 ILE B CA 1
ATOM 2767 C C . ILE B 1 72 ? -11.633 -9.742 -19.625 1 97.5 72 ILE B C 1
ATOM 2769 O O . ILE B 1 72 ? -11.867 -10.297 -20.703 1 97.5 72 ILE B O 1
ATOM 2773 N N . GLY B 1 73 ? -10.609 -10.109 -18.797 1 98.25 73 GLY B N 1
ATOM 2774 C CA . GLY B 1 73 ? -9.797 -11.273 -19.109 1 98.25 73 GLY B CA 1
ATOM 2775 C C . GLY B 1 73 ? -8.797 -11.023 -20.234 1 98.25 73 GLY B C 1
ATOM 2776 O O . GLY B 1 73 ? -8.664 -11.836 -21.141 1 98.25 73 GLY B O 1
ATOM 2777 N N . LYS B 1 74 ? -8.125 -9.883 -20.156 1 98.62 74 LYS B N 1
ATOM 2778 C CA . LYS B 1 74 ? -7.145 -9.469 -21.172 1 98.62 74 LYS B CA 1
ATOM 2779 C C . LYS B 1 74 ? -5.77 -9.266 -20.531 1 98.62 74 LYS B C 1
ATOM 2781 O O . LYS B 1 74 ? -5.648 -8.664 -19.469 1 98.62 74 LYS B O 1
ATOM 2786 N N . VAL B 1 75 ? -4.754 -9.844 -21.219 1 98.62 75 VAL B N 1
ATOM 2787 C CA . VAL B 1 75 ? -3.377 -9.609 -20.797 1 98.62 75 VAL B CA 1
ATOM 2788 C C . VAL B 1 75 ? -2.924 -8.219 -21.25 1 98.62 75 VAL B C 1
ATOM 2790 O O . VAL B 1 75 ? -2.852 -7.949 -22.453 1 98.62 75 VAL B O 1
ATOM 2793 N N . ILE B 1 76 ? -2.588 -7.363 -20.328 1 98.19 76 ILE B N 1
ATOM 2794 C CA . ILE B 1 76 ? -2.4 -5.965 -20.703 1 98.19 76 ILE B CA 1
ATOM 2795 C C . ILE B 1 76 ? -0.919 -5.602 -20.625 1 98.19 76 ILE B C 1
ATOM 2797 O O . ILE B 1 76 ? -0.504 -4.547 -21.094 1 98.19 76 ILE B O 1
ATOM 2801 N N . GLY B 1 77 ? -0.148 -6.441 -19.984 1 97.19 77 GLY B N 1
ATOM 2802 C CA . GLY B 1 77 ? 1.273 -6.164 -19.859 1 97.19 77 GLY B CA 1
ATOM 2803 C C . GLY B 1 77 ? 2.039 -7.289 -19.188 1 97.19 77 GLY B C 1
ATOM 2804 O O . GLY B 1 77 ? 1.524 -8.398 -19.047 1 97.19 77 GLY B O 1
ATOM 2805 N N . GLY B 1 78 ? 3.305 -6.984 -18.828 1 93.88 78 GLY B N 1
ATOM 2806 C CA . GLY B 1 78 ? 4.184 -7.957 -18.203 1 93.88 78 GLY B CA 1
ATOM 2807 C C . GLY B 1 78 ? 5.438 -8.234 -19 1 93.88 78 GLY B C 1
ATOM 2808 O O . GLY B 1 78 ? 5.75 -7.508 -19.953 1 93.88 78 GLY B O 1
ATOM 2809 N N . ASN B 1 79 ? 6.195 -9.219 -18.516 1 89.31 79 ASN B N 1
ATOM 2810 C CA . ASN B 1 79 ? 7.383 -9.641 -19.25 1 89.31 79 ASN B CA 1
ATOM 2811 C C . ASN B 1 79 ? 7.016 -10.414 -20.516 1 89.31 79 ASN B C 1
ATOM 2813 O O . ASN B 1 79 ? 6.199 -11.328 -20.469 1 89.31 79 ASN B O 1
ATOM 2817 N N . PRO B 1 80 ? 7.621 -10.047 -21.547 1 91.06 80 PRO B N 1
ATOM 2818 C CA . PRO B 1 80 ? 7.273 -10.672 -22.828 1 91.06 80 PRO B CA 1
ATOM 2819 C C . PRO B 1 80 ? 7.918 -12.047 -23 1 91.06 80 PRO B C 1
ATOM 2821 O O . PRO B 1 80 ? 8.648 -12.273 -23.969 1 91.06 80 PRO B O 1
ATOM 2824 N N . ILE B 1 81 ? 7.527 -12.938 -22.203 1 90.94 81 ILE B N 1
ATOM 2825 C CA . ILE B 1 81 ? 8.094 -14.289 -22.219 1 90.94 81 ILE B CA 1
ATOM 2826 C C . ILE B 1 81 ? 7.363 -15.141 -23.25 1 90.94 81 ILE B C 1
ATOM 2828 O O . ILE B 1 81 ? 7.973 -15.984 -23.906 1 90.94 81 ILE B O 1
ATOM 2832 N N . ILE B 1 82 ? 6.109 -14.961 -23.391 1 95.94 82 ILE B N 1
ATOM 2833 C CA . ILE B 1 82 ? 5.27 -15.664 -24.344 1 95.94 82 ILE B CA 1
ATOM 2834 C C . ILE B 1 82 ? 4.898 -14.727 -25.484 1 95.94 82 ILE B C 1
ATOM 2836 O O . ILE B 1 82 ? 4.098 -13.805 -25.312 1 95.94 82 ILE B O 1
ATOM 2840 N N . PRO B 1 83 ? 5.453 -15 -26.641 1 97.31 83 PRO B N 1
ATOM 2841 C CA . PRO B 1 83 ? 5.145 -14.133 -27.781 1 97.31 83 PRO B CA 1
ATOM 2842 C C . PRO B 1 83 ? 3.646 -14 -28.031 1 97.31 83 PRO B C 1
ATOM 2844 O O . PRO B 1 83 ? 2.92 -15 -28.016 1 97.31 83 PRO B O 1
ATOM 2847 N N . ASN B 1 84 ? 3.152 -12.789 -28.188 1 97.31 84 ASN B N 1
ATOM 2848 C CA . ASN B 1 84 ? 1.781 -12.422 -28.531 1 97.31 84 ASN B CA 1
ATOM 2849 C C . ASN B 1 84 ? 0.831 -12.648 -27.359 1 97.31 84 ASN B C 1
ATOM 2851 O O . ASN B 1 84 ? -0.389 -12.633 -27.531 1 97.31 84 ASN B O 1
ATOM 2855 N N . TRP B 1 85 ? 1.445 -12.898 -26.219 1 97.88 85 TRP B N 1
ATOM 2856 C CA . TRP B 1 85 ? 0.637 -13.07 -25.016 1 97.88 85 TRP B CA 1
ATOM 2857 C C . TRP B 1 85 ? 0.063 -11.742 -24.562 1 97.88 85 TRP B C 1
ATOM 2859 O O . TRP B 1 85 ? -1.132 -11.641 -24.266 1 97.88 85 TRP B O 1
ATOM 2869 N N . ILE B 1 86 ? 0.913 -10.719 -24.547 1 97.56 86 ILE B N 1
ATOM 2870 C CA . ILE B 1 86 ? 0.492 -9.375 -24.141 1 97.56 86 ILE B CA 1
ATOM 2871 C C . ILE B 1 86 ? -0.448 -8.797 -25.203 1 97.56 86 ILE B C 1
ATOM 2873 O O . ILE B 1 86 ? -0.155 -8.852 -26.406 1 97.56 86 ILE B O 1
ATOM 2877 N N . GLY B 1 87 ? -1.539 -8.32 -24.781 1 97.75 87 GLY B N 1
ATOM 2878 C CA . GLY B 1 87 ? -2.547 -7.785 -25.672 1 97.75 87 GLY B CA 1
ATOM 2879 C C . GLY B 1 87 ? -3.678 -8.758 -25.953 1 97.75 87 GLY B C 1
ATOM 2880 O O . GLY B 1 87 ? -4.727 -8.375 -26.469 1 97.75 87 GLY B O 1
ATOM 2881 N N . THR B 1 88 ? -3.553 -9.992 -25.547 1 98.12 88 THR B N 1
ATOM 2882 C CA . THR B 1 88 ? -4.516 -11.047 -25.844 1 98.12 88 THR B CA 1
ATOM 2883 C C . THR B 1 88 ? -5.738 -10.93 -24.938 1 98.12 88 THR B C 1
ATOM 2885 O O . THR B 1 88 ? -5.609 -10.906 -23.719 1 98.12 88 THR B O 1
ATOM 2888 N N . ASN B 1 89 ? -6.898 -10.789 -25.531 1 98.69 89 ASN B N 1
ATOM 2889 C CA . ASN B 1 89 ? -8.148 -10.977 -24.797 1 98.69 89 ASN B CA 1
ATOM 2890 C C . ASN B 1 89 ? -8.555 -12.445 -24.75 1 98.69 89 ASN B C 1
ATOM 2892 O O . ASN B 1 89 ? -9.383 -12.891 -25.547 1 98.69 89 ASN B O 1
ATOM 2896 N N . LEU B 1 90 ? -7.934 -13.172 -23.844 1 98.75 90 LEU B N 1
ATOM 2897 C CA . LEU B 1 90 ? -8.047 -14.625 -23.797 1 98.75 90 LEU B CA 1
ATOM 2898 C C . LEU B 1 90 ? -9.492 -15.047 -23.547 1 98.75 90 LEU B C 1
ATOM 2900 O O . LEU B 1 90 ? -9.969 -16.031 -24.109 1 98.75 90 LEU B O 1
ATOM 2904 N N . VAL B 1 91 ? -10.188 -14.312 -22.672 1 98.88 91 VAL B N 1
ATOM 2905 C CA . VAL B 1 91 ? -11.555 -14.672 -22.312 1 98.88 91 VAL B CA 1
ATOM 2906 C C . VAL B 1 91 ? -12.445 -14.594 -23.562 1 98.88 91 VAL B C 1
ATOM 2908 O O . VAL B 1 91 ? -13.227 -15.508 -23.828 1 98.88 91 VAL B O 1
ATOM 2911 N N . LYS B 1 92 ? -12.297 -13.5 -24.297 1 98.75 92 LYS B N 1
ATOM 2912 C CA . LYS B 1 92 ? -13.078 -13.359 -25.516 1 98.75 92 LYS B CA 1
ATOM 2913 C C . LYS B 1 92 ? -12.812 -14.516 -26.484 1 98.75 92 LYS B C 1
ATOM 2915 O O . LYS B 1 92 ? -13.75 -15.117 -27 1 98.75 92 LYS B O 1
ATOM 2920 N N . ILE B 1 93 ? -11.562 -14.836 -26.688 1 98.69 93 ILE B N 1
ATOM 2921 C CA . ILE B 1 93 ? -11.156 -15.898 -27.594 1 98.69 93 ILE B CA 1
ATOM 2922 C C . ILE B 1 93 ? -11.758 -17.219 -27.156 1 98.69 93 ILE B C 1
ATOM 2924 O O . ILE B 1 93 ? -12.359 -17.938 -27.969 1 98.69 93 ILE B O 1
ATOM 2928 N N . LEU B 1 94 ? -11.656 -17.547 -25.922 1 98.81 94 LEU B N 1
ATOM 2929 C CA . LEU B 1 94 ? -12.062 -18.859 -25.422 1 98.81 94 LEU B CA 1
ATOM 2930 C C . LEU B 1 94 ? -13.578 -18.953 -25.328 1 98.81 94 LEU B C 1
ATOM 2932 O O . LEU B 1 94 ? -14.148 -20.031 -25.562 1 98.81 94 LEU B O 1
ATOM 2936 N N . GLU B 1 95 ? -14.211 -17.875 -24.938 1 98.62 95 GLU B N 1
ATOM 2937 C CA . GLU B 1 95 ? -15.672 -17.906 -24.875 1 98.62 95 GLU B CA 1
ATOM 2938 C C . GLU B 1 95 ? -16.281 -18.094 -26.25 1 98.62 95 GLU B C 1
ATOM 2940 O O . GLU B 1 95 ? -17.266 -18.812 -26.406 1 98.62 95 GLU B O 1
ATOM 2945 N N . GLU B 1 96 ? -15.727 -17.406 -27.234 1 98.38 96 GLU B N 1
ATOM 2946 C CA . GLU B 1 96 ? -16.188 -17.594 -28.609 1 98.38 96 GLU B CA 1
ATOM 2947 C C . GLU B 1 96 ? -15.984 -19.031 -29.078 1 98.38 96 GLU B C 1
ATOM 2949 O O . GLU B 1 96 ? -16.828 -19.562 -29.797 1 98.38 96 GLU B O 1
ATOM 2954 N N . LYS B 1 97 ? -14.953 -19.609 -28.656 1 98.12 97 LYS B N 1
ATOM 2955 C CA . LYS B 1 97 ? -14.594 -20.938 -29.125 1 98.12 97 LYS B CA 1
ATOM 2956 C C . LYS B 1 97 ? -15.422 -22.016 -28.422 1 98.12 97 LYS B C 1
ATOM 2958 O O . LYS B 1 97 ? -15.883 -22.953 -29.062 1 98.12 97 LYS B O 1
ATOM 2963 N N . TYR B 1 98 ? -15.633 -21.922 -27.078 1 98.12 98 TYR B N 1
ATOM 2964 C CA . TYR B 1 98 ? -16.172 -23.031 -26.312 1 98.12 98 TYR B CA 1
ATOM 2965 C C . TYR B 1 98 ? -17.625 -22.766 -25.906 1 98.12 98 TYR B C 1
ATOM 2967 O O . TYR B 1 98 ? -18.328 -23.672 -25.453 1 98.12 98 TYR B O 1
ATOM 2975 N N . ASN B 1 99 ? -18.078 -21.547 -25.969 1 97.81 99 ASN B N 1
ATOM 2976 C CA . ASN B 1 99 ? -19.422 -21.156 -25.531 1 97.81 99 ASN B CA 1
ATOM 2977 C C . ASN B 1 99 ? -19.672 -21.516 -24.078 1 97.81 99 ASN B C 1
ATOM 2979 O O . ASN B 1 99 ? -20.688 -22.125 -23.75 1 97.81 99 ASN B O 1
ATOM 2983 N N . LEU B 1 100 ? -18.672 -21.312 -23.266 1 98.19 100 LEU B N 1
ATOM 2984 C CA . LEU B 1 100 ? -18.703 -21.5 -21.828 1 98.19 100 LEU B CA 1
ATOM 2985 C C . LEU B 1 100 ? -18.234 -20.234 -21.109 1 98.19 100 LEU B C 1
ATOM 2987 O O . LEU B 1 100 ? -17.5 -19.422 -21.672 1 98.19 100 LEU B O 1
ATOM 2991 N N . PRO B 1 101 ? -18.734 -20.062 -19.812 1 98.38 101 PRO B N 1
ATOM 2992 C CA . PRO B 1 101 ? -18.141 -18.984 -19.016 1 98.38 101 PRO B CA 1
ATOM 2993 C C . PRO B 1 101 ? -16.625 -19.172 -18.828 1 98.38 101 PRO B C 1
ATOM 2995 O O . PRO B 1 101 ? -16.172 -20.266 -18.516 1 98.38 101 PRO B O 1
ATOM 2998 N N . ILE B 1 102 ? -15.875 -18.141 -19.094 1 98.81 102 ILE B N 1
ATOM 2999 C CA . ILE B 1 102 ? -14.422 -18.156 -18.969 1 98.81 102 ILE B CA 1
ATOM 3000 C C . ILE B 1 102 ? -13.969 -16.969 -18.125 1 98.81 102 ILE B C 1
ATOM 3002 O O . ILE B 1 102 ? -14.547 -15.875 -18.219 1 98.81 102 ILE B O 1
ATOM 3006 N N . VAL B 1 103 ? -13 -17.125 -17.266 1 98.88 103 VAL B N 1
ATOM 3007 C CA . VAL B 1 103 ? -12.344 -16.016 -16.562 1 98.88 103 VAL B CA 1
ATOM 3008 C C . VAL B 1 103 ? -10.828 -16.125 -16.734 1 98.88 103 VAL B C 1
ATOM 3010 O O . VAL B 1 103 ? -10.305 -17.203 -17 1 98.88 103 VAL B O 1
ATOM 3013 N N . LEU B 1 104 ? -10.156 -15.055 -16.688 1 98.94 104 LEU B N 1
ATOM 3014 C CA . LEU B 1 104 ? -8.703 -14.922 -16.609 1 98.94 104 LEU B CA 1
ATOM 3015 C C . LEU B 1 104 ? -8.297 -13.875 -15.586 1 98.94 104 LEU B C 1
ATOM 3017 O O . LEU B 1 104 ? -8.836 -12.766 -15.57 1 98.94 104 LEU B O 1
ATOM 3021 N N . GLU B 1 105 ? -7.418 -14.234 -14.719 1 98.81 105 GLU B N 1
ATOM 3022 C CA . GLU B 1 105 ? -6.859 -13.328 -13.727 1 98.81 105 GLU B CA 1
ATOM 3023 C C . GLU B 1 105 ? -5.375 -13.594 -13.5 1 98.81 105 GLU B C 1
ATOM 3025 O O . GLU B 1 105 ? -4.883 -14.68 -13.805 1 98.81 105 GLU B O 1
ATOM 3030 N N . ASN B 1 106 ? -4.668 -12.562 -13.062 1 98.62 106 ASN B N 1
ATOM 3031 C CA . ASN B 1 106 ? -3.258 -12.688 -12.703 1 98.62 106 ASN B CA 1
ATOM 3032 C C . ASN B 1 106 ? -3.035 -13.805 -11.695 1 98.62 106 ASN B C 1
ATOM 3034 O O . ASN B 1 106 ? -3.826 -13.977 -10.766 1 98.62 106 ASN B O 1
ATOM 3038 N N . ASP B 1 107 ? -1.95 -14.492 -11.836 1 97.94 107 ASP B N 1
ATOM 3039 C CA . ASP B 1 107 ? -1.693 -15.703 -11.062 1 97.94 107 ASP B CA 1
ATOM 3040 C C . ASP B 1 107 ? -1.614 -15.391 -9.562 1 97.94 107 ASP B C 1
ATOM 3042 O O . ASP B 1 107 ? -2.211 -16.094 -8.75 1 97.94 107 ASP B O 1
ATOM 3046 N N . VAL B 1 108 ? -0.941 -14.352 -9.125 1 97.88 108 VAL B N 1
ATOM 3047 C CA . VAL B 1 108 ? -0.794 -14.102 -7.699 1 97.88 108 VAL B CA 1
ATOM 3048 C C . VAL B 1 108 ? -2.104 -13.555 -7.133 1 97.88 108 VAL B C 1
ATOM 3050 O O . VAL B 1 108 ? -2.42 -13.773 -5.961 1 97.88 108 VAL B O 1
ATOM 3053 N N . ASN B 1 109 ? -2.887 -12.844 -7.922 1 98.81 109 ASN B N 1
ATOM 3054 C CA . ASN B 1 109 ? -4.25 -12.508 -7.523 1 98.81 109 ASN B CA 1
ATOM 3055 C C . ASN B 1 109 ? -5.086 -13.766 -7.289 1 98.81 109 ASN B C 1
ATOM 3057 O O . ASN B 1 109 ? -5.832 -13.844 -6.312 1 98.81 109 ASN B O 1
ATOM 3061 N N . CYS B 1 110 ? -4.918 -14.719 -8.195 1 98.88 110 CYS B N 1
ATOM 3062 C CA . CYS B 1 110 ? -5.648 -15.977 -8.047 1 98.88 110 CYS B CA 1
ATOM 3063 C C . CYS B 1 110 ? -5.219 -16.703 -6.781 1 98.88 110 CYS B C 1
ATOM 3065 O O . CYS B 1 110 ? -6.047 -17.312 -6.102 1 98.88 110 CYS B O 1
ATOM 3067 N N . VAL B 1 111 ? -3.92 -16.656 -6.496 1 98.69 111 VAL B N 1
ATOM 3068 C CA . VAL B 1 111 ? -3.436 -17.281 -5.266 1 98.69 111 VAL B CA 1
ATOM 3069 C C . VAL B 1 111 ? -4.145 -16.656 -4.066 1 98.69 111 VAL B C 1
ATOM 3071 O O . VAL B 1 111 ? -4.664 -17.375 -3.205 1 98.69 111 VAL B O 1
ATOM 3074 N N . ALA B 1 112 ? -4.23 -15.359 -4.008 1 98.88 112 ALA B N 1
ATOM 3075 C CA . ALA B 1 112 ? -4.91 -14.672 -2.91 1 98.88 112 ALA B CA 1
ATOM 3076 C C . ALA B 1 112 ? -6.383 -15.062 -2.85 1 98.88 112 ALA B C 1
ATOM 3078 O O . ALA B 1 112 ? -6.918 -15.328 -1.771 1 98.88 112 ALA B O 1
ATOM 3079 N N . LEU B 1 113 ? -7 -15.133 -3.984 1 98.88 113 LEU B N 1
ATOM 3080 C CA . LEU B 1 113 ? -8.414 -15.484 -4.055 1 98.88 113 LEU B CA 1
ATOM 3081 C C . LEU B 1 113 ? -8.648 -16.922 -3.59 1 98.88 113 LEU B C 1
ATOM 3083 O O . LEU B 1 113 ? -9.641 -17.203 -2.916 1 98.88 113 LEU B O 1
ATOM 3087 N N . GLY B 1 114 ? -7.734 -17.797 -4.035 1 98.88 114 GLY B N 1
ATOM 3088 C CA . GLY B 1 114 ? -7.836 -19.172 -3.564 1 98.88 114 GLY B CA 1
ATOM 3089 C C . GLY B 1 114 ? -7.75 -19.297 -2.055 1 98.88 114 GLY B C 1
ATOM 3090 O O . GLY B 1 114 ? -8.578 -19.953 -1.434 1 98.88 114 GLY B O 1
ATOM 3091 N N . GLU B 1 115 ? -6.766 -18.609 -1.487 1 98.88 115 GLU B N 1
ATOM 3092 C CA . GLU B 1 115 ? -6.609 -18.625 -0.036 1 98.88 115 GLU B CA 1
ATOM 3093 C C . GLU B 1 115 ? -7.824 -18 0.654 1 98.88 115 GLU B C 1
ATOM 3095 O O . GLU B 1 115 ? -8.203 -18.438 1.746 1 98.88 115 GLU B O 1
ATOM 3100 N N . LYS B 1 116 ? -8.438 -17 0.032 1 98.81 116 LYS B N 1
ATOM 3101 C CA . LYS B 1 116 ? -9.641 -16.359 0.556 1 98.81 116 LYS B CA 1
ATOM 3102 C C . LYS B 1 116 ? -10.82 -17.344 0.55 1 98.81 116 LYS B C 1
ATOM 3104 O O . LYS B 1 116 ? -11.617 -17.359 1.486 1 98.81 116 LYS B O 1
ATOM 3109 N N . TRP B 1 117 ? -10.867 -18.125 -0.458 1 98.69 117 TRP B N 1
ATOM 3110 C CA . TRP B 1 117 ? -12.023 -19 -0.66 1 98.69 117 TRP B CA 1
ATOM 3111 C C . TRP B 1 117 ? -11.961 -20.203 0.272 1 98.69 117 TRP B C 1
ATOM 3113 O O . TRP B 1 117 ? -12.844 -20.391 1.11 1 98.69 117 TRP B O 1
ATOM 3123 N N . VAL B 1 118 ? -10.828 -20.969 0.239 1 98.75 118 VAL B N 1
ATOM 3124 C CA . VAL B 1 118 ? -10.828 -22.219 0.983 1 98.75 118 VAL B CA 1
ATOM 3125 C C . VAL B 1 118 ? -9.469 -22.406 1.664 1 98.75 118 VAL B C 1
ATOM 3127 O O . VAL B 1 118 ? -9.164 -23.5 2.152 1 98.75 118 VAL B O 1
ATOM 3130 N N . GLY B 1 119 ? -8.633 -21.438 1.676 1 98.69 119 GLY B N 1
ATOM 3131 C CA . GLY B 1 119 ? -7.293 -21.578 2.232 1 98.69 119 GLY B CA 1
ATOM 3132 C C . GLY B 1 119 ? -7.109 -20.828 3.533 1 98.69 119 GLY B C 1
ATOM 3133 O O . GLY B 1 119 ? -8.008 -20.797 4.379 1 98.69 119 GLY B O 1
ATOM 3134 N N . ALA B 1 120 ? -5.922 -20.219 3.723 1 98.56 120 ALA B N 1
ATOM 3135 C CA . ALA B 1 120 ? -5.504 -19.594 4.977 1 98.56 120 ALA B CA 1
ATOM 3136 C C . ALA B 1 120 ? -6.293 -18.328 5.242 1 98.56 120 ALA B C 1
ATOM 3138 O O . ALA B 1 120 ? -6.387 -17.875 6.387 1 98.56 120 ALA B O 1
ATOM 3139 N N . GLY B 1 121 ? -6.898 -17.75 4.211 1 98.62 121 GLY B N 1
ATOM 3140 C CA . GLY B 1 121 ? -7.605 -16.484 4.352 1 98.62 121 GLY B CA 1
ATOM 3141 C C . GLY B 1 121 ? -9.109 -16.641 4.406 1 98.62 121 GLY B C 1
ATOM 3142 O O . GLY B 1 121 ? -9.852 -15.656 4.293 1 98.62 121 GLY B O 1
ATOM 3143 N N . LYS B 1 122 ? -9.609 -17.844 4.523 1 98.31 122 LYS B N 1
ATOM 3144 C CA . LYS B 1 122 ? -11.023 -18.141 4.355 1 98.31 122 LYS B CA 1
ATOM 3145 C C . LYS B 1 122 ? -11.875 -17.344 5.34 1 98.31 122 LYS B C 1
ATOM 3147 O O . LYS B 1 122 ? -12.992 -16.938 5.016 1 98.31 122 LYS B O 1
ATOM 3152 N N . ASP B 1 123 ? -11.383 -17.062 6.535 1 98.25 123 ASP B N 1
ATOM 3153 C CA . ASP B 1 123 ? -12.148 -16.359 7.555 1 98.25 123 ASP B CA 1
ATOM 3154 C C . ASP B 1 123 ? -11.68 -14.914 7.699 1 98.25 123 ASP B C 1
ATOM 3156 O O . ASP B 1 123 ? -12.016 -14.242 8.68 1 98.25 123 ASP B O 1
ATOM 3160 N N . LEU B 1 124 ? -10.914 -14.477 6.762 1 98.31 124 LEU B N 1
ATOM 3161 C CA . LEU B 1 124 ? -10.359 -13.125 6.824 1 98.31 124 LEU B CA 1
ATOM 3162 C C . LEU B 1 124 ? -11.008 -12.227 5.781 1 98.31 124 LEU B C 1
ATOM 3164 O O . LEU B 1 124 ? -11.258 -12.648 4.652 1 98.31 124 LEU B O 1
ATOM 3168 N N . SER B 1 125 ? -11.32 -11.016 6.141 1 98 125 SER B N 1
ATOM 3169 C CA . SER B 1 125 ? -11.906 -10.055 5.211 1 98 125 SER B CA 1
ATOM 3170 C C . SER B 1 125 ? -10.836 -9.172 4.574 1 98 125 SER B C 1
ATOM 3172 O O . SER B 1 125 ? -11.07 -8.555 3.533 1 98 125 SER B O 1
ATOM 3174 N N . ASN B 1 126 ? -9.719 -9.016 5.281 1 98.31 126 ASN B N 1
ATOM 3175 C CA . ASN B 1 126 ? -8.586 -8.195 4.855 1 98.31 126 ASN B CA 1
ATOM 3176 C C . ASN B 1 126 ? -7.258 -8.922 5.059 1 98.31 126 ASN B C 1
ATOM 3178 O O . ASN B 1 126 ? -6.941 -9.344 6.168 1 98.31 126 ASN B O 1
ATOM 3182 N N . PHE B 1 127 ? -6.52 -9.062 3.926 1 98.81 127 PHE B N 1
ATOM 3183 C CA . PHE B 1 127 ? -5.164 -9.586 4.055 1 98.81 127 PHE B CA 1
ATOM 3184 C C . PHE B 1 127 ? -4.367 -9.344 2.781 1 98.81 127 PHE B C 1
ATOM 3186 O O . PHE B 1 127 ? -4.938 -9.023 1.736 1 98.81 127 PHE B O 1
ATOM 3193 N N . ILE B 1 128 ? -3.086 -9.414 2.869 1 98.88 128 ILE B N 1
ATOM 3194 C CA . ILE B 1 128 ? -2.146 -9.367 1.755 1 98.88 128 ILE B CA 1
ATOM 3195 C C . ILE B 1 128 ? -1.468 -10.727 1.592 1 98.88 128 ILE B C 1
ATOM 3197 O O . ILE B 1 128 ? -1.046 -11.336 2.576 1 98.88 128 ILE B O 1
ATOM 3201 N N . CYS B 1 129 ? -1.46 -11.219 0.415 1 98.88 129 CYS B N 1
ATOM 3202 C CA . CYS B 1 129 ? -0.837 -12.5 0.092 1 98.88 129 CYS B CA 1
ATOM 3203 C C . CYS B 1 129 ? 0.404 -12.305 -0.77 1 98.88 129 CYS B C 1
ATOM 3205 O O . CYS B 1 129 ? 0.355 -11.602 -1.783 1 98.88 129 CYS B O 1
ATOM 3207 N N . LEU B 1 130 ? 1.514 -12.812 -0.325 1 98.75 130 LEU B N 1
ATOM 3208 C CA . LEU B 1 130 ? 2.74 -12.766 -1.114 1 98.75 130 LEU B CA 1
ATOM 3209 C C . LEU B 1 130 ? 3.176 -14.164 -1.522 1 98.75 130 LEU B C 1
ATOM 3211 O O . LEU B 1 130 ? 3.143 -15.094 -0.71 1 98.75 130 LEU B O 1
ATOM 3215 N N . THR B 1 131 ? 3.518 -14.297 -2.734 1 97.75 131 THR B N 1
ATOM 3216 C CA . THR B 1 131 ? 4.129 -15.516 -3.25 1 97.75 131 THR B CA 1
ATOM 3217 C C . THR B 1 131 ? 5.617 -15.305 -3.514 1 97.75 131 THR B C 1
ATOM 3219 O O . THR B 1 131 ? 5.996 -14.469 -4.332 1 97.75 131 THR B O 1
ATOM 3222 N N . ILE B 1 132 ? 6.434 -16.047 -2.801 1 97.56 132 ILE B N 1
ATOM 3223 C CA . ILE B 1 132 ? 7.887 -15.953 -2.928 1 97.56 132 ILE B CA 1
ATOM 3224 C C . ILE B 1 132 ? 8.406 -17.094 -3.807 1 97.56 132 ILE B C 1
ATOM 3226 O O . ILE B 1 132 ? 8.477 -18.234 -3.365 1 97.56 132 ILE B O 1
ATOM 3230 N N . GLY B 1 133 ? 8.75 -16.844 -5.004 1 94.38 133 GLY B N 1
ATOM 3231 C CA . GLY B 1 133 ? 9.258 -17.797 -5.98 1 94.38 133 GLY B CA 1
ATOM 3232 C C . GLY B 1 133 ? 10.336 -17.219 -6.875 1 94.38 133 GLY B C 1
ATOM 3233 O O . GLY B 1 133 ? 11.305 -16.625 -6.391 1 94.38 133 GLY B O 1
ATOM 3234 N N . THR B 1 134 ? 10.086 -17.359 -8.219 1 90.94 134 THR B N 1
ATOM 3235 C CA . THR B 1 134 ? 11.023 -16.719 -9.141 1 90.94 134 THR B CA 1
ATOM 3236 C C . THR B 1 134 ? 11.117 -15.227 -8.859 1 90.94 134 THR B C 1
ATOM 3238 O O . THR B 1 134 ? 12.211 -14.656 -8.875 1 90.94 134 THR B O 1
ATOM 3241 N N . GLY B 1 135 ? 10.109 -14.609 -8.688 1 94.88 135 GLY B N 1
ATOM 3242 C CA . GLY B 1 135 ? 9.977 -13.25 -8.172 1 94.88 135 GLY B CA 1
ATOM 3243 C C . GLY B 1 135 ? 9.117 -13.172 -6.926 1 94.88 135 GLY B C 1
ATOM 3244 O O . GLY B 1 135 ? 8.953 -14.156 -6.211 1 94.88 135 GLY B O 1
ATOM 3245 N N . ILE B 1 136 ? 8.727 -12.023 -6.574 1 97.69 136 ILE B N 1
ATOM 3246 C CA . ILE B 1 136 ? 7.773 -11.812 -5.492 1 97.69 136 ILE B CA 1
ATOM 3247 C C . ILE B 1 136 ? 6.531 -11.102 -6.031 1 97.69 136 ILE B C 1
ATOM 3249 O O . ILE B 1 136 ? 6.629 -10.008 -6.598 1 97.69 136 ILE B O 1
ATOM 3253 N N . GLY B 1 137 ? 5.422 -11.773 -5.98 1 96.25 137 GLY B N 1
ATOM 3254 C CA . GLY B 1 137 ? 4.141 -11.188 -6.348 1 96.25 137 GLY B CA 1
ATOM 3255 C C . GLY B 1 137 ? 3.133 -11.195 -5.215 1 96.25 137 GLY B C 1
ATOM 3256 O O . GLY B 1 137 ? 3.324 -11.891 -4.215 1 96.25 137 GLY B O 1
ATOM 3257 N N . GLY B 1 138 ? 2.18 -10.383 -5.355 1 97.62 138 GLY B N 1
ATOM 3258 C CA . GLY B 1 138 ? 1.221 -10.328 -4.262 1 97.62 138 GLY B CA 1
ATOM 3259 C C . GLY B 1 138 ? -0.191 -10.016 -4.723 1 97.62 138 GLY B C 1
ATOM 3260 O O . GLY B 1 138 ? -0.389 -9.484 -5.82 1 97.62 138 GLY B O 1
ATOM 3261 N N . GLY B 1 139 ? -1.163 -10.508 -4.016 1 98.81 139 GLY B N 1
ATOM 3262 C CA . GLY B 1 139 ? -2.568 -10.141 -4.098 1 98.81 139 GLY B CA 1
ATOM 3263 C C . GLY B 1 139 ? -3.09 -9.492 -2.83 1 98.81 139 GLY B C 1
ATOM 3264 O O . GLY B 1 139 ? -2.619 -9.797 -1.732 1 98.81 139 GLY B O 1
ATOM 3265 N N . ILE B 1 140 ? -3.992 -8.594 -3.029 1 98.94 140 ILE B N 1
ATOM 3266 C CA . ILE B 1 140 ? -4.539 -7.824 -1.912 1 98.94 140 ILE B CA 1
ATOM 3267 C C . ILE B 1 140 ? -6.043 -8.062 -1.816 1 98.94 140 ILE B C 1
ATOM 3269 O O . ILE B 1 140 ? -6.77 -7.887 -2.799 1 98.94 140 ILE B O 1
ATOM 3273 N N . ILE B 1 141 ? -6.496 -8.531 -0.667 1 98.88 141 ILE B N 1
ATOM 3274 C CA . ILE B 1 141 ? -7.918 -8.672 -0.382 1 98.88 141 ILE B CA 1
ATOM 3275 C C . ILE B 1 141 ? -8.344 -7.617 0.643 1 98.88 141 ILE B C 1
ATOM 3277 O O . ILE B 1 141 ? -7.816 -7.586 1.76 1 98.88 141 ILE B O 1
ATOM 3281 N N . LEU B 1 142 ? -9.195 -6.719 0.279 1 98.19 142 LEU B N 1
ATOM 3282 C CA . LEU B 1 142 ? -9.789 -5.707 1.146 1 98.19 142 LEU B CA 1
ATOM 3283 C C . LEU B 1 142 ? -11.305 -5.832 1.168 1 98.19 142 LEU B C 1
ATOM 3285 O O . LEU B 1 142 ? -11.945 -5.84 0.115 1 98.19 142 LEU B O 1
ATOM 3289 N N . ASN B 1 143 ? -11.867 -5.922 2.32 1 96.88 143 ASN B N 1
ATOM 3290 C CA . ASN B 1 143 ? -13.312 -6.07 2.477 1 96.88 143 ASN B CA 1
ATOM 3291 C C . ASN B 1 143 ? -13.852 -7.211 1.62 1 96.88 143 ASN B C 1
ATOM 3293 O O . ASN B 1 143 ? -14.805 -7.023 0.863 1 96.88 143 ASN B O 1
ATOM 3297 N N . ASN B 1 144 ? -13.172 -8.289 1.609 1 97.56 144 ASN B N 1
ATOM 3298 C CA . ASN B 1 144 ? -13.547 -9.547 0.973 1 97.56 144 ASN B CA 1
ATOM 3299 C C . ASN B 1 144 ? -13.453 -9.461 -0.547 1 97.56 144 ASN B C 1
ATOM 3301 O O . ASN B 1 144 ? -13.969 -10.328 -1.258 1 97.56 144 ASN B O 1
ATOM 3305 N N . GLN B 1 145 ? -12.812 -8.391 -1.025 1 97.5 145 GLN B N 1
ATOM 3306 C CA . GLN B 1 145 ? -12.703 -8.211 -2.469 1 97.5 145 GLN B CA 1
ATOM 3307 C C . GLN B 1 145 ? -11.25 -8.062 -2.898 1 97.5 145 GLN B C 1
ATOM 3309 O O . GLN B 1 145 ? -10.445 -7.465 -2.18 1 97.5 145 GLN B O 1
ATOM 3314 N N . LEU B 1 146 ? -10.992 -8.562 -4.07 1 98.56 146 LEU B N 1
ATOM 3315 C CA . LEU B 1 146 ? -9.664 -8.391 -4.652 1 98.56 146 LEU B CA 1
ATOM 3316 C C . LEU B 1 146 ? -9.414 -6.93 -5.008 1 98.56 146 LEU B C 1
ATOM 3318 O O . LEU B 1 146 ? -10.242 -6.297 -5.664 1 98.56 146 LEU B O 1
ATOM 3322 N N . PHE B 1 147 ? -8.391 -6.398 -4.48 1 98.62 147 PHE B N 1
ATOM 3323 C CA . PHE B 1 147 ? -7.961 -5.047 -4.816 1 98.62 147 PHE B CA 1
ATOM 3324 C C . PHE B 1 147 ? -7.008 -5.059 -6.008 1 98.62 147 PHE B C 1
ATOM 3326 O O . PHE B 1 147 ? -5.844 -5.441 -5.871 1 98.62 147 PHE B O 1
ATOM 3333 N N . ARG B 1 148 ? -7.43 -4.609 -7.148 1 98.44 148 ARG B N 1
ATOM 3334 C CA . ARG B 1 148 ? -6.676 -4.758 -8.391 1 98.44 148 ARG B CA 1
ATOM 3335 C C . ARG B 1 148 ? -5.895 -3.492 -8.711 1 98.44 148 ARG B C 1
ATOM 3337 O O . ARG B 1 148 ? -4.969 -3.516 -9.523 1 98.44 148 ARG B O 1
ATOM 3344 N N . GLY B 1 149 ? -6.219 -2.279 -8.094 1 97.88 149 GLY B N 1
ATOM 3345 C CA . GLY B 1 149 ? -5.645 -1 -8.477 1 97.88 149 GLY B CA 1
ATOM 3346 C C . GLY B 1 149 ? -6.297 -0.396 -9.703 1 97.88 149 GLY B C 1
ATOM 3347 O O . GLY B 1 149 ? -7.203 -0.993 -10.289 1 97.88 149 GLY B O 1
ATOM 3348 N N . GLU B 1 150 ? -5.879 0.767 -10.055 1 97.5 150 GLU B N 1
ATOM 3349 C CA . GLU B 1 150 ? -6.516 1.532 -11.117 1 97.5 150 GLU B CA 1
ATOM 3350 C C . GLU B 1 150 ? -6.395 0.814 -12.461 1 97.5 150 GLU B C 1
ATOM 3352 O O . GLU B 1 150 ? -7.363 0.731 -13.219 1 97.5 150 GLU B O 1
ATOM 3357 N N . ASN B 1 151 ? -5.207 0.25 -12.703 1 97.5 151 ASN B N 1
ATOM 3358 C CA . ASN B 1 151 ? -4.934 -0.396 -13.984 1 97.5 151 ASN B CA 1
ATOM 3359 C C . ASN B 1 151 ? -4.68 -1.892 -13.812 1 97.5 151 ASN B C 1
ATOM 3361 O O . ASN B 1 151 ? -3.959 -2.498 -14.602 1 97.5 151 ASN B O 1
ATOM 3365 N N . PHE B 1 152 ? -5.168 -2.443 -12.672 1 98 152 PHE B N 1
ATOM 3366 C CA . PHE B 1 152 ? -5.207 -3.885 -12.445 1 98 152 PHE B CA 1
ATOM 3367 C C . PHE B 1 152 ? -3.814 -4.426 -12.141 1 98 152 PHE B C 1
ATOM 3369 O O . PHE B 1 152 ? -3.525 -5.594 -12.414 1 98 152 PHE B O 1
ATOM 3376 N N . VAL B 1 153 ? -2.924 -3.543 -11.656 1 98.12 153 VAL B N 1
ATOM 3377 C CA . VAL B 1 153 ? -1.56 -4.023 -11.461 1 98.12 153 VAL B CA 1
ATOM 3378 C C . VAL B 1 153 ? -1.107 -3.727 -10.031 1 98.12 153 VAL B C 1
ATOM 3380 O O . VAL B 1 153 ? 0.092 -3.664 -9.758 1 98.12 153 VAL B O 1
ATOM 3383 N N . ALA B 1 154 ? -2.1 -3.504 -9.141 1 98.44 154 ALA B N 1
ATOM 3384 C CA . ALA B 1 154 ? -1.739 -3.336 -7.734 1 98.44 154 ALA B CA 1
ATOM 3385 C C . ALA B 1 154 ? -1.062 -4.59 -7.188 1 98.44 154 ALA B C 1
ATOM 3387 O O . ALA B 1 154 ? -1.327 -5.699 -7.652 1 98.44 154 ALA B O 1
ATOM 3388 N N . GLY B 1 155 ? -0.206 -4.406 -6.223 1 98.31 155 GLY B N 1
ATOM 3389 C CA . GLY B 1 155 ? 0.356 -5.527 -5.488 1 98.31 155 GLY B CA 1
ATOM 3390 C C . GLY B 1 155 ? 1.592 -6.113 -6.148 1 98.31 155 GLY B C 1
ATOM 3391 O O . GLY B 1 155 ? 1.979 -7.246 -5.855 1 98.31 155 GLY B O 1
ATOM 3392 N N . GLU B 1 156 ? 2.186 -5.387 -7.09 1 97.94 156 GLU B N 1
ATOM 3393 C CA . GLU B 1 156 ? 3.463 -5.828 -7.641 1 97.94 156 GLU B CA 1
ATOM 3394 C C . GLU B 1 156 ? 4.609 -5.531 -6.68 1 97.94 156 GLU B C 1
ATOM 3396 O O . GLU B 1 156 ? 5.547 -4.812 -7.027 1 97.94 156 GLU B O 1
ATOM 3401 N N . PHE B 1 157 ? 4.586 -6.227 -5.602 1 98.56 157 PHE B N 1
ATOM 3402 C CA . PHE B 1 157 ? 5.43 -5.961 -4.441 1 98.56 157 PHE B CA 1
ATOM 3403 C C . PHE B 1 157 ? 6.895 -6.227 -4.77 1 98.56 157 PHE B C 1
ATOM 3405 O O . PHE B 1 157 ? 7.789 -5.645 -4.152 1 98.56 157 PHE B O 1
ATOM 3412 N N . GLY B 1 158 ? 7.113 -7.102 -5.68 1 98.44 158 GLY B N 1
ATOM 3413 C CA . GLY B 1 158 ? 8.492 -7.43 -6.016 1 98.44 158 GLY B CA 1
ATOM 3414 C C . GLY B 1 158 ? 9.297 -6.227 -6.461 1 98.44 158 GLY B C 1
ATOM 3415 O O . GLY B 1 158 ? 10.523 -6.219 -6.344 1 98.44 158 GLY B O 1
ATOM 3416 N N . HIS B 1 159 ? 8.633 -5.172 -6.863 1 98.38 159 HIS B N 1
ATOM 3417 C CA . HIS B 1 159 ? 9.305 -4.027 -7.477 1 98.38 159 HIS B CA 1
ATOM 3418 C C . HIS B 1 159 ? 9.516 -2.906 -6.465 1 98.38 159 HIS B C 1
ATOM 3420 O O . HIS B 1 159 ? 10.188 -1.917 -6.758 1 98.38 159 HIS B O 1
ATOM 3426 N N . ILE B 1 160 ? 8.945 -3.033 -5.277 1 98.81 160 ILE B N 1
ATOM 3427 C CA . ILE B 1 160 ? 9.219 -1.986 -4.301 1 98.81 160 ILE B CA 1
ATOM 3428 C C . ILE B 1 160 ? 10.695 -2.016 -3.918 1 98.81 160 ILE B C 1
ATOM 3430 O O . ILE B 1 160 ? 11.422 -2.951 -4.273 1 98.81 160 ILE B O 1
ATOM 3434 N N . LEU B 1 161 ? 11.133 -0.977 -3.244 1 98.75 161 LEU B N 1
ATOM 3435 C CA . LEU B 1 161 ? 12.555 -0.868 -2.949 1 98.75 161 LEU B CA 1
ATOM 3436 C C . LEU B 1 161 ? 12.844 -1.279 -1.509 1 98.75 161 LEU B C 1
ATOM 3438 O O . LEU B 1 161 ? 12.039 -1.025 -0.612 1 98.75 161 LEU B O 1
ATOM 3442 N N . ILE B 1 162 ? 13.906 -1.941 -1.324 1 98.62 162 ILE B N 1
ATOM 3443 C CA . ILE B 1 162 ? 14.602 -2.064 -0.047 1 98.62 162 ILE B CA 1
ATOM 3444 C C . ILE B 1 162 ? 15.992 -1.44 -0.153 1 98.62 162 ILE B C 1
ATOM 3446 O O . ILE B 1 162 ? 16.359 -0.9 -1.199 1 98.62 162 ILE B O 1
ATOM 3450 N N . LYS B 1 163 ? 16.75 -1.433 0.908 1 98.06 163 LYS B N 1
ATOM 3451 C CA . LYS B 1 163 ? 18.031 -0.716 0.963 1 98.06 163 LYS B CA 1
ATOM 3452 C C . LYS B 1 163 ? 18.969 -1.183 -0.143 1 98.06 163 LYS B C 1
ATOM 3454 O O . LYS B 1 163 ? 19.703 -0.379 -0.717 1 98.06 163 LYS B O 1
ATOM 3459 N N . LYS B 1 164 ? 18.859 -2.443 -0.556 1 98 164 LYS B N 1
ATOM 3460 C CA . LYS B 1 164 ? 19.797 -3.021 -1.505 1 98 164 LYS B CA 1
ATOM 3461 C C . LYS B 1 164 ? 19.312 -2.844 -2.941 1 98 164 LYS B C 1
ATOM 3463 O O . LYS B 1 164 ? 20.094 -3.016 -3.887 1 98 164 LYS B O 1
ATOM 3468 N N . GLY B 1 165 ? 18.094 -2.543 -3.146 1 98 165 GLY B N 1
ATOM 3469 C CA . GLY B 1 165 ? 17.516 -2.441 -4.477 1 98 165 GLY B CA 1
ATOM 3470 C C . GLY B 1 165 ? 16.078 -2.924 -4.535 1 98 165 GLY B C 1
ATOM 3471 O O . GLY B 1 165 ? 15.32 -2.775 -3.57 1 98 165 GLY B O 1
ATOM 3472 N N . GLU B 1 166 ? 15.68 -3.42 -5.688 1 98.25 166 GLU B N 1
ATOM 3473 C CA . GLU B 1 166 ? 14.328 -3.943 -5.832 1 98.25 166 GLU B CA 1
ATOM 3474 C C . GLU B 1 166 ? 14.109 -5.168 -4.949 1 98.25 166 GLU B C 1
ATOM 3476 O O . GLU B 1 166 ? 14.945 -6.066 -4.906 1 98.25 166 GLU B O 1
ATOM 3481 N N . PHE B 1 167 ? 13.047 -5.246 -4.312 1 98.81 167 PHE B N 1
ATOM 3482 C CA . PHE B 1 167 ? 12.68 -6.207 -3.279 1 98.81 167 PHE B CA 1
ATOM 3483 C C . PHE B 1 167 ? 12.898 -7.633 -3.768 1 98.81 167 PHE B C 1
ATOM 3485 O O . PHE B 1 167 ? 13.633 -8.406 -3.15 1 98.81 167 PHE B O 1
ATOM 3492 N N . GLU B 1 168 ? 12.438 -8.023 -4.941 1 98.5 168 GLU B N 1
ATOM 3493 C CA . GLU B 1 168 ? 12.477 -9.422 -5.371 1 98.5 168 GLU B CA 1
ATOM 3494 C C . GLU B 1 168 ? 13.891 -9.836 -5.77 1 98.5 168 GLU B C 1
ATOM 3496 O O . GLU B 1 168 ? 14.227 -11.016 -5.746 1 98.5 168 GLU B O 1
ATOM 3501 N N . GLN B 1 169 ? 14.773 -8.875 -6.078 1 98.25 169 GLN B N 1
ATOM 3502 C CA . GLN B 1 169 ? 16.141 -9.18 -6.465 1 98.25 169 GLN B CA 1
ATOM 3503 C C . GLN B 1 169 ? 16.953 -9.688 -5.273 1 98.25 169 GLN B C 1
ATOM 3505 O O . GLN B 1 169 ? 18.031 -10.273 -5.449 1 98.25 169 GLN B O 1
ATOM 3510 N N . PHE B 1 170 ? 16.391 -9.531 -4.102 1 98.5 170 PHE B N 1
ATOM 3511 C CA . PHE B 1 170 ? 17.203 -9.859 -2.932 1 98.5 170 PHE B CA 1
ATOM 3512 C C . PHE B 1 170 ? 16.422 -10.773 -1.988 1 98.5 170 PHE B C 1
ATOM 3514 O O . PHE B 1 170 ? 17 -11.359 -1.067 1 98.5 170 PHE B O 1
ATOM 3521 N N . ALA B 1 171 ? 15.141 -10.93 -2.246 1 98.69 171 ALA B N 1
ATOM 3522 C CA . ALA B 1 171 ? 14.352 -11.633 -1.236 1 98.69 171 ALA B CA 1
ATOM 3523 C C . ALA B 1 171 ? 13.57 -12.789 -1.856 1 98.69 171 ALA B C 1
ATOM 3525 O O . ALA B 1 171 ? 12.891 -13.539 -1.149 1 98.69 171 ALA B O 1
ATOM 3526 N N . SER B 1 172 ? 13.594 -12.961 -3.178 1 98.25 172 SER B N 1
ATOM 3527 C CA . SER B 1 172 ? 12.914 -14.07 -3.834 1 98.25 172 SER B CA 1
ATOM 3528 C C . SER B 1 172 ? 13.672 -15.375 -3.639 1 98.25 172 SER B C 1
ATOM 3530 O O . SER B 1 172 ? 14.773 -15.383 -3.086 1 98.25 172 SER B O 1
ATOM 3532 N N . THR B 1 173 ? 13.047 -16.484 -4.027 1 97.19 173 THR B N 1
ATOM 3533 C CA . THR B 1 173 ? 13.75 -17.766 -4.016 1 97.19 173 THR B CA 1
ATOM 3534 C C . THR B 1 173 ? 14.922 -17.734 -4.992 1 97.19 173 THR B C 1
ATOM 3536 O O . THR B 1 173 ? 16 -18.266 -4.691 1 97.19 173 THR B O 1
ATOM 3539 N N . THR B 1 174 ? 14.695 -17.094 -6.148 1 96.69 174 THR B N 1
ATOM 3540 C CA . THR B 1 174 ? 15.781 -16.906 -7.105 1 96.69 174 THR B CA 1
ATOM 3541 C C . THR B 1 174 ? 16.953 -16.188 -6.461 1 96.69 174 THR B C 1
ATOM 3543 O O . THR B 1 174 ? 18.109 -16.547 -6.664 1 96.69 174 THR B O 1
ATOM 3546 N N . ALA B 1 175 ? 16.672 -15.188 -5.707 1 98.12 175 ALA B N 1
ATOM 3547 C CA . ALA B 1 175 ? 17.703 -14.43 -5.012 1 98.12 175 ALA B CA 1
ATOM 3548 C C . ALA B 1 175 ? 18.453 -15.305 -4.008 1 98.12 175 ALA B C 1
ATOM 3550 O O . ALA B 1 175 ? 19.672 -15.242 -3.9 1 98.12 175 ALA B O 1
ATOM 3551 N N . LEU B 1 176 ? 17.719 -16.125 -3.271 1 98.06 176 LEU B N 1
ATOM 3552 C CA . LEU B 1 176 ? 18.328 -17.031 -2.299 1 98.06 176 LEU B CA 1
ATOM 3553 C C . LEU B 1 176 ? 19.312 -17.984 -2.977 1 98.06 176 LEU B C 1
ATOM 3555 O O . LEU B 1 176 ? 20.438 -18.141 -2.514 1 98.06 176 LEU B O 1
ATOM 3559 N N . ILE B 1 177 ? 18.859 -18.531 -4.051 1 97.75 177 ILE B N 1
ATOM 3560 C CA . ILE B 1 177 ? 19.672 -19.469 -4.812 1 97.75 177 ILE B CA 1
ATOM 3561 C C . ILE B 1 177 ? 20.938 -18.766 -5.305 1 97.75 177 ILE B C 1
ATOM 3563 O O . ILE B 1 177 ? 22.047 -19.312 -5.191 1 97.75 177 ILE B O 1
ATOM 3567 N N . ARG B 1 178 ? 20.781 -17.578 -5.797 1 97.81 178 ARG B N 1
ATOM 3568 C CA . ARG B 1 178 ? 21.922 -16.797 -6.285 1 97.81 178 ARG B CA 1
ATOM 3569 C C . ARG B 1 178 ? 22.891 -16.5 -5.156 1 97.81 178 ARG B C 1
ATOM 3571 O O . ARG B 1 178 ? 24.109 -16.656 -5.32 1 97.81 178 ARG B O 1
ATOM 3578 N N . LEU B 1 179 ? 22.391 -16.062 -4.023 1 96.75 179 LEU B N 1
ATOM 3579 C CA . LEU B 1 179 ? 23.219 -15.742 -2.873 1 96.75 179 LEU B CA 1
ATOM 3580 C C . LEU B 1 179 ? 24.016 -16.953 -2.418 1 96.75 179 LEU B C 1
ATOM 3582 O O . LEU B 1 179 ? 25.203 -16.844 -2.078 1 96.75 179 LEU B O 1
ATOM 3586 N N . VAL B 1 180 ? 23.438 -18.109 -2.424 1 97.38 180 VAL B N 1
ATOM 3587 C CA . VAL B 1 180 ? 24.094 -19.344 -2.02 1 97.38 180 VAL B CA 1
ATOM 3588 C C . VAL B 1 180 ? 25.203 -19.688 -3.012 1 97.38 180 VAL B C 1
ATOM 3590 O O . VAL B 1 180 ? 26.312 -20.031 -2.611 1 97.38 180 VAL B O 1
ATOM 3593 N N . LYS B 1 181 ? 24.859 -19.547 -4.23 1 97.75 181 LYS B N 1
ATOM 3594 C CA . LYS B 1 181 ? 25.844 -19.812 -5.266 1 97.75 181 LYS B CA 1
ATOM 3595 C C . LYS B 1 181 ? 27.047 -18.891 -5.125 1 97.75 181 LYS B C 1
ATOM 3597 O O . LYS B 1 181 ? 28.203 -19.328 -5.242 1 97.75 181 LYS B O 1
ATOM 3602 N N . GLU B 1 182 ? 26.797 -17.641 -4.922 1 96.88 182 GLU B N 1
ATOM 3603 C CA . GLU B 1 182 ? 27.859 -16.656 -4.758 1 96.88 182 GLU B CA 1
ATOM 3604 C C . GLU B 1 182 ? 28.734 -16.984 -3.559 1 96.88 182 GLU B C 1
ATOM 3606 O O . GLU B 1 182 ? 29.953 -16.781 -3.594 1 96.88 182 GLU B O 1
ATOM 3611 N N . ARG B 1 183 ? 28.125 -17.531 -2.527 1 95.19 183 ARG B N 1
ATOM 3612 C CA . ARG B 1 183 ? 28.828 -17.766 -1.271 1 95.19 183 ARG B CA 1
ATOM 3613 C C . ARG B 1 183 ? 29.531 -19.125 -1.28 1 95.19 183 ARG B C 1
ATOM 3615 O O . ARG B 1 183 ? 30.625 -19.266 -0.732 1 95.19 183 ARG B O 1
ATOM 3622 N N . THR B 1 184 ? 28.984 -20.156 -1.924 1 95.25 184 THR B N 1
ATOM 3623 C CA . THR B 1 184 ? 29.469 -21.516 -1.735 1 95.25 184 THR B CA 1
ATOM 3624 C C . THR B 1 184 ? 29.984 -22.094 -3.051 1 95.25 184 THR B C 1
ATOM 3626 O O . THR B 1 184 ? 30.656 -23.125 -3.061 1 95.25 184 THR B O 1
ATOM 3629 N N . GLY B 1 185 ? 29.547 -21.453 -4.129 1 96 185 GLY B N 1
ATOM 3630 C CA . GLY B 1 185 ? 29.906 -21.969 -5.441 1 96 185 GLY B CA 1
ATOM 3631 C C . GLY B 1 185 ? 28.984 -23.078 -5.914 1 96 185 GLY B C 1
ATOM 3632 O O . GLY B 1 185 ? 29.125 -23.547 -7.043 1 96 185 GLY B O 1
ATOM 3633 N N . LYS B 1 186 ? 28.016 -23.469 -5.137 1 96.25 186 LYS B N 1
ATOM 3634 C CA . LYS B 1 186 ? 27.141 -24.578 -5.465 1 96.25 186 LYS B CA 1
ATOM 3635 C C . LYS B 1 186 ? 25.797 -24.094 -5.984 1 96.25 186 LYS B C 1
ATOM 3637 O O . LYS B 1 186 ? 25.25 -23.109 -5.48 1 96.25 186 LYS B O 1
ATOM 3642 N N . THR B 1 187 ? 25.344 -24.734 -7.016 1 95.94 187 THR B N 1
ATOM 3643 C CA . THR B 1 187 ? 24 -24.484 -7.504 1 95.94 187 THR B CA 1
ATOM 3644 C C . THR B 1 187 ? 23 -25.438 -6.848 1 95.94 187 THR B C 1
ATOM 3646 O O . THR B 1 187 ? 23.016 -26.641 -7.105 1 95.94 187 THR B O 1
ATOM 3649 N N . LEU B 1 188 ? 22.203 -24.938 -6.004 1 96 188 LEU B N 1
ATOM 3650 C CA . LEU B 1 188 ? 21.234 -25.688 -5.227 1 96 188 LEU B CA 1
ATOM 3651 C C . LEU B 1 188 ? 19.828 -25.109 -5.391 1 96 188 LEU B C 1
ATOM 3653 O O . LEU B 1 188 ? 19.672 -23.938 -5.746 1 96 188 LEU B O 1
ATOM 3657 N N . ASN B 1 189 ? 18.812 -25.906 -5.266 1 94.38 189 ASN B N 1
ATOM 3658 C CA . ASN B 1 189 ? 17.453 -25.391 -5.203 1 94.38 189 ASN B CA 1
ATOM 3659 C C . ASN B 1 189 ? 17.047 -25.062 -3.77 1 94.38 189 ASN B C 1
ATOM 3661 O O . ASN B 1 189 ? 17.797 -25.312 -2.83 1 94.38 189 ASN B O 1
ATOM 3665 N N . GLY B 1 190 ? 15.898 -24.469 -3.588 1 93.56 190 GLY B N 1
ATOM 3666 C CA . GLY B 1 190 ? 15.43 -24.031 -2.283 1 93.56 190 GLY B CA 1
ATOM 3667 C C . GLY B 1 190 ? 15.438 -25.141 -1.245 1 93.56 190 GLY B C 1
ATOM 3668 O O . GLY B 1 190 ? 15.93 -24.938 -0.132 1 93.56 190 GLY B O 1
ATOM 3669 N N . LYS B 1 191 ? 14.945 -26.266 -1.634 1 93 191 LYS B N 1
ATOM 3670 C CA . LYS B 1 191 ? 14.852 -27.391 -0.71 1 93 191 LYS B CA 1
ATOM 3671 C C . LYS B 1 191 ? 16.234 -27.844 -0.242 1 93 191 LYS B C 1
ATOM 3673 O O . LYS B 1 191 ? 16.453 -28.062 0.952 1 93 191 LYS B O 1
ATOM 3678 N N . GLU B 1 192 ? 17.109 -27.906 -1.11 1 95.25 192 GLU B N 1
ATOM 3679 C CA . GLU B 1 192 ? 18.469 -28.328 -0.793 1 95.25 192 GLU B CA 1
ATOM 3680 C C . GLU B 1 192 ? 19.156 -27.344 0.153 1 95.25 192 GLU B C 1
ATOM 3682 O O . GLU B 1 192 ? 19.859 -27.75 1.075 1 95.25 192 GLU B O 1
ATOM 3687 N N . ILE B 1 193 ? 18.922 -26.125 -0.133 1 96.44 193 ILE B N 1
ATOM 3688 C CA . ILE B 1 193 ? 19.531 -25.078 0.678 1 96.44 193 ILE B CA 1
ATOM 3689 C C . ILE B 1 193 ? 19.062 -25.203 2.127 1 96.44 193 ILE B C 1
ATOM 3691 O O . ILE B 1 193 ? 19.891 -25.219 3.047 1 96.44 193 ILE B O 1
ATOM 3695 N N . PHE B 1 194 ? 17.828 -25.391 2.371 1 94.94 194 PHE B N 1
ATOM 3696 C CA . PHE B 1 194 ? 17.297 -25.453 3.727 1 94.94 194 PHE B CA 1
ATOM 3697 C C . PHE B 1 194 ? 17.672 -26.781 4.391 1 94.94 194 PHE B C 1
ATOM 3699 O O . PHE B 1 194 ? 17.859 -26.828 5.605 1 94.94 194 PHE B O 1
ATOM 3706 N N . ASP B 1 195 ? 17.797 -27.828 3.586 1 93.94 195 ASP B N 1
ATOM 3707 C CA . ASP B 1 195 ? 18.266 -29.094 4.121 1 93.94 195 ASP B CA 1
ATOM 3708 C C . ASP B 1 195 ? 19.688 -28.953 4.672 1 93.94 195 ASP B C 1
ATOM 3710 O O . ASP B 1 195 ? 20.016 -29.516 5.719 1 93.94 195 ASP B O 1
ATOM 3714 N N . LEU B 1 196 ? 20.453 -28.266 3.965 1 94.38 196 LEU B N 1
ATOM 3715 C CA . LEU B 1 196 ? 21.844 -28.062 4.383 1 94.38 196 LEU B CA 1
ATOM 3716 C C . LEU B 1 196 ? 21.922 -27.141 5.594 1 94.38 196 LEU B C 1
ATOM 3718 O O . LEU B 1 196 ? 22.797 -27.297 6.449 1 94.38 196 LEU B O 1
ATOM 3722 N N . GLU B 1 197 ? 21.062 -26.172 5.656 1 93.44 197 GLU B N 1
ATOM 3723 C CA . GLU B 1 197 ? 21 -25.312 6.844 1 93.44 197 GLU B CA 1
ATOM 3724 C C . GLU B 1 197 ? 20.719 -26.141 8.094 1 93.44 197 GLU B C 1
ATOM 3726 O O . GLU B 1 197 ? 21.297 -25.875 9.156 1 93.44 197 GLU B O 1
ATOM 3731 N N . LYS B 1 198 ? 19.844 -27.109 7.961 1 92.25 198 LYS B N 1
ATOM 3732 C CA . LYS B 1 198 ? 19.469 -27.953 9.086 1 92.25 198 LYS B CA 1
ATOM 3733 C C . LYS B 1 198 ? 20.641 -28.781 9.578 1 92.25 198 LYS B C 1
ATOM 3735 O O . LYS B 1 198 ? 20.672 -29.203 10.734 1 92.25 198 LYS B O 1
ATOM 3740 N N . LYS B 1 199 ? 21.562 -28.953 8.734 1 93.75 199 LYS B N 1
ATOM 3741 C CA . LYS B 1 199 ? 22.781 -29.672 9.117 1 93.75 199 LYS B CA 1
ATOM 3742 C C . LYS B 1 199 ? 23.766 -28.734 9.812 1 93.75 199 LYS B C 1
ATOM 3744 O O . LYS B 1 199 ? 24.922 -29.109 10.055 1 93.75 199 LYS B O 1
ATOM 3749 N N . GLU B 1 200 ? 23.375 -27.5 10 1 91.88 200 GLU B N 1
ATOM 3750 C CA . GLU B 1 200 ? 24.078 -26.5 10.789 1 91.88 200 GLU B CA 1
ATOM 3751 C C . GLU B 1 200 ? 25.375 -26.078 10.109 1 91.88 200 GLU B C 1
ATOM 3753 O O . GLU B 1 200 ? 26.375 -25.812 10.773 1 91.88 200 GLU B O 1
ATOM 3758 N N . ILE B 1 201 ? 25.359 -26.125 8.875 1 91.69 201 ILE B N 1
ATOM 3759 C CA . ILE B 1 201 ? 26.484 -25.578 8.125 1 91.69 201 ILE B CA 1
ATOM 3760 C C . ILE B 1 201 ? 26.406 -24.062 8.125 1 91.69 201 ILE B C 1
ATOM 3762 O O . ILE B 1 201 ? 25.453 -23.484 7.594 1 91.69 201 ILE B O 1
ATOM 3766 N N . VAL B 1 202 ? 27.391 -23.375 8.578 1 93.12 202 VAL B N 1
ATOM 3767 C CA . VAL B 1 202 ? 27.391 -21.969 8.953 1 93.12 202 VAL B CA 1
ATOM 3768 C C . VAL B 1 202 ? 27.141 -21.109 7.723 1 93.12 202 VAL B C 1
ATOM 3770 O O . VAL B 1 202 ? 26.406 -20.109 7.793 1 93.12 202 VAL B O 1
ATOM 3773 N N . GLU B 1 203 ? 27.719 -21.484 6.586 1 94.25 203 GLU B N 1
ATOM 3774 C CA . GLU B 1 203 ? 27.578 -20.703 5.363 1 94.25 203 GLU B CA 1
ATOM 3775 C C . GLU B 1 203 ? 26.109 -20.578 4.949 1 94.25 203 GLU B C 1
ATOM 3777 O O . GLU B 1 203 ? 25.672 -19.5 4.547 1 94.25 203 GLU B O 1
ATOM 3782 N N . TYR B 1 204 ? 25.406 -21.641 5.066 1 95.94 204 TYR B N 1
ATOM 3783 C CA . TYR B 1 204 ? 24 -21.641 4.668 1 95.94 204 TYR B CA 1
ATOM 3784 C C . TYR B 1 204 ? 23.141 -20.906 5.691 1 95.94 204 TYR B C 1
ATOM 3786 O O . TYR B 1 204 ? 22.188 -20.219 5.328 1 95.94 204 TYR B O 1
ATOM 3794 N N . GLN B 1 205 ? 23.453 -21 6.918 1 96.19 205 GLN B N 1
ATOM 3795 C CA . GLN B 1 205 ? 22.75 -20.266 7.965 1 96.19 205 GLN B CA 1
ATOM 3796 C C . GLN B 1 205 ? 22.875 -18.75 7.762 1 96.19 205 GLN B C 1
ATOM 3798 O O . GLN B 1 205 ? 21.891 -18.016 7.898 1 96.19 205 GLN B O 1
ATOM 3803 N N . GLU B 1 206 ? 24.047 -18.344 7.406 1 96.94 206 GLU B N 1
ATOM 3804 C CA . GLU B 1 206 ? 24.312 -16.922 7.203 1 96.94 206 GLU B CA 1
ATOM 3805 C C . GLU B 1 206 ? 23.547 -16.375 5.996 1 96.94 206 GLU B C 1
ATOM 3807 O O . GLU B 1 206 ? 22.969 -15.297 6.055 1 96.94 206 GLU B O 1
ATOM 3812 N N . VAL B 1 207 ? 23.547 -17.141 4.926 1 97.5 207 VAL B N 1
ATOM 3813 C CA . VAL B 1 207 ? 22.891 -16.703 3.705 1 97.5 207 VAL B CA 1
ATOM 3814 C C . VAL B 1 207 ? 21.375 -16.641 3.934 1 97.5 207 VAL B C 1
ATOM 3816 O O . VAL B 1 207 ? 20.719 -15.688 3.514 1 97.5 207 VAL B O 1
ATOM 3819 N N . ILE B 1 208 ? 20.859 -17.625 4.609 1 97.81 208 ILE B N 1
ATOM 3820 C CA . ILE B 1 208 ? 19.422 -17.656 4.883 1 97.81 208 ILE B CA 1
ATOM 3821 C C . ILE B 1 208 ? 19.047 -16.5 5.805 1 97.81 208 ILE B C 1
ATOM 3823 O O . ILE B 1 208 ? 18.016 -15.844 5.605 1 97.81 208 ILE B O 1
ATOM 3827 N N . SER B 1 209 ? 19.906 -16.266 6.766 1 97.94 209 SER B N 1
ATOM 3828 C CA . SER B 1 209 ? 19.656 -15.141 7.664 1 97.94 209 SER B CA 1
ATOM 3829 C C . SER B 1 209 ? 19.625 -13.82 6.898 1 97.94 209 SER B C 1
ATOM 3831 O O . SER B 1 209 ? 18.75 -12.984 7.137 1 97.94 209 SER B O 1
ATOM 3833 N N . GLU B 1 210 ? 20.547 -13.648 6.016 1 98.25 210 GLU B N 1
ATOM 3834 C CA . GLU B 1 210 ? 20.578 -12.453 5.184 1 98.25 210 GLU B CA 1
ATOM 3835 C C . GLU B 1 210 ? 19.328 -12.344 4.32 1 98.25 210 GLU B C 1
ATOM 3837 O O . GLU B 1 210 ? 18.734 -11.266 4.203 1 98.25 210 GLU B O 1
ATOM 3842 N N . TRP B 1 211 ? 18.969 -13.438 3.73 1 98.56 211 TRP B N 1
ATOM 3843 C CA . TRP B 1 211 ? 17.781 -13.5 2.889 1 98.56 211 TRP B CA 1
ATOM 3844 C C . TRP B 1 211 ? 16.531 -13.141 3.684 1 98.56 211 TRP B C 1
ATOM 3846 O O . TRP B 1 211 ? 15.695 -12.359 3.219 1 98.56 211 TRP B O 1
ATOM 3856 N N . ILE B 1 212 ? 16.422 -13.602 4.879 1 98.69 212 ILE B N 1
ATOM 3857 C CA . ILE B 1 212 ? 15.281 -13.32 5.758 1 98.69 212 ILE B CA 1
ATOM 3858 C C . ILE B 1 212 ? 15.258 -11.836 6.102 1 98.69 212 ILE B C 1
ATOM 3860 O O . ILE B 1 212 ? 14.188 -11.227 6.152 1 98.69 212 ILE B O 1
ATOM 3864 N N . GLU B 1 213 ? 16.406 -11.258 6.297 1 98.81 213 GLU B N 1
ATOM 3865 C CA . GLU B 1 213 ? 16.5 -9.828 6.574 1 98.81 213 GLU B CA 1
ATOM 3866 C C . GLU B 1 213 ? 15.969 -9 5.406 1 98.81 213 GLU B C 1
ATOM 3868 O O . GLU B 1 213 ? 15.227 -8.039 5.609 1 98.81 213 GLU B O 1
ATOM 3873 N N . ASN B 1 214 ? 16.359 -9.391 4.223 1 98.81 214 ASN B N 1
ATOM 3874 C CA . ASN B 1 214 ? 15.867 -8.695 3.033 1 98.81 214 ASN B CA 1
ATOM 3875 C C . ASN B 1 214 ? 14.359 -8.844 2.877 1 98.81 214 ASN B C 1
ATOM 3877 O O . ASN B 1 214 ? 13.672 -7.875 2.531 1 98.81 214 ASN B O 1
ATOM 3881 N N . LEU B 1 215 ? 13.867 -10.023 3.148 1 98.88 215 LEU B N 1
ATOM 3882 C CA . LEU B 1 215 ? 12.43 -10.273 3.084 1 98.88 215 LEU B CA 1
ATOM 3883 C C . LEU B 1 215 ? 11.68 -9.406 4.09 1 98.88 215 LEU B C 1
ATOM 3885 O O . LEU B 1 215 ? 10.664 -8.797 3.752 1 98.88 215 LEU B O 1
ATOM 3889 N N . ALA B 1 216 ? 12.219 -9.32 5.273 1 98.88 216 ALA B N 1
ATOM 3890 C CA . ALA B 1 216 ? 11.609 -8.523 6.336 1 98.88 216 ALA B CA 1
ATOM 3891 C C . ALA B 1 216 ? 11.586 -7.043 5.969 1 98.88 216 ALA B C 1
ATOM 3893 O O . ALA B 1 216 ? 10.641 -6.328 6.309 1 98.88 216 ALA B O 1
ATOM 3894 N N . GLU B 1 217 ? 12.602 -6.582 5.293 1 98.81 217 GLU B N 1
ATOM 3895 C CA . GLU B 1 217 ? 12.633 -5.188 4.863 1 98.81 217 GLU B CA 1
ATOM 3896 C C . GLU B 1 217 ? 11.492 -4.871 3.904 1 98.81 217 GLU B C 1
ATOM 3898 O O . GLU B 1 217 ? 10.789 -3.871 4.07 1 98.81 217 GLU B O 1
ATOM 3903 N N . GLY B 1 218 ? 11.305 -5.723 2.914 1 98.88 218 GLY B N 1
ATOM 3904 C CA . GLY B 1 218 ? 10.195 -5.52 1.995 1 98.88 218 GLY B CA 1
ATOM 3905 C C . GLY B 1 218 ? 8.844 -5.586 2.672 1 98.88 218 GLY B C 1
ATOM 3906 O O . GLY B 1 218 ? 7.977 -4.742 2.428 1 98.88 218 GLY B O 1
ATOM 3907 N N . LEU B 1 219 ? 8.688 -6.543 3.545 1 98.88 219 LEU B N 1
ATOM 3908 C CA . LEU B 1 219 ? 7.445 -6.699 4.289 1 98.88 219 LEU B CA 1
ATOM 3909 C C . LEU B 1 219 ? 7.172 -5.469 5.152 1 98.88 219 LEU B C 1
ATOM 3911 O O . LEU B 1 219 ? 6.023 -5.043 5.289 1 98.88 219 LEU B O 1
ATOM 3915 N N . SER B 1 220 ? 8.211 -4.941 5.746 1 98.88 220 SER B N 1
ATOM 3916 C CA . SER B 1 220 ? 8.039 -3.76 6.586 1 98.88 220 SER B CA 1
ATOM 3917 C C . SER B 1 220 ? 7.426 -2.605 5.797 1 98.88 220 SER B C 1
ATOM 3919 O O . SER B 1 220 ? 6.52 -1.928 6.281 1 98.88 220 SER B O 1
ATOM 3921 N N . SER B 1 221 ? 7.883 -2.395 4.57 1 98.88 221 SER B N 1
ATOM 3922 C CA . SER B 1 221 ? 7.348 -1.326 3.732 1 98.88 221 SER B CA 1
ATOM 3923 C C . SER B 1 221 ? 5.879 -1.567 3.402 1 98.88 221 SER B C 1
ATOM 3925 O O . SER B 1 221 ? 5.066 -0.64 3.441 1 98.88 221 SER B O 1
ATOM 3927 N N . ILE B 1 222 ? 5.555 -2.807 3.111 1 98.88 222 ILE B N 1
ATOM 3928 C CA . ILE B 1 222 ? 4.172 -3.168 2.812 1 98.88 222 ILE B CA 1
ATOM 3929 C C . ILE B 1 222 ? 3.291 -2.893 4.031 1 98.88 222 ILE B C 1
ATOM 3931 O O . ILE B 1 222 ? 2.197 -2.338 3.9 1 98.88 222 ILE B O 1
ATOM 3935 N N . ILE B 1 223 ? 3.795 -3.168 5.195 1 98.81 223 ILE B N 1
ATOM 3936 C CA . ILE B 1 223 ? 3.057 -3.012 6.441 1 98.81 223 ILE B CA 1
ATOM 3937 C C . ILE B 1 223 ? 2.857 -1.528 6.742 1 98.81 223 ILE B C 1
ATOM 3939 O O . ILE B 1 223 ? 1.773 -1.111 7.156 1 98.81 223 ILE B O 1
ATOM 3943 N N . TYR B 1 224 ? 3.828 -0.722 6.492 1 98.69 224 TYR B N 1
ATOM 3944 C CA . TYR B 1 224 ? 3.701 0.715 6.711 1 98.69 224 TYR B CA 1
ATOM 3945 C C . TYR B 1 224 ? 2.701 1.329 5.738 1 98.69 224 TYR B C 1
ATOM 3947 O O . TYR B 1 224 ? 2.023 2.307 6.07 1 98.69 224 TYR B O 1
ATOM 3955 N N . CYS B 1 225 ? 2.561 0.741 4.574 1 98.69 225 CYS B N 1
ATOM 3956 C CA . CYS B 1 225 ? 1.622 1.231 3.572 1 98.69 225 CYS B CA 1
ATOM 3957 C C . CYS B 1 225 ? 0.1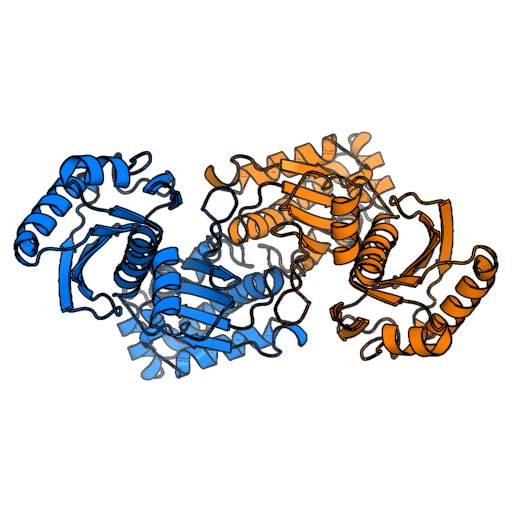89 0.87 3.943 1 98.69 225 CYS B C 1
ATOM 3959 O O . CYS B 1 225 ? -0.695 1.729 3.934 1 98.69 225 CYS B O 1
ATOM 3961 N N . PHE B 1 226 ? 0 -0.4 4.391 1 98.69 226 PHE B N 1
ATOM 3962 C CA . PHE B 1 226 ? -1.367 -0.906 4.41 1 98.69 226 PHE B CA 1
ATOM 3963 C C . PHE B 1 226 ? -1.846 -1.113 5.844 1 98.69 226 PHE B C 1
ATOM 3965 O O . PHE B 1 226 ? -3.049 -1.206 6.094 1 98.69 226 PHE B O 1
ATOM 3972 N N . ASN B 1 227 ? -0.924 -1.346 6.785 1 98.56 227 ASN B N 1
ATOM 3973 C CA . ASN B 1 227 ? -1.263 -1.736 8.148 1 98.56 227 ASN B CA 1
ATOM 3974 C C . ASN B 1 227 ? -2.246 -2.902 8.172 1 98.56 227 ASN B C 1
ATOM 3976 O O . ASN B 1 227 ? -3.322 -2.803 8.766 1 98.56 227 ASN B O 1
ATOM 3980 N N . PRO B 1 228 ? -1.823 -4.039 7.543 1 98.25 228 PRO B N 1
ATOM 3981 C CA . PRO B 1 228 ? -2.713 -5.203 7.527 1 9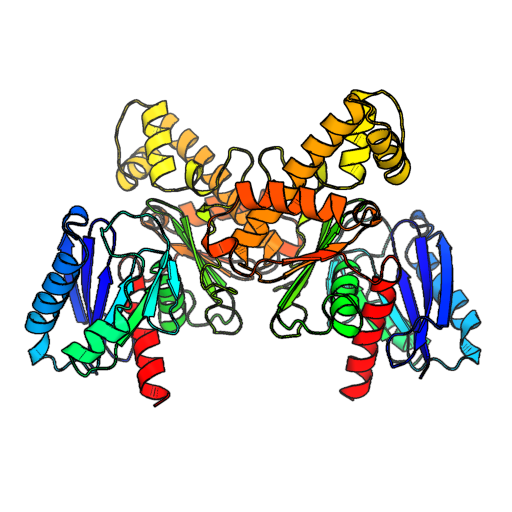8.25 228 PRO B CA 1
ATOM 3982 C C . PRO B 1 228 ? -2.697 -5.977 8.844 1 98.25 228 PRO B C 1
ATOM 3984 O O . PRO B 1 228 ? -1.696 -5.953 9.562 1 98.25 228 PRO B O 1
ATOM 3987 N N . ALA B 1 229 ? -3.781 -6.664 9.148 1 97.25 229 ALA B N 1
ATOM 3988 C CA . ALA B 1 229 ? -3.785 -7.574 10.289 1 97.25 229 ALA B CA 1
ATOM 3989 C C . ALA B 1 229 ? -3.168 -8.922 9.922 1 97.25 229 ALA B C 1
ATOM 3991 O O . ALA B 1 229 ? -2.65 -9.633 10.789 1 97.25 229 ALA B O 1
ATOM 3992 N N . ASN B 1 230 ? -3.258 -9.273 8.633 1 98.62 230 ASN B N 1
ATOM 3993 C CA . ASN B 1 230 ? -2.826 -10.594 8.195 1 98.62 230 ASN B CA 1
ATOM 3994 C C . ASN B 1 230 ? -2.018 -10.523 6.906 1 98.62 230 ASN B C 1
ATOM 3996 O O . ASN B 1 230 ? -2.422 -9.852 5.953 1 98.62 230 ASN B O 1
ATOM 4000 N N . ILE B 1 231 ? -0.894 -11.141 6.906 1 98.88 231 ILE B N 1
ATOM 4001 C CA . ILE B 1 231 ? -0.095 -11.391 5.711 1 98.88 231 ILE B CA 1
ATOM 4002 C C . ILE B 1 231 ? 0.068 -12.891 5.5 1 98.88 231 ILE B C 1
ATOM 4004 O O . ILE B 1 231 ? 0.516 -13.602 6.402 1 98.88 231 ILE B O 1
ATOM 4008 N N . ILE B 1 232 ? -0.359 -13.367 4.371 1 98.88 232 ILE B N 1
ATOM 4009 C CA . ILE B 1 232 ? -0.213 -14.773 4.004 1 98.88 232 ILE B CA 1
ATOM 4010 C C . ILE B 1 232 ? 0.99 -14.945 3.08 1 98.88 232 ILE B C 1
ATOM 4012 O O . ILE B 1 232 ? 1.079 -14.289 2.039 1 98.88 232 ILE B O 1
ATOM 4016 N N . LEU B 1 233 ? 1.934 -15.758 3.461 1 98.75 233 LEU B N 1
ATOM 4017 C CA . LEU B 1 233 ? 3.129 -16.016 2.664 1 98.75 233 LEU B CA 1
ATOM 4018 C C . LEU B 1 233 ? 3.055 -17.391 2.002 1 98.75 233 LEU B C 1
ATOM 4020 O O . LEU B 1 233 ? 2.771 -18.391 2.666 1 98.75 233 LEU B O 1
ATOM 4024 N N . GLY B 1 234 ? 3.227 -17.359 0.71 1 97.81 234 GLY B N 1
ATOM 4025 C CA . GLY B 1 234 ? 3.303 -18.594 -0.056 1 97.81 234 GLY B CA 1
ATOM 4026 C C . GLY B 1 234 ? 4.578 -18.719 -0.869 1 97.81 234 GLY B C 1
ATOM 4027 O O . GLY B 1 234 ? 5.461 -17.859 -0.781 1 97.81 234 GLY B O 1
ATOM 4028 N N . GLY B 1 235 ? 4.652 -19.797 -1.62 1 94.81 235 GLY B N 1
ATOM 4029 C CA . GLY B 1 235 ? 5.848 -20.141 -2.377 1 94.81 235 GLY B CA 1
ATOM 4030 C C . GLY B 1 235 ? 6.574 -21.359 -1.844 1 94.81 235 GLY B C 1
ATOM 4031 O O . GLY B 1 235 ? 6.355 -21.766 -0.701 1 94.81 235 GLY B O 1
ATOM 4032 N N . GLY B 1 236 ? 7.422 -21.938 -2.664 1 91.88 236 GLY B N 1
ATOM 4033 C CA . GLY B 1 236 ? 8.078 -23.188 -2.354 1 91.88 236 GLY B CA 1
ATOM 4034 C C . GLY B 1 236 ? 8.891 -23.141 -1.073 1 91.88 236 GLY B C 1
ATOM 4035 O O . GLY B 1 236 ? 8.797 -24.031 -0.234 1 91.88 236 GLY B O 1
ATOM 4036 N N . VAL B 1 237 ? 9.602 -22.078 -0.872 1 92.75 237 VAL B N 1
ATOM 4037 C CA . VAL B 1 237 ? 10.516 -21.984 0.264 1 92.75 237 VAL B CA 1
ATOM 4038 C C . VAL B 1 237 ? 9.719 -21.844 1.558 1 92.75 237 VAL B C 1
ATOM 4040 O O . VAL B 1 237 ? 10.18 -22.25 2.629 1 92.75 237 VAL B O 1
ATOM 4043 N N . ILE B 1 238 ? 8.539 -21.312 1.493 1 94.81 238 ILE B N 1
ATOM 4044 C CA . ILE B 1 238 ? 7.699 -21.109 2.67 1 94.81 238 ILE B CA 1
ATOM 4045 C C . ILE B 1 238 ? 7.172 -22.453 3.164 1 94.81 238 ILE B C 1
ATOM 4047 O O . ILE B 1 238 ? 6.715 -22.562 4.305 1 94.81 238 ILE B O 1
ATOM 4051 N N . GLY B 1 239 ? 7.355 -23.453 2.344 1 90.81 239 GLY B N 1
ATOM 4052 C CA . GLY B 1 239 ? 6.988 -24.812 2.717 1 90.81 239 GLY B CA 1
ATOM 4053 C C . GLY B 1 239 ? 7.754 -25.328 3.916 1 90.81 239 GLY B C 1
ATOM 4054 O O . GLY B 1 239 ? 7.371 -26.328 4.52 1 90.81 239 GLY B O 1
ATOM 4055 N N . GLN B 1 240 ? 8.836 -24.656 4.367 1 91.5 240 GLN B N 1
ATOM 4056 C CA . GLN B 1 240 ? 9.586 -25 5.566 1 91.5 240 GLN B CA 1
ATOM 4057 C C . GLN B 1 240 ? 8.727 -24.875 6.816 1 91.5 240 GLN B C 1
ATOM 4059 O O . GLN B 1 240 ? 9.078 -25.391 7.879 1 91.5 240 GLN B O 1
ATOM 4064 N N . GLY B 1 241 ? 7.68 -24.062 6.695 1 93.25 241 GLY B N 1
ATOM 4065 C CA . GLY B 1 241 ? 6.648 -24.062 7.723 1 93.25 241 GLY B CA 1
ATOM 4066 C C . GLY B 1 241 ? 6.926 -23.094 8.844 1 93.25 241 GLY B C 1
ATOM 4067 O O . GLY B 1 241 ? 7.5 -22.016 8.617 1 93.25 241 GLY B O 1
ATOM 4068 N N . GLU B 1 242 ? 6.461 -23.406 10 1 95.44 242 GLU B N 1
ATOM 4069 C CA . GLU B 1 242 ? 6.391 -22.5 11.148 1 95.44 242 GLU B CA 1
ATOM 4070 C C . GLU B 1 242 ? 7.781 -22.016 11.547 1 95.44 242 GLU B C 1
ATOM 4072 O O . GLU B 1 242 ? 7.949 -20.844 11.891 1 95.44 242 GLU B O 1
ATOM 4077 N N . PRO B 1 243 ? 8.781 -22.828 11.477 1 95.62 243 PRO B N 1
ATOM 4078 C CA . PRO B 1 243 ? 10.102 -22.328 11.875 1 95.62 243 PRO B CA 1
ATOM 4079 C C . PRO B 1 243 ? 10.57 -21.156 11.023 1 95.62 243 PRO B C 1
ATOM 4081 O O . PRO B 1 243 ? 11.086 -20.172 11.555 1 95.62 243 PRO B O 1
ATOM 4084 N N . LEU B 1 244 ? 10.406 -21.297 9.734 1 97.19 244 LEU B N 1
ATOM 4085 C CA . LEU B 1 244 ? 10.812 -20.203 8.859 1 97.19 244 LEU B CA 1
ATOM 4086 C C . LEU B 1 244 ? 9.93 -18.969 9.07 1 97.19 244 LEU B C 1
ATOM 4088 O O . LEU B 1 244 ? 10.422 -17.844 9.148 1 97.19 244 LEU B O 1
ATOM 4092 N N . ILE B 1 245 ? 8.617 -19.188 9.195 1 98.06 245 ILE B N 1
ATOM 4093 C CA . ILE B 1 245 ? 7.664 -18.109 9.398 1 98.06 245 ILE B CA 1
ATOM 4094 C C . ILE B 1 245 ? 8.016 -17.328 10.672 1 98.06 245 ILE B C 1
ATOM 4096 O O . ILE B 1 245 ? 7.996 -16.094 10.68 1 98.06 245 ILE B O 1
ATOM 4100 N N . ASN B 1 246 ? 8.367 -18.047 11.695 1 97.94 246 ASN B N 1
ATOM 4101 C CA . ASN B 1 246 ? 8.734 -17.422 12.961 1 97.94 246 ASN B CA 1
ATOM 4102 C C . ASN B 1 246 ? 9.984 -16.562 12.82 1 97.94 246 ASN B C 1
ATOM 4104 O O . ASN B 1 246 ? 10.07 -15.477 13.391 1 97.94 246 ASN B O 1
ATOM 4108 N N . ARG B 1 247 ? 10.938 -17.078 12.102 1 98.06 247 ARG B N 1
ATOM 4109 C CA . ARG B 1 247 ? 12.156 -16.312 11.867 1 98.06 247 ARG B CA 1
ATOM 4110 C C . ARG B 1 247 ? 11.859 -15.031 11.094 1 98.06 247 ARG B C 1
ATOM 4112 O O . ARG B 1 247 ? 12.406 -13.977 11.398 1 98.06 247 ARG B O 1
ATOM 4119 N N . ILE B 1 248 ? 11.008 -15.141 10.117 1 98.62 248 ILE B N 1
ATOM 4120 C CA . ILE B 1 248 ? 10.602 -13.984 9.328 1 98.62 248 ILE B CA 1
ATOM 4121 C C . ILE B 1 248 ? 9.898 -12.969 10.227 1 98.62 248 ILE B C 1
ATOM 4123 O O . ILE B 1 248 ? 10.211 -11.781 10.195 1 98.62 248 ILE B O 1
ATOM 4127 N N . LYS B 1 249 ? 8.992 -13.461 11.016 1 98.25 249 LYS B N 1
ATOM 4128 C CA . LYS B 1 249 ? 8.234 -12.617 11.938 1 98.25 249 LYS B CA 1
ATOM 4129 C C . LYS B 1 249 ? 9.156 -11.891 12.906 1 98.25 249 LYS B C 1
ATOM 4131 O O . LYS B 1 249 ? 9 -10.688 13.133 1 98.25 249 LYS B O 1
ATOM 4136 N N . ASN B 1 250 ? 10.094 -12.57 13.461 1 98.31 250 ASN B N 1
ATOM 4137 C CA . ASN B 1 250 ? 11.023 -11.984 14.414 1 98.31 250 ASN B CA 1
ATOM 4138 C C . ASN B 1 250 ? 11.859 -10.875 13.781 1 98.31 250 ASN B C 1
ATOM 4140 O O . ASN B 1 250 ? 12.055 -9.82 14.383 1 98.31 250 ASN B O 1
ATOM 4144 N N . SER B 1 251 ? 12.367 -11.164 12.602 1 98.62 251 SER B N 1
ATOM 4145 C CA . SER B 1 251 ? 13.125 -10.148 11.875 1 98.62 251 SER B CA 1
ATOM 4146 C C . SER B 1 251 ? 12.258 -8.938 11.547 1 98.62 251 SER B C 1
ATOM 4148 O O . SER B 1 251 ? 12.688 -7.793 11.719 1 98.62 251 SER B O 1
ATOM 4150 N N . LEU B 1 252 ? 11.031 -9.195 11.133 1 98.69 252 LEU B N 1
ATOM 4151 C CA . LEU B 1 252 ? 10.078 -8.164 10.75 1 98.69 252 LEU B CA 1
ATOM 4152 C C . LEU B 1 252 ? 9.719 -7.285 11.945 1 98.69 252 LEU B C 1
ATOM 4154 O O . LEU B 1 252 ? 9.688 -6.059 11.836 1 98.69 252 LEU B O 1
ATOM 4158 N N . PHE B 1 253 ? 9.5 -7.859 13.102 1 98.25 253 PHE B N 1
ATOM 4159 C CA . PHE B 1 253 ? 9.047 -7.156 14.297 1 98.25 253 PHE B CA 1
ATOM 4160 C C . PHE B 1 253 ? 10.117 -6.203 14.805 1 98.25 253 PHE B C 1
ATOM 4162 O O . PHE B 1 253 ? 9.812 -5.227 15.492 1 98.25 253 PHE B O 1
ATOM 4169 N N . LYS B 1 254 ? 11.328 -6.434 14.43 1 98.06 254 LYS B N 1
ATOM 4170 C CA . LYS B 1 254 ? 12.414 -5.531 14.789 1 98.06 254 LYS B CA 1
ATOM 4171 C C . LYS B 1 254 ? 12.43 -4.301 13.883 1 98.06 254 LYS B C 1
ATOM 4173 O O . LYS B 1 254 ? 13.117 -3.32 14.172 1 98.06 254 LYS B O 1
ATOM 4178 N N . LYS B 1 255 ? 11.641 -4.332 12.828 1 98 255 LYS B N 1
ATOM 4179 C CA . LYS B 1 255 ? 11.773 -3.316 11.789 1 98 255 LYS B CA 1
ATOM 4180 C C . LYS B 1 255 ? 10.523 -2.438 11.711 1 98 255 LYS B C 1
ATOM 4182 O O . LYS B 1 255 ? 10.492 -1.466 10.961 1 98 255 LYS B O 1
ATOM 4187 N N . ILE B 1 256 ? 9.5 -2.744 12.477 1 98.06 256 ILE B N 1
ATOM 4188 C CA . ILE B 1 256 ? 8.266 -1.98 12.383 1 98.06 256 ILE B CA 1
ATOM 4189 C C . ILE B 1 256 ? 7.859 -1.469 13.766 1 98.06 256 ILE B C 1
ATOM 4191 O O . ILE B 1 256 ? 8.273 -2.027 14.781 1 98.06 256 ILE B O 1
ATOM 4195 N N . GLY B 1 257 ? 7.07 -0.367 13.805 1 96.75 257 GLY B N 1
ATOM 4196 C CA . GLY B 1 257 ? 6.648 0.261 15.047 1 96.75 257 GLY B CA 1
ATOM 4197 C C . GLY B 1 257 ? 5.625 -0.558 15.805 1 96.75 257 GLY B C 1
ATOM 4198 O O . GLY B 1 257 ? 5.023 -1.481 15.258 1 96.75 257 GLY B O 1
ATOM 4199 N N . LEU B 1 258 ? 5.371 -0.204 16.984 1 95.81 258 LEU B N 1
ATOM 4200 C CA . LEU B 1 258 ? 4.555 -0.951 17.938 1 95.81 258 LEU B CA 1
ATOM 4201 C C . LEU B 1 258 ? 3.129 -1.11 17.422 1 95.81 258 LEU B C 1
ATOM 4203 O O . LEU B 1 258 ? 2.58 -2.215 17.438 1 95.81 258 LEU B O 1
ATOM 4207 N N . GLN B 1 259 ? 2.553 -0.045 16.953 1 96.12 259 GLN B N 1
ATOM 4208 C CA . GLN B 1 259 ? 1.155 -0.082 16.531 1 96.12 259 GLN B CA 1
ATOM 4209 C C . GLN B 1 259 ? 0.973 -0.967 15.305 1 96.12 259 GLN B C 1
ATOM 4211 O O . GLN B 1 259 ? -0.116 -1.494 15.07 1 96.12 259 GLN B O 1
ATOM 4216 N N . PHE B 1 260 ? 2.066 -1.141 14.539 1 97.19 260 PHE B N 1
ATOM 4217 C CA . PHE B 1 260 ? 2.01 -1.972 13.344 1 97.19 260 PHE B CA 1
ATOM 4218 C C . PHE B 1 260 ? 2.113 -3.449 13.703 1 97.19 260 PHE B C 1
ATOM 4220 O O . PHE B 1 260 ? 1.709 -4.312 12.922 1 97.19 260 PHE B O 1
ATOM 4227 N N . LYS B 1 261 ? 2.666 -3.748 14.898 1 96.19 261 LYS B N 1
ATOM 4228 C CA . LYS B 1 261 ? 2.805 -5.121 15.375 1 96.19 261 LYS B CA 1
ATOM 4229 C C . LYS B 1 261 ? 1.491 -5.637 15.961 1 96.19 261 LYS B C 1
ATOM 4231 O O . LYS B 1 261 ? 1.225 -6.84 15.938 1 96.19 261 LYS B O 1
ATOM 4236 N N . GLU B 1 262 ? 0.765 -4.613 16.391 1 92.88 262 GLU B N 1
ATOM 4237 C CA . GLU B 1 262 ? -0.468 -4.992 17.062 1 92.88 262 GLU B CA 1
ATOM 4238 C C . GLU B 1 262 ? -1.419 -5.727 16.125 1 92.88 262 GLU B C 1
ATOM 4240 O O . GLU B 1 262 ? -1.745 -5.223 15.047 1 92.88 262 GLU B O 1
ATOM 4245 N N . LYS B 1 263 ? -1.806 -6.953 16.438 1 93.62 263 LYS B N 1
ATOM 4246 C CA . LYS B 1 263 ? -2.785 -7.777 15.734 1 93.62 263 LYS B CA 1
ATOM 4247 C C . LYS B 1 263 ? -2.209 -8.32 14.43 1 93.62 263 LYS B C 1
ATOM 4249 O O . LYS B 1 263 ? -2.939 -8.891 13.609 1 93.62 263 LYS B O 1
ATOM 4254 N N . LEU B 1 264 ? -0.869 -8.062 14.18 1 97.81 264 LEU B N 1
ATOM 4255 C CA . LEU B 1 264 ? -0.271 -8.523 12.93 1 97.81 264 LEU B CA 1
ATOM 4256 C C . LEU B 1 264 ? -0.001 -10.023 12.977 1 97.81 264 LEU B C 1
ATOM 4258 O O . LEU B 1 264 ? 0.652 -10.508 13.906 1 97.81 264 LEU B O 1
ATOM 4262 N N . ASN B 1 265 ? -0.527 -10.742 12.031 1 97.88 265 ASN B N 1
ATOM 4263 C CA . ASN B 1 265 ? -0.298 -12.18 11.883 1 97.88 265 ASN B CA 1
ATOM 4264 C C . ASN B 1 265 ? 0.377 -12.5 10.555 1 97.88 265 ASN B C 1
ATOM 4266 O O . ASN B 1 265 ? -0.038 -12 9.508 1 97.88 265 ASN B O 1
ATOM 4270 N N . ILE B 1 266 ? 1.476 -13.211 10.617 1 98.5 266 ILE B N 1
ATOM 4271 C CA . ILE B 1 266 ? 2.111 -13.781 9.438 1 98.5 266 ILE B CA 1
ATOM 4272 C C . ILE B 1 266 ? 1.745 -15.258 9.328 1 98.5 266 ILE B C 1
ATOM 4274 O O . ILE B 1 266 ? 2.068 -16.062 10.211 1 98.5 266 ILE B O 1
ATOM 4278 N N . ILE B 1 267 ? 1.083 -15.602 8.234 1 97.88 267 ILE B N 1
ATOM 4279 C CA . ILE B 1 267 ? 0.479 -16.922 8.102 1 97.88 267 ILE B CA 1
ATOM 4280 C C . ILE B 1 267 ? 1.039 -17.609 6.859 1 97.88 267 ILE B C 1
ATOM 4282 O O . ILE B 1 267 ? 1.341 -16.969 5.859 1 97.88 267 ILE B O 1
ATOM 4286 N N . GLN B 1 268 ? 1.221 -18.922 6.98 1 98.19 268 GLN B N 1
ATOM 4287 C CA . GLN B 1 268 ? 1.616 -19.719 5.82 1 98.19 268 GLN B CA 1
ATOM 4288 C C . GLN B 1 268 ? 0.418 -20.016 4.926 1 98.19 268 GLN B C 1
ATOM 4290 O O . GLN B 1 268 ? -0.651 -20.391 5.41 1 98.19 268 GLN B O 1
ATOM 4295 N N . ALA B 1 269 ? 0.583 -19.812 3.645 1 98.25 269 ALA B N 1
ATOM 4296 C CA . ALA B 1 269 ? -0.436 -20.219 2.684 1 98.25 269 ALA B CA 1
ATOM 4297 C C . ALA B 1 269 ? -0.707 -21.719 2.785 1 98.25 269 ALA B C 1
ATOM 4299 O O . ALA B 1 269 ? 0.175 -22.484 3.17 1 98.25 269 ALA B O 1
ATOM 4300 N N . LYS B 1 270 ? -1.904 -22.156 2.395 1 97.88 270 LYS B N 1
ATOM 4301 C CA . LYS B 1 270 ? -2.295 -23.531 2.67 1 97.88 270 LYS B CA 1
ATOM 4302 C C . LYS B 1 270 ? -2.471 -24.312 1.377 1 97.88 270 LYS B C 1
ATOM 4304 O O . LYS B 1 270 ? -2.416 -25.547 1.384 1 97.88 270 LYS B O 1
ATOM 4309 N N . LEU B 1 271 ? -2.613 -23.641 0.269 1 97.44 271 LEU B N 1
ATOM 4310 C CA . LEU B 1 271 ? -3.111 -24.328 -0.915 1 97.44 271 LEU B CA 1
ATOM 4311 C C . LEU B 1 271 ? -1.961 -24.75 -1.821 1 97.44 271 LEU B C 1
ATOM 4313 O O . LEU B 1 271 ? -2.16 -25.516 -2.77 1 97.44 271 LEU B O 1
ATOM 4317 N N . GLY B 1 272 ? -0.77 -24.203 -1.57 1 94.19 272 GLY B N 1
ATOM 4318 C CA . GLY B 1 272 ? 0.405 -24.594 -2.332 1 94.19 272 GLY B CA 1
ATOM 4319 C C . GLY B 1 272 ? 0.272 -24.312 -3.818 1 94.19 272 GLY B C 1
ATOM 4320 O O . GLY B 1 272 ? -0.181 -23.25 -4.215 1 94.19 272 GLY B O 1
ATOM 4321 N N . ASN B 1 273 ? 0.689 -25.281 -4.609 1 92.69 273 ASN B N 1
ATOM 4322 C CA . ASN B 1 273 ? 0.801 -25.094 -6.055 1 92.69 273 ASN B CA 1
ATOM 4323 C C . ASN B 1 273 ? -0.569 -25.078 -6.723 1 92.69 273 ASN B C 1
ATOM 4325 O O . ASN B 1 273 ? -0.687 -24.719 -7.898 1 92.69 273 ASN B O 1
ATOM 4329 N N . ASN B 1 274 ? -1.593 -25.344 -5.992 1 96.38 274 ASN B N 1
ATOM 4330 C CA . ASN B 1 274 ? -2.936 -25.406 -6.559 1 96.38 274 ASN B CA 1
ATOM 4331 C C . ASN B 1 274 ? -3.684 -24.094 -6.367 1 96.38 274 ASN B C 1
ATOM 4333 O O . ASN B 1 274 ? -4.773 -23.906 -6.91 1 96.38 274 ASN B O 1
ATOM 4337 N N . ALA B 1 275 ? -3.104 -23.172 -5.629 1 97.62 275 ALA B N 1
ATOM 4338 C CA . ALA B 1 275 ? -3.799 -21.953 -5.215 1 97.62 275 ALA B CA 1
ATOM 4339 C C . ALA B 1 275 ? -4.293 -21.172 -6.426 1 97.62 275 ALA B C 1
ATOM 4341 O O . ALA B 1 275 ? -5.414 -20.656 -6.422 1 97.62 275 ALA B O 1
ATOM 4342 N N . GLY B 1 276 ? -3.477 -21.094 -7.422 1 98.25 276 GLY B N 1
ATOM 4343 C CA . GLY B 1 276 ? -3.855 -20.359 -8.617 1 98.25 276 GLY B CA 1
ATOM 4344 C C . GLY B 1 276 ? -5.109 -20.906 -9.281 1 98.25 276 GLY B C 1
ATOM 4345 O O . GLY B 1 276 ? -6.031 -20.141 -9.586 1 98.25 276 GLY B O 1
ATOM 4346 N N . MET B 1 277 ? -5.16 -22.219 -9.477 1 98.69 277 MET B N 1
ATOM 4347 C CA . MET B 1 277 ? -6.316 -22.875 -10.086 1 98.69 277 MET B CA 1
ATOM 4348 C C . MET B 1 277 ? -7.562 -22.688 -9.219 1 98.69 277 MET B C 1
ATOM 4350 O O . MET B 1 277 ? -8.641 -22.391 -9.742 1 98.69 277 MET B O 1
ATOM 4354 N N . ILE B 1 278 ? -7.367 -22.812 -7.965 1 98.81 278 ILE B N 1
ATOM 4355 C CA . ILE B 1 278 ? -8.484 -22.703 -7.035 1 98.81 278 ILE B CA 1
ATOM 4356 C C . ILE B 1 278 ? -9.016 -21.266 -7.039 1 98.81 278 ILE B C 1
ATOM 4358 O O . ILE B 1 278 ? -10.227 -21.047 -7.102 1 98.81 278 ILE B O 1
ATOM 4362 N N . GLY B 1 279 ? -8.133 -20.312 -7 1 98.88 279 GLY B N 1
ATOM 4363 C CA . GLY B 1 279 ? -8.539 -18.922 -7.035 1 98.88 279 GLY B CA 1
ATOM 4364 C C . GLY B 1 279 ? -9.273 -18.547 -8.312 1 98.88 279 GLY B C 1
ATOM 4365 O O . GLY B 1 279 ? -10.273 -17.828 -8.273 1 98.88 279 GLY B O 1
ATOM 4366 N N . ALA B 1 280 ? -8.727 -18.984 -9.438 1 98.88 280 ALA B N 1
ATOM 4367 C CA . ALA B 1 280 ? -9.406 -18.734 -10.711 1 98.88 280 ALA B CA 1
ATOM 4368 C C . ALA B 1 280 ? -10.805 -19.359 -10.711 1 98.88 280 ALA B C 1
ATOM 4370 O O . ALA B 1 280 ? -11.75 -18.766 -11.219 1 98.88 280 ALA B O 1
ATOM 4371 N N . SER B 1 281 ? -10.961 -20.516 -10.148 1 98.88 281 SER B N 1
ATOM 4372 C CA . SER B 1 281 ? -12.242 -21.203 -10.07 1 98.88 281 SER B CA 1
ATOM 4373 C C . SER B 1 281 ? -13.25 -20.406 -9.242 1 98.88 281 SER B C 1
ATOM 4375 O O . SER B 1 281 ? -14.422 -20.328 -9.594 1 98.88 281 SER B O 1
ATOM 4377 N N . TYR B 1 282 ? -12.773 -19.891 -8.18 1 98.69 282 TYR B N 1
ATOM 4378 C CA . TYR B 1 282 ? -13.609 -19.031 -7.352 1 98.69 282 TYR B CA 1
ATOM 4379 C C . TYR B 1 282 ? -14.195 -17.891 -8.172 1 98.69 282 TYR B C 1
ATOM 4381 O O . TYR B 1 282 ? -15.398 -17.609 -8.094 1 98.69 282 TYR B O 1
ATOM 4389 N N . LEU B 1 283 ? -13.375 -17.266 -8.977 1 98.5 283 LEU B N 1
ATOM 4390 C CA . LEU B 1 283 ? -13.797 -16.141 -9.82 1 98.5 283 LEU B CA 1
ATOM 4391 C C . LEU B 1 283 ? -14.836 -16.609 -10.836 1 98.5 283 LEU B C 1
ATOM 4393 O O . LEU B 1 283 ? -15.789 -15.875 -11.125 1 98.5 283 LEU B O 1
ATOM 4397 N N . LEU B 1 284 ? -14.617 -17.766 -11.352 1 98.75 284 LEU B N 1
ATOM 4398 C CA . LEU B 1 284 ? -15.562 -18.281 -12.336 1 98.75 284 LEU B CA 1
ATOM 4399 C C . LEU B 1 284 ? -16.938 -18.5 -11.711 1 98.75 284 LEU B C 1
ATOM 4401 O O . LEU B 1 284 ? -17.953 -18.188 -12.32 1 98.75 284 LEU B O 1
ATOM 4405 N N . LEU B 1 285 ? -16.953 -19.047 -10.539 1 98.19 285 LEU B N 1
ATOM 4406 C CA . LEU B 1 285 ? -18.219 -19.266 -9.844 1 98.19 285 LEU B CA 1
ATOM 4407 C C . LEU B 1 285 ? -18.922 -17.938 -9.57 1 98.19 285 LEU B C 1
ATOM 4409 O O . LEU B 1 285 ? -20.156 -17.859 -9.688 1 98.19 285 LEU B O 1
ATOM 4413 N N . GLU B 1 286 ? -18.172 -16.953 -9.203 1 97.38 286 GLU B N 1
ATOM 4414 C CA . GLU B 1 286 ? -18.766 -15.641 -9 1 97.38 286 GLU B CA 1
ATOM 4415 C C . GLU B 1 286 ? -19.406 -15.117 -10.281 1 97.38 286 GLU B C 1
ATOM 4417 O O . GLU B 1 286 ? -20.469 -14.516 -10.25 1 97.38 286 GLU B O 1
ATOM 4422 N N . LYS B 1 287 ? -18.656 -15.305 -11.367 1 97.12 287 LYS B N 1
ATOM 4423 C CA . LYS B 1 287 ? -19.156 -14.883 -12.672 1 97.12 287 LYS B CA 1
ATOM 4424 C C . LYS B 1 287 ? -20.453 -15.602 -13.023 1 97.12 287 LYS B C 1
ATOM 4426 O O . LYS B 1 287 ? -21.406 -14.977 -13.5 1 97.12 287 LYS B O 1
ATOM 4431 N N . ILE B 1 288 ? -20.547 -16.906 -12.727 1 96.81 288 ILE B N 1
ATOM 4432 C CA . ILE B 1 288 ? -21.703 -17.719 -13.07 1 96.81 288 ILE B CA 1
ATOM 4433 C C . ILE B 1 288 ? -22.875 -17.359 -12.164 1 96.81 288 ILE B C 1
ATOM 4435 O O . ILE B 1 288 ? -24.016 -17.297 -12.625 1 96.81 288 ILE B O 1
ATOM 4439 N N . ASN B 1 289 ? -22.641 -17.094 -10.922 1 92.62 289 ASN B N 1
ATOM 4440 C CA . ASN B 1 289 ? -23.703 -16.781 -9.961 1 92.62 289 ASN B CA 1
ATOM 4441 C C . ASN B 1 289 ? -24.25 -15.375 -10.156 1 92.62 289 ASN B C 1
ATOM 4443 O O . ASN B 1 289 ? -25.375 -15.078 -9.75 1 92.62 289 ASN B O 1
ATOM 4447 N N . LYS B 1 290 ? -23.5 -14.477 -10.586 1 79.75 290 LYS B N 1
ATOM 4448 C CA . LYS B 1 290 ? -23.969 -13.117 -10.867 1 79.75 290 LYS B CA 1
ATOM 4449 C C . LYS B 1 290 ? -24.875 -13.086 -12.094 1 79.75 290 LYS B C 1
ATOM 4451 O O . LYS B 1 290 ? -25.594 -12.109 -12.32 1 79.75 290 LYS B O 1
ATOM 4456 N N . ARG B 1 291 ? -24.906 -14.094 -12.828 1 63.66 291 ARG B N 1
ATOM 4457 C CA . ARG B 1 291 ? -25.797 -14.219 -13.969 1 63.66 291 ARG B CA 1
ATOM 4458 C C . ARG B 1 291 ? -27.141 -14.82 -13.539 1 63.66 291 ARG B C 1
ATOM 4460 O O . ARG B 1 291 ? -27.203 -15.602 -12.594 1 63.66 291 ARG B O 1
#

Radius of gyration: 26.01 Å; Cα contacts (8 Å, |Δi|>4): 1336; chains: 2; bounding box: 57×69×61 Å

Solvent-accessible surface area (backbone atoms only — not comparable to full-atom values): 28178 Å² total; per-residue (Å²): 103,37,31,36,18,31,25,42,42,75,60,40,27,39,35,33,36,30,38,79,85,62,46,79,76,44,77,51,73,46,73,37,57,27,83,63,18,41,67,47,45,53,50,50,49,48,54,51,47,62,73,44,48,89,66,56,48,69,27,41,10,26,6,27,68,50,33,25,39,49,89,68,12,25,28,72,37,63,77,83,62,34,46,70,40,58,68,32,46,52,24,56,56,49,27,71,72,66,74,38,57,52,38,30,33,25,32,43,44,12,29,33,42,15,23,36,66,75,31,66,30,44,89,48,45,51,36,38,27,36,36,33,33,80,42,31,36,25,13,38,33,50,82,71,32,79,50,39,40,69,66,32,50,20,22,39,49,23,66,20,38,19,56,90,36,46,27,19,71,48,39,7,48,48,24,48,37,49,53,43,23,74,73,71,70,48,90,54,55,66,67,55,48,54,54,46,29,74,69,66,38,64,71,46,46,52,49,50,52,52,30,39,48,43,39,21,48,40,50,36,28,52,38,29,46,46,19,51,39,29,36,34,41,31,40,72,66,52,69,68,37,66,68,54,51,50,53,36,49,55,52,27,59,76,68,48,57,69,67,59,53,56,75,47,41,83,40,66,51,67,51,68,94,48,14,22,27,39,10,18,40,52,51,34,51,51,58,58,66,75,98,104,37,30,38,18,32,26,42,42,74,61,38,28,38,34,33,36,28,39,78,85,64,45,79,75,44,78,50,71,45,73,37,57,26,83,64,17,43,68,49,47,53,49,50,50,50,54,52,48,63,72,45,50,88,65,56,47,70,27,41,10,27,7,27,68,51,32,25,38,50,89,67,12,24,28,73,38,64,80,84,62,34,46,71,42,57,68,32,46,53,25,57,57,48,28,71,73,68,74,38,57,53,40,30,33,25,31,43,46,13,30,34,42,15,22,36,66,74,31,66,31,44,91,48,46,49,36,39,26,35,37,33,32,80,43,31,37,24,14,37,33,52,82,70,33,80,49,39,39,70,66,33,52,21,22,38,49,23,65,21,39,19,57,91,36,46,28,20,71,48,38,8,48,49,25,46,36,48,53,43,24,74,72,70,69,47,89,54,54,66,68,55,47,55,55,46,30,73,69,65,38,63,71,47,46,52,49,50,50,51,31,38,50,44,39,20,47,37,50,38,28,54,38,28,48,47,18,52,37,31,36,32,40,30,41,74,67,52,68,69,39,66,66,54,51,50,52,38,48,56,51,26,59,74,66,48,59,71,67,59,53,56,73,45,41,81,39,66,51,66,52,68,92,49,16,22,28,40,10,18,40,54,53,36,51,52,58,57,65,74,97

Sequence (582 aa):
MNILAIDIGGTMIKYGLVSSDGKILSTEEIKTEASKGLNNILNKIDNIFKRYKENNPVGIAVSGTGQINGMIGKVIGGNPIIPNWIGTNLVKILEEKYNLPIVLENDVNCVALGEKWVGAGKDLSNFICLTIGTGIGGGIILNNQLFRGENFVAGEFGHILIKKGEFEQFASTTALIRLVKERTGKTLNGKEIFDLEKKEIVEYQEVISEWIENLAEGLSSIIYCFNPANIILGGGVIGQGEPLINRIKNSLFKKIGLQFKEKLNIIQAKLGNNAGMIGASYLLLEKINKRMNILAIDIGGTMIKYGLVSSDGKILSTEEIKTEASKGLNNILNKIDNIFKRYKENNPVGIAVSGTGQINGMIGKVIGGNPIIPNWIGTNLVKILEEKYNLPIVLENDVNCVALGEKWVGAGKDLSNFICLTIGTGIGGGIILNNQLFRGENFVAGEFGHILIKKGEFEQFASTTALIRLVKERTGKTLNGKEIFDLEKKEIVEYQEVISEWIENLAEGLSSIIYCFNPANIILGGGVIGQGEPLINRIKNSLFKKIGLQFKEKLNIIQAKLGNNAGMIGASYLLLEKINKR

Secondary structure (DSSP, 8-state):
-EEEEEEE-SSEEEEEEEETTS-EEEEEEEE--GGGHHHHHHHHHHHHHHHHGGG--S-EEEEESSEEETTTTEEEES-TTSTT-TT-BHHHHHHHHH-S-EEEEEHHHHHHHHHHHHSTTTT-SSEEEEEESSSEEEEEEETTEE---TTS-TT-GGGSEETTEEHHHHHSHHHHHHHHHHHHS----HHHHHHHHHTT-HHHHHHHHHHHHHHHHHHHHHHHHH--SEEEEESGGGGG-HHHHHHHHHHHHTTS-HHHHTT-EEEE-SSGGGHHHHHHHHHHHHHHHT-/-EEEEEEE-SSEEEEEEEETTS-EEEEEEEE--GGGHHHHHHHHHHHHHHHHGGG--S-EEEEESSEEETTTTEEEES---STT-TT-BHHHHHHHHH-S-EEEEEHHHHHHHHHHHHSTTTT-SSEEEEEESSSEEEEEEETTEE---TTS-TT-GGGSEETTEEHHHHHSHHHHHHHHHHHHS----HHHHHHHHHTT-HHHHHHHHHHHHHHHHHHHHHHHHH--SEEEEESGGGGG-HHHHHHHHHHHHTTS-HHHHTT-EEEE-SSGGGHHHHHHHHHHHHHHHT-

Organism: Fusobacterium vincentii (NCBI:txid155615)

Foldseek 3Di:
DWEWFWEEDLFKIKIAIADPLLDGPDIDMDTNPQQVADVSNVVVVVVSCVVCVVVPHQEYFYAYAAQAPQVQQAHQGDDPSHPPRHGDSVQVVVCVVPVHHYTYAYQQQLLVLLCCRPKVNVVPQWEKEWEAAQFIFIWTGHRNDTDQPPRRPPGRLQQDAFPVHRLRCCQHQNNLQVLLCVQPVDRDGLVVLVVVVVVVDPSSVVSLLSNLLSNLRSVQVVLVVPLTLEYEYHYDNCVVDDVSQVSSLVSNVVPHDDSSNPNHDYHYIGCHPCSSRSSSSSVSVVVVVVD/DWEWFWEEDLFKIKIAIADPLLDGPDIDMDTNPQAVADVSNVVVVVVSCVVCVVVPHQEYFYAYAAQAPQVQQAHQGDDCSHPPRHGDSVQVVVCVVPVHHYTYAYQQQLLVLLCCRPKVNVVPQWEKEWEAAQFIFIWTGHRNDTDQPPRRPPGRLQQDADPVHRLRCCQHQNNLQVLLCVQPVDRDGLVVLVVVVVVVDPSSVVSLLRNLLSNLRSVQVVLVVPLTLEYEYHYDNCVVDDVSQVSSLVSNVVPHDDSSNPNHDYHYIGCHPCSSRSSSSSVSVVVVVVD

pLDDT: mean 97.22, std 2.97, range [62.91, 98.94]

Nearest PDB structures (foldseek):
  5nck-assembly1_B  TM=9.972E-01  e=3.071E-57  Fusobacterium nucleatum
  4htl-assembly1_A  TM=8.890E-01  e=5.176E-28  Listeria monocytogenes EGD-e
  3vgl-assembly1_A  TM=8.830E-01  e=4.375E-27  Streptomyces griseus subsp. griseus NBRC 13350
  2yhy-assembly1_A  TM=8.865E-01  e=6.626E-27  Homo sapiens
  2yhw-assembly1_A-2  TM=8.847E-01  e=8.913E-27  Homo sapiens

InterPro domains:
  IPR000600 ROK family [PF00480] (4-286)
  IPR000600 ROK family [PTHR18964] (3-287)
  IPR043129 ATPase, nucleotide binding domain [SSF53067] (1-289)
  IPR049874 ROK, conserved site [PS01125] (132-159)